Protein AF-0000000068209842 (afdb_homodimer)

Secondary structure (DSSP, 8-state):
------GGG--STTPEEEE-S-GGGPPPPHHHHHHHHH-----TTTT--HHHHHHHHHHHHHHT-SEEEEES-HHHHHHHHHHHH--STTEEEEEETT-HHHHSSTTHHHHTT--EEEEEPBPTTS-B-HHHHHHH--SS--TTS-EEEEEEEESSBTTTTSBPPPHHHHHHHHHHHHHHT--EEEE-TTHHHHHHHHT--HHHHHTT-SEEEEESSSSS--SS-EEEEE-HHHHHHHHHHHHHTT---SSTHHHHHHHHHIIIIISTTHHHHHHHHHHHHHHHHHT--SSEE--GGG--SSEEEEEE-TTT--HHHHHHHHH---TT-S--EEEE-EEEETTEEEEE--TT--HHHHHHHHHHHHHHHHHHHHHHHHT-/------GGG--STTPEEEE-S-GGGPPPPHHHHHHHHH-----TTTT--HHHHHHHHHHHHHHT-SEEEEES-HHHHHHHHHHHH--STTEEEEEETT-HHHHSSTTHHHHTT--EEEEEPBPTTS-B-HHHHHHH--SS--TTS-EEEEEEEESSBTTTTSBPPPHHHHHHHHHHHHHHT--EEEE-TTHHHHHHHHT--HHHHHTT-SEEEEESSSSS--SS-EEEEE-HHHHHHHHHHHHHTT---SSTHHHHHHHHHIIIIISTTHHHHHHHHHHHHHHHHTT--SSEE--GGG--SSEEEEEE-TTT--HHHHHHHHH---TT-S--EEEE-EEEETTEEEEE--TT--HHHHHHHHHHHHHHHHHHHHHHHHT-

Radius of gyration: 28.29 Å; Cα contacts (8 Å, |Δi|>4): 1686; chains: 2; bounding box: 58×86×68 Å

InterPro domains:
  IPR001597 Aromatic amino acid beta-eliminating lyase/threonine aldolase [PF01212] (19-304)
  IPR015421 Pyridoxal phosphate-dependent transferase, major domain [G3DSA:3.40.640.10] (17-265)
  IPR015422 Pyridoxal phosphate-dependent transferase, small domain [G3DSA:3.90.1150.10] (266-372)
  IPR015424 Pyridoxal phosphate-dependent transferase [SSF53383] (18-372)
  IPR023603 Low specificity L-threonine aldolase-like [NF041359] (16-365)
  IPR023603 Low specificity L-threonine aldolase-like [PIRSF017617] (16-372)

Organism: Rhynchophorus ferrugineus (NCBI:txid354439)

Foldseek 3Di:
DDDPDDVVQPPDDPFAEAEQAFLLPFAFDPQLLVLLVPFQFWFVLVPPGVLQVVLFVVVCVLQVAATKHWFFWLLLLVLLLLLLQQVDALEEEEEACQDCCNPPNVVCSCPPSVYHYDYFHADLLQAGDLVVVLVPAAAPHDPVHGHYREYEGEALRVLSFRHGDDLVRLQSVLVSCVVRVHFYEYSDQPNLQNCLLVVHGNNSVNVSGQKYKYFCSGQLRQNTIMMIGHHPVSVVSSSVVCVVVPRRDTGCSSSSSSSVCSVVPGSNVQVVLLVLQLLLQVLQCVLVFPFWHFDSVRSRGNKGKIFGNLVQDFPVVLQNQQQHDDPPDPASYGYHWADSDRTITMGGGHDPQDPVNSVSSSVSNSSSSVVSRVVVVVVD/DDDDDDVVQPPDDPFAEAEQAFQLPFAFDPQLLVLLVPFQWWFVLVPPGVLQVVLFVVVCVLQVAATKHWFFWLLLLVLLLLLLQQVDALEEEEEACQDCCNPPNVVCSCPPSVYHYDYFHADLLQAGDLVVVLVPAAQPHDPVHGHYREYEGEALRVLSFRHGDDLVRLQSVLVSCVVRVHFYEYADQPNLQNCLLVVHGNNSVNVSGQKYKYFCSGQLRQNTIMMIGHHPVSVVSSSVVCVVVPRRDTGCSSSSSSSVCSVVPRSNVQVVLLVLQLLLQVLQCVLVFPAWDFDSVRSRGNKGKIFGNLVQDFPVVLQNQQQHDDPPDPASYGYHWADSDRTITMGGGHDPQDPVNSVSSSSSNSSSSVVSRVVVVVVD

Solvent-accessible surface area (backbone atoms only — not comparable to full-atom values): 37890 Å² total; per-residue (Å²): 93,89,71,82,75,71,64,82,72,61,79,52,91,84,56,45,76,40,74,18,51,42,25,46,59,39,61,54,47,73,68,26,38,51,35,26,52,65,39,59,60,22,24,38,74,79,70,55,13,60,31,39,51,50,36,21,50,51,51,8,58,52,33,68,35,76,26,36,45,79,37,52,12,49,59,28,37,52,51,34,50,50,40,59,60,36,73,48,85,51,18,21,34,38,32,38,64,63,30,58,68,64,67,72,31,80,40,30,48,42,72,44,51,55,28,47,79,46,71,39,70,50,44,73,56,45,47,58,56,66,66,57,50,59,69,67,54,38,76,84,45,55,93,90,46,50,39,55,32,34,37,47,46,50,26,26,15,63,80,48,26,28,18,56,60,56,67,69,56,43,45,50,53,31,50,54,23,60,76,68,74,27,51,32,36,32,48,18,44,40,32,60,50,34,19,57,64,68,69,46,60,51,25,68,75,42,62,52,37,56,31,40,28,31,28,36,24,42,51,34,26,18,32,50,21,14,40,32,31,16,43,57,71,56,40,56,50,34,53,54,46,34,45,48,58,14,55,50,38,28,31,49,5,36,53,26,29,18,44,45,46,23,74,75,62,28,50,75,53,45,55,57,22,21,50,50,28,44,51,41,46,50,53,50,46,70,64,68,46,92,48,45,47,51,62,74,90,55,52,58,20,33,24,34,53,42,33,44,40,60,91,79,46,57,64,69,58,50,49,49,54,40,41,49,65,57,94,83,48,92,48,61,32,24,36,37,57,27,35,87,54,91,44,32,40,31,39,23,42,29,84,83,65,44,72,67,47,47,53,45,44,35,51,36,52,48,52,53,50,50,52,51,54,56,59,60,53,67,75,104,94,89,70,83,75,71,64,82,73,60,79,53,90,81,57,45,76,44,74,18,52,42,27,47,58,40,59,55,47,73,68,26,37,52,35,26,52,66,38,59,61,20,25,38,73,79,70,55,12,60,31,37,53,49,35,22,51,52,50,9,59,53,34,68,38,75,25,36,44,78,36,52,13,48,62,28,37,52,51,34,50,49,40,57,59,36,72,50,84,52,19,21,34,38,31,39,64,64,30,58,68,64,66,71,31,81,41,30,49,41,73,45,53,56,30,45,79,46,70,40,69,51,44,75,56,46,46,58,57,66,68,57,51,59,69,67,52,38,77,84,46,55,93,91,48,52,39,58,31,34,38,47,48,50,26,26,12,63,81,46,25,28,18,55,60,58,67,69,57,44,46,51,53,32,50,56,22,60,77,68,73,26,52,32,36,32,49,17,45,40,30,59,51,33,19,57,65,71,69,47,61,52,25,67,76,42,62,51,36,56,31,41,27,32,28,34,24,42,51,34,26,20,32,50,22,13,39,32,31,16,43,57,70,56,40,57,50,32,52,55,46,34,44,50,59,14,54,50,38,28,31,49,5,36,53,26,29,19,43,45,44,22,72,73,62,28,50,77,53,43,53,57,22,22,50,49,28,42,50,41,45,50,52,50,48,70,63,69,47,94,49,46,46,52,63,75,90,55,54,58,20,32,23,35,52,41,33,45,41,61,90,79,45,58,67,68,58,52,48,48,54,39,41,49,65,57,93,82,48,90,48,60,31,24,35,38,58,27,36,86,54,92,45,32,39,32,39,23,41,28,84,83,64,43,73,66,47,46,52,44,44,35,52,36,52,48,52,52,50,50,51,50,54,56,58,57,52,68,75,104

Nearest PDB structures (foldseek):
  8pum-assembly1_A  TM=9.770E-01  e=9.834E-47  Mus musculus
  1lw5-assembly1_B  TM=9.715E-01  e=5.021E-42  Thermotoga maritima
  1jg8-assembly1_C  TM=9.689E-01  e=1.367E-41  Thermotoga maritima
  3wgb-assembly1_A  TM=9.633E-01  e=1.928E-39  Aeromonas jandaei
  4lnj-assembly1_A  TM=9.450E-01  e=1.800E-37  Escherichia coli WV_060327

Sequence (760 aa):
MYEKINVDLMNNSGIRVVDLRSDTLSKPTPEMREAMYRATVGDDVYGEDPTVSELEKKAAELLGKEEAVFVASGTMANLIAIMVHCNQRGSEIISGDYGHTFKYEQGGTAQIAGVHTAVIKNNEDGTFSIDDLRKKIRKNPDFHEPITSLIIVENTHNLCGGKVLPLEWLEKVQNVGQEHNIPVHMDGARMMNAAVYLNVPPSRLARDVDSVCFCLSKGLGCPIGAILAGTSSFIAKARRVRKAIGGGWRQAGTIAAAGLVALDKMIDRLQLDHNHAYQIAKAIYAMRSDNFKVDMATVQTNILLMYINRNKIQIKDLQRRLQTVLKTDSVKCSVRCMSLNYDCVRFTLYWEITDEDVQLACEKIQFVIKEYDEMLKESFMYEKINVDLMNNSGIRVVDLRSDTLSKPTPEMREAMYRATVGDDVYGEDPTVSELEKKAAELLGKEEAVFVASGTMANLIAIMVHCNQRGSEIISGDYGHTFKYEQGGTAQIAGVHTAVIKNNEDGTFSIDDLRKKIRKNPDFHEPITSLIIVENTHNLCGGKVLPLEWLEKVQNVGQEHNIPVHMDGARMMNAAVYLNVPPSRLARDVDSVCFCLSKGLGCPIGAILAGTSSFIAKARRVRKAIGGGWRQAGTIAAAGLVALDKMIDRLQLDHNHAYQIAKAIYAMRSDNFKVDMATVQTNILLMYINRNKIQIKDLQRRLQTVLKTDSVKCSVRCMSLNYDCVRFTLYWEITDEDVQLACEKIQFVIKEYDEMLKESF

pLDDT: mean 94.48, std 9.87, range [44.78, 98.94]

Structure (mmCIF, N/CA/C/O backbone):
data_AF-0000000068209842-model_v1
#
loop_
_entity.id
_entity.type
_entity.pdbx_description
1 polymer 'Aromatic amino acid beta-eliminating lyase/threonine aldolase domain-containing protein'
#
loop_
_atom_site.group_PDB
_atom_site.id
_atom_site.type_symbol
_atom_site.label_atom_id
_atom_site.label_alt_id
_atom_site.label_comp_id
_atom_site.label_asym_id
_atom_site.label_entity_id
_atom_site.label_seq_id
_atom_site.pdbx_PDB_ins_code
_atom_site.Cartn_x
_atom_site.Cartn_y
_atom_site.Cartn_z
_atom_site.occupancy
_atom_site.B_iso_or_equiv
_atom_site.auth_seq_id
_atom_site.auth_comp_id
_atom_site.auth_asym_id
_atom_site.auth_atom_id
_atom_site.pdbx_PDB_model_num
ATOM 1 N N . MET A 1 1 ? 12.203 -19.453 -8.055 1 46.38 1 MET A N 1
ATOM 2 C CA . MET A 1 1 ? 13.281 -18.453 -7.965 1 46.38 1 MET A CA 1
ATOM 3 C C . MET A 1 1 ? 13.43 -17.703 -9.281 1 46.38 1 MET A C 1
ATOM 5 O O . MET A 1 1 ? 13.344 -18.297 -10.359 1 46.38 1 MET A O 1
ATOM 9 N N . TYR A 1 2 ? 13.266 -16.375 -9.031 1 48.19 2 TYR A N 1
ATOM 10 C CA . TYR A 1 2 ? 13.359 -15.445 -10.148 1 48.19 2 TYR A CA 1
ATOM 11 C C . TYR A 1 2 ? 14.789 -15.359 -10.672 1 48.19 2 TYR A C 1
ATOM 13 O O . TYR A 1 2 ? 15.734 -15.273 -9.883 1 48.19 2 TYR A O 1
ATOM 21 N N . GLU A 1 3 ? 15.055 -15.961 -11.75 1 49.84 3 GLU A N 1
ATOM 22 C CA . GLU A 1 3 ? 16.359 -15.672 -12.352 1 49.84 3 GLU A CA 1
ATOM 23 C C . GLU A 1 3 ? 16.281 -14.461 -13.273 1 49.84 3 GLU A C 1
ATOM 25 O O . GLU A 1 3 ? 15.445 -14.406 -14.18 1 49.84 3 GLU A O 1
ATOM 30 N N . LYS A 1 4 ? 16.969 -13.43 -12.789 1 52.81 4 LYS A N 1
ATOM 31 C CA . LYS A 1 4 ? 17.031 -12.242 -13.633 1 52.81 4 LYS A CA 1
ATOM 32 C C . LYS A 1 4 ? 17.547 -12.586 -15.023 1 52.81 4 LYS A C 1
ATOM 34 O O . LYS A 1 4 ? 18.547 -13.297 -15.164 1 52.81 4 LYS A O 1
ATOM 39 N N . ILE A 1 5 ? 16.656 -12.344 -16 1 48.72 5 ILE A N 1
ATOM 40 C CA . ILE A 1 5 ? 17.062 -12.617 -17.375 1 48.72 5 ILE A CA 1
ATOM 41 C C . ILE A 1 5 ? 18.078 -11.57 -17.828 1 48.72 5 ILE A C 1
ATOM 43 O O . ILE A 1 5 ? 17.891 -10.375 -17.594 1 48.72 5 ILE A O 1
ATOM 47 N N . ASN A 1 6 ? 19.25 -11.953 -18.078 1 45.56 6 ASN A N 1
ATOM 48 C CA . ASN A 1 6 ? 20.297 -11.109 -18.656 1 45.56 6 ASN A CA 1
ATOM 49 C C . ASN A 1 6 ? 19.859 -10.539 -20.016 1 45.56 6 ASN A C 1
ATOM 51 O O . ASN A 1 6 ? 19.562 -11.297 -20.938 1 45.56 6 ASN A O 1
ATOM 55 N N . VAL A 1 7 ? 19.469 -9.336 -20.078 1 47.72 7 VAL A N 1
ATOM 56 C CA . VAL A 1 7 ? 19.031 -8.516 -21.203 1 47.72 7 VAL A CA 1
ATOM 57 C C . VAL A 1 7 ? 19.984 -8.719 -22.375 1 47.72 7 VAL A C 1
ATOM 59 O O . VAL A 1 7 ? 19.688 -8.305 -23.5 1 47.72 7 VAL A O 1
ATOM 62 N N . ASP A 1 8 ? 21.047 -9.055 -22.125 1 44.78 8 ASP A N 1
ATOM 63 C CA . ASP A 1 8 ? 21.953 -9.023 -23.266 1 44.78 8 ASP A CA 1
ATOM 64 C C . ASP A 1 8 ? 21.375 -9.836 -24.438 1 44.78 8 ASP A C 1
ATOM 66 O O . ASP A 1 8 ? 21.953 -9.859 -25.516 1 44.78 8 ASP A O 1
ATOM 70 N N . LEU A 1 9 ? 20.391 -10.641 -24.188 1 47.66 9 LEU A N 1
ATOM 71 C CA . LEU A 1 9 ? 20.047 -11.523 -25.297 1 47.66 9 LEU A CA 1
ATOM 72 C C . LEU A 1 9 ? 19.031 -10.859 -26.219 1 47.66 9 LEU A C 1
ATOM 74 O O . LEU A 1 9 ? 18.641 -11.438 -27.25 1 47.66 9 LEU A O 1
ATOM 78 N N . MET A 1 10 ? 18.578 -9.664 -25.828 1 46.94 10 MET A N 1
ATOM 79 C CA . MET A 1 10 ? 17.406 -9.172 -26.562 1 46.94 10 MET A CA 1
ATOM 80 C C . MET A 1 10 ? 17.844 -8.25 -27.703 1 46.94 10 MET A C 1
ATOM 82 O O . MET A 1 10 ? 17 -7.676 -28.391 1 46.94 10 MET A O 1
ATOM 86 N N . ASN A 1 11 ? 19.016 -7.879 -27.703 1 45.22 11 ASN A N 1
ATOM 87 C CA . ASN A 1 11 ? 19.203 -6.836 -28.703 1 45.22 11 ASN A CA 1
ATOM 88 C C . ASN A 1 11 ? 18.953 -7.359 -30.109 1 45.22 11 ASN A C 1
ATOM 90 O O . ASN A 1 11 ? 19.438 -6.777 -31.094 1 45.22 11 ASN A O 1
ATOM 94 N N . ASN A 1 12 ? 18.516 -8.664 -30.234 1 53.56 12 ASN A N 1
ATOM 95 C CA . ASN A 1 12 ? 18.531 -8.938 -31.672 1 53.56 12 ASN A CA 1
ATOM 96 C C . ASN A 1 12 ? 17.172 -8.672 -32.312 1 53.56 12 ASN A C 1
ATOM 98 O O . ASN A 1 12 ? 16.141 -9.117 -31.781 1 53.56 12 ASN A O 1
ATOM 102 N N . SER A 1 13 ? 17.062 -7.898 -33.312 1 63.44 13 SER A N 1
ATOM 103 C CA . SER A 1 13 ? 16.031 -7.59 -34.312 1 63.44 13 SER A CA 1
ATOM 104 C C . SER A 1 13 ? 15.398 -8.859 -34.844 1 63.44 13 SER A C 1
ATOM 106 O O . SER A 1 13 ? 16.094 -9.789 -35.25 1 63.44 13 SER A O 1
ATOM 108 N N . GLY A 1 14 ? 14.086 -9.25 -34.438 1 81.94 14 GLY A N 1
ATOM 109 C CA . GLY A 1 14 ? 13.297 -10.297 -35.062 1 81.94 14 GLY A CA 1
ATOM 110 C C . GLY A 1 14 ? 12.906 -11.406 -34.125 1 81.94 14 GLY A C 1
ATOM 111 O O . GLY A 1 14 ? 12.148 -12.305 -34.469 1 81.94 14 GLY A O 1
ATOM 112 N N . ILE A 1 15 ? 13.414 -11.352 -32.844 1 90.44 15 ILE A N 1
ATOM 113 C CA . ILE A 1 15 ? 13.094 -12.398 -31.906 1 90.44 15 ILE A CA 1
ATOM 114 C C . ILE A 1 15 ? 11.82 -12.031 -31.141 1 90.44 15 ILE A C 1
ATOM 116 O O . ILE A 1 15 ? 11.695 -10.914 -30.641 1 90.44 15 ILE A O 1
ATOM 120 N N . ARG A 1 16 ? 10.859 -12.977 -31.203 1 94.19 16 ARG A N 1
ATOM 121 C CA . ARG A 1 16 ? 9.641 -12.805 -30.422 1 94.19 16 ARG A CA 1
ATOM 122 C C . ARG A 1 16 ? 9.859 -13.25 -28.969 1 94.19 16 ARG A C 1
ATOM 124 O O . ARG A 1 16 ? 10.312 -14.367 -28.719 1 94.19 16 ARG A O 1
ATOM 131 N N . VAL A 1 17 ? 9.594 -12.32 -28 1 95.69 17 VAL A N 1
ATOM 132 C CA . VAL A 1 17 ? 9.695 -12.68 -26.594 1 95.69 17 VAL A CA 1
ATOM 133 C C . VAL A 1 17 ? 8.312 -13.062 -26.062 1 95.69 17 VAL A C 1
ATOM 135 O O . VAL A 1 17 ? 7.375 -12.266 -26.125 1 95.69 17 VAL A O 1
ATOM 138 N N . VAL A 1 18 ? 8.148 -14.281 -25.641 1 97.5 18 VAL A N 1
ATOM 139 C CA . VAL A 1 18 ? 6.949 -14.766 -24.969 1 97.5 18 VAL A CA 1
ATOM 140 C C . VAL A 1 18 ? 7.242 -14.969 -23.469 1 97.5 18 VAL A C 1
ATOM 142 O O . VAL A 1 18 ? 7.781 -16 -23.078 1 97.5 18 VAL A O 1
ATOM 145 N N . ASP A 1 19 ? 6.863 -13.977 -22.688 1 96.88 19 ASP A N 1
ATOM 146 C CA . ASP A 1 19 ? 7.168 -13.977 -21.266 1 96.88 19 ASP A CA 1
ATOM 147 C C . ASP A 1 19 ? 6.047 -14.633 -20.469 1 96.88 19 ASP A C 1
ATOM 149 O O . ASP A 1 19 ? 5.016 -14.008 -20.203 1 96.88 19 ASP A O 1
ATOM 153 N N . LEU A 1 20 ? 6.289 -15.875 -20.062 1 97.94 20 LEU A N 1
ATOM 154 C CA . LEU A 1 20 ? 5.281 -16.656 -19.359 1 97.94 20 LEU A CA 1
ATOM 155 C C . LEU A 1 20 ? 5.656 -16.844 -17.891 1 97.94 20 LEU A C 1
ATOM 157 O O . LEU A 1 20 ? 5.18 -17.766 -17.219 1 97.94 20 LEU A O 1
ATOM 161 N N . ARG A 1 21 ? 6.5 -16.047 -17.406 1 96 21 ARG A N 1
ATOM 162 C CA . ARG A 1 21 ? 6.977 -16.141 -16.031 1 96 21 ARG A CA 1
ATOM 163 C C . ARG A 1 21 ? 5.824 -15.992 -15.039 1 96 21 ARG A C 1
ATOM 165 O O . ARG A 1 21 ? 5.793 -16.672 -14.016 1 96 21 ARG A O 1
ATOM 172 N N . SER A 1 22 ? 4.867 -14.977 -15.328 1 96.56 22 SER A N 1
ATOM 173 C CA . SER A 1 22 ? 3.807 -14.641 -14.375 1 96.56 22 SER A CA 1
ATOM 174 C C . SER A 1 22 ? 2.719 -13.805 -15.031 1 96.56 22 SER A C 1
ATOM 176 O O . SER A 1 22 ? 3 -13 -15.93 1 96.56 22 SER A O 1
ATOM 178 N N . ASP A 1 23 ? 1.543 -13.984 -14.516 1 97.31 23 ASP A N 1
ATOM 179 C CA . ASP A 1 23 ? 0.454 -13.156 -15.023 1 97.31 23 ASP A CA 1
ATOM 180 C C . ASP A 1 23 ? 0.45 -11.781 -14.359 1 97.31 23 ASP A C 1
ATOM 182 O O . ASP A 1 23 ? -0.34 -10.906 -14.734 1 97.31 23 ASP A O 1
ATOM 186 N N . THR A 1 24 ? 1.326 -11.5 -13.414 1 95.81 24 THR A N 1
ATOM 187 C CA . THR A 1 24 ? 1.501 -10.164 -12.844 1 95.81 24 THR A CA 1
ATOM 188 C C . THR A 1 24 ? 2.201 -9.242 -13.836 1 95.81 24 THR A C 1
ATOM 190 O O . THR A 1 24 ? 2.207 -8.023 -13.656 1 95.81 24 THR A O 1
ATOM 193 N N . LEU A 1 25 ? 2.752 -9.789 -14.906 1 95.56 25 LEU A N 1
ATOM 194 C CA . LEU A 1 25 ? 3.459 -9.008 -15.914 1 95.56 25 LEU A CA 1
ATOM 195 C C . LEU A 1 25 ? 2.475 -8.266 -16.812 1 95.56 25 LEU A C 1
ATOM 197 O O . LEU A 1 25 ? 2.861 -7.34 -17.531 1 95.56 25 LEU A O 1
ATOM 201 N N . SER A 1 26 ? 1.209 -8.742 -16.766 1 95.94 26 SER A N 1
ATOM 202 C CA . SER A 1 26 ? 0.206 -8.141 -17.641 1 95.94 26 SER A CA 1
ATOM 203 C C . SER A 1 26 ? 0.083 -6.641 -17.391 1 95.94 26 SER A C 1
ATOM 205 O O . SER A 1 26 ? 0.141 -6.195 -16.234 1 95.94 26 SER A O 1
ATOM 207 N N . LYS A 1 27 ? -0.079 -5.883 -18.422 1 97.12 27 LYS A N 1
ATOM 208 C CA . LYS A 1 27 ? -0.283 -4.438 -18.359 1 97.12 27 LYS A CA 1
ATOM 209 C C . LYS A 1 27 ? -1.761 -4.086 -18.5 1 97.12 27 LYS A C 1
ATOM 211 O O . LYS A 1 27 ? -2.547 -4.879 -19.016 1 97.12 27 LYS A O 1
ATOM 216 N N . PRO A 1 28 ? -2.133 -2.883 -17.969 1 97.75 28 PRO A N 1
ATOM 217 C CA . PRO A 1 28 ? -3.537 -2.494 -18.109 1 97.75 28 PRO A CA 1
ATOM 218 C C . PRO A 1 28 ? -3.967 -2.395 -19.578 1 97.75 28 PRO A C 1
ATOM 220 O O . PRO A 1 28 ? -3.195 -1.935 -20.422 1 97.75 28 PRO A O 1
ATOM 223 N N . THR A 1 29 ? -5.211 -2.834 -19.906 1 97.94 29 THR A N 1
ATOM 224 C CA . THR A 1 29 ? -5.762 -2.707 -21.25 1 97.94 29 THR A CA 1
ATOM 225 C C . THR A 1 29 ? -5.953 -1.239 -21.625 1 97.94 29 THR A C 1
ATOM 227 O O . THR A 1 29 ? -5.969 -0.37 -20.75 1 97.94 29 THR A O 1
ATOM 230 N N . PRO A 1 30 ? -6.105 -1.001 -22.938 1 97.56 30 PRO A N 1
ATOM 231 C CA . PRO A 1 30 ? -6.41 0.377 -23.328 1 97.56 30 PRO A CA 1
ATOM 232 C C . PRO A 1 30 ? -7.668 0.917 -22.656 1 97.56 30 PRO A C 1
ATOM 234 O O . PRO A 1 30 ? -7.715 2.088 -22.266 1 97.56 30 PRO A O 1
ATOM 237 N N . GLU A 1 31 ? -8.672 0.061 -22.516 1 98.31 31 GLU A N 1
ATOM 238 C CA . GLU A 1 31 ? -9.906 0.474 -21.844 1 98.31 31 GLU A CA 1
ATOM 239 C C . GLU A 1 31 ? -9.648 0.824 -20.391 1 98.31 31 GLU A C 1
ATOM 241 O O . GLU A 1 31 ? -10.242 1.763 -19.844 1 98.31 31 GLU A O 1
ATOM 246 N N . MET A 1 32 ? -8.852 0.081 -19.719 1 98.5 32 MET A N 1
ATOM 247 C CA . MET A 1 32 ? -8.477 0.383 -18.344 1 98.5 32 MET A CA 1
ATOM 248 C C . MET A 1 32 ? -7.754 1.723 -18.266 1 98.5 32 MET A C 1
ATOM 250 O O . MET A 1 32 ? -8.016 2.52 -17.359 1 98.5 32 MET A O 1
ATOM 254 N N . ARG A 1 33 ? -6.758 1.937 -19.188 1 98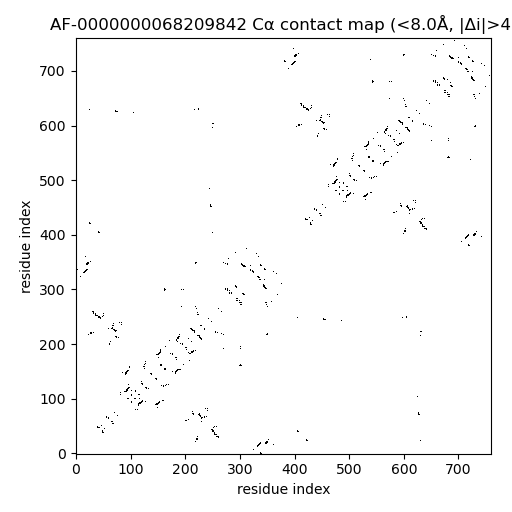.12 33 ARG A N 1
ATOM 255 C CA . ARG A 1 33 ? -6.031 3.201 -19.203 1 98.12 33 ARG A CA 1
ATOM 256 C C . ARG A 1 33 ? -6.98 4.379 -19.359 1 98.12 33 ARG A C 1
ATOM 258 O O . ARG A 1 33 ? -6.824 5.406 -18.688 1 98.12 33 ARG A O 1
ATOM 265 N N . GLU A 1 34 ? -7.977 4.238 -20.234 1 98.38 34 GLU A N 1
ATOM 266 C CA . GLU A 1 34 ? -8.969 5.285 -20.438 1 98.38 34 GLU A CA 1
ATOM 267 C C . GLU A 1 34 ? -9.82 5.5 -19.188 1 98.38 34 GLU A C 1
ATOM 269 O O . GLU A 1 34 ? -10.094 6.637 -18.812 1 98.38 34 GLU A O 1
ATOM 274 N N . ALA A 1 35 ? -10.266 4.418 -18.594 1 98.62 35 ALA A N 1
ATOM 275 C CA . ALA A 1 35 ? -11.07 4.508 -17.375 1 98.62 35 ALA A CA 1
ATOM 276 C C . ALA A 1 35 ? -10.305 5.223 -16.266 1 98.62 35 ALA A C 1
ATOM 278 O O . ALA A 1 35 ? -10.867 6.055 -15.555 1 98.62 35 ALA A O 1
ATOM 279 N N . MET A 1 36 ? -9.055 4.883 -16.125 1 98.31 36 MET A N 1
ATOM 280 C CA . MET A 1 36 ? -8.211 5.516 -15.117 1 98.31 36 MET A CA 1
ATOM 281 C C . MET A 1 36 ? -8.078 7.016 -15.375 1 98.31 36 MET A C 1
ATOM 283 O O . MET A 1 36 ? -8.125 7.816 -14.438 1 98.31 36 MET A O 1
ATOM 287 N N . TYR A 1 37 ? -7.895 7.367 -16.625 1 98 37 TYR A N 1
ATOM 288 C CA . TYR A 1 37 ? -7.727 8.758 -17.016 1 98 37 TYR A CA 1
ATOM 289 C C . TYR A 1 37 ? -8.961 9.578 -16.656 1 98 37 TYR A C 1
ATOM 291 O O . TYR A 1 37 ? -8.844 10.719 -16.203 1 98 37 TYR A O 1
ATOM 299 N N . ARG A 1 38 ? -10.141 8.992 -16.75 1 97.62 38 ARG A N 1
ATOM 300 C CA . ARG A 1 38 ? -11.391 9.727 -16.641 1 97.62 38 ARG A CA 1
ATOM 301 C C . ARG A 1 38 ? -11.992 9.57 -15.242 1 97.62 38 ARG A C 1
ATOM 303 O O . ARG A 1 38 ? -12.992 10.211 -14.922 1 97.62 38 ARG A O 1
ATOM 310 N N . ALA A 1 39 ? -11.414 8.812 -14.453 1 97.94 39 ALA A N 1
ATOM 311 C CA . ALA A 1 39 ? -12 8.414 -13.18 1 97.94 39 ALA A CA 1
ATOM 312 C C . ALA A 1 39 ? -12.336 9.633 -12.32 1 97.94 39 ALA A C 1
ATOM 314 O O . ALA A 1 39 ? -11.523 10.555 -12.203 1 97.94 39 ALA A O 1
ATOM 315 N N . THR A 1 40 ? -13.57 9.688 -11.742 1 97.88 40 THR A N 1
ATOM 316 C CA . THR A 1 40 ? -13.867 10.609 -10.656 1 97.88 40 THR A CA 1
ATOM 317 C C . THR A 1 40 ? -13.211 10.141 -9.359 1 97.88 40 THR A C 1
ATOM 319 O O . THR A 1 40 ? -13.367 8.984 -8.961 1 97.88 40 THR A O 1
ATOM 322 N N . VAL A 1 41 ? -12.484 11.062 -8.75 1 97.31 41 VAL A N 1
ATOM 323 C CA . VAL A 1 41 ? -11.695 10.617 -7.609 1 97.31 41 VAL A CA 1
ATOM 324 C C . VAL A 1 41 ? -11.984 11.516 -6.406 1 97.31 41 VAL A C 1
ATOM 326 O O . VAL A 1 41 ? -12.602 12.57 -6.539 1 97.31 41 VAL A O 1
ATOM 329 N N . GLY A 1 42 ? -11.664 11.078 -5.234 1 95.75 42 GLY A N 1
ATOM 330 C CA . GLY A 1 42 ? -11.664 11.719 -3.93 1 95.75 42 GLY A CA 1
ATOM 331 C C . GLY A 1 42 ? -10.711 11.07 -2.947 1 95.75 42 GLY A C 1
ATOM 332 O O . GLY A 1 42 ? -9.922 10.195 -3.322 1 95.75 42 GLY A O 1
ATOM 333 N N . ASP A 1 43 ? -10.734 11.531 -1.775 1 95.31 43 ASP A N 1
ATOM 334 C CA . ASP A 1 43 ? -9.852 10.969 -0.758 1 95.31 43 ASP A CA 1
ATOM 335 C C . ASP A 1 43 ? -10.43 9.688 -0.17 1 95.31 43 ASP A C 1
ATOM 337 O O . ASP A 1 43 ? -11.414 9.727 0.576 1 95.31 43 ASP A O 1
ATOM 341 N N . ASP A 1 44 ? -9.758 8.578 -0.407 1 95.88 44 ASP A N 1
ATOM 342 C CA . ASP A 1 44 ? -10.234 7.266 0.01 1 95.88 44 ASP A CA 1
ATOM 343 C C . ASP A 1 44 ? -10.133 7.102 1.525 1 95.88 44 ASP A C 1
ATOM 345 O O . ASP A 1 44 ? -10.961 6.422 2.137 1 95.88 44 ASP A O 1
ATOM 349 N N . VAL A 1 45 ? -9.109 7.613 2.156 1 93.88 45 VAL A N 1
ATOM 350 C CA . VAL A 1 45 ? -8.953 7.496 3.602 1 93.88 45 VAL A CA 1
ATOM 351 C C . VAL A 1 45 ? -10.148 8.125 4.305 1 93.88 45 VAL A C 1
ATOM 353 O O . VAL A 1 45 ? -10.609 7.625 5.332 1 93.88 45 VAL A O 1
ATOM 356 N N . TYR A 1 46 ? -10.703 9.219 3.711 1 92.25 46 TYR A N 1
ATOM 357 C CA . TYR A 1 46 ? -11.883 9.883 4.262 1 92.25 46 TYR A CA 1
ATOM 358 C C . TYR A 1 46 ? -13.164 9.18 3.814 1 92.25 46 TYR A C 1
ATOM 360 O O . TYR A 1 46 ? -14.266 9.57 4.199 1 92.25 46 TYR A O 1
ATOM 368 N N . GLY A 1 47 ? -13.016 8.148 2.984 1 93.38 47 GLY A N 1
ATOM 369 C CA . GLY A 1 47 ? -14.172 7.445 2.451 1 93.38 47 GLY A CA 1
ATOM 370 C C . GLY A 1 47 ? -14.93 8.25 1.413 1 93.38 47 GLY A C 1
ATOM 371 O O . GLY A 1 47 ? -16.125 8.039 1.214 1 93.38 47 GLY A O 1
ATOM 372 N N . GLU A 1 48 ? -14.25 9.203 0.725 1 94.88 48 GLU A N 1
ATOM 373 C CA . GLU A 1 48 ? -14.922 10.141 -0.166 1 94.88 48 GLU A CA 1
ATOM 374 C C . GLU A 1 48 ? -14.531 9.898 -1.621 1 94.88 48 GLU A C 1
ATOM 376 O O . GLU A 1 48 ? -14.734 10.766 -2.475 1 94.88 48 GLU A O 1
ATOM 381 N N . ASP A 1 49 ? -13.906 8.82 -1.982 1 97.44 49 ASP A N 1
ATOM 382 C CA . ASP A 1 49 ? -13.609 8.469 -3.369 1 97.44 49 ASP A CA 1
ATOM 383 C C . ASP A 1 49 ? -14.742 7.637 -3.973 1 97.44 49 ASP A C 1
ATOM 385 O O . ASP A 1 49 ? -14.906 6.461 -3.643 1 97.44 49 ASP A O 1
ATOM 389 N N . PRO A 1 50 ? -15.508 8.195 -4.805 1 97.94 50 PRO A N 1
ATOM 390 C CA . PRO A 1 50 ? -16.703 7.496 -5.285 1 97.94 50 PRO A CA 1
ATOM 391 C C . PRO A 1 50 ? -16.359 6.277 -6.145 1 97.94 50 PRO A C 1
ATOM 393 O O . PRO A 1 50 ? -17.094 5.289 -6.137 1 97.94 50 PRO A O 1
ATOM 396 N N . THR A 1 51 ? -15.273 6.363 -6.902 1 98.69 51 THR A N 1
ATOM 397 C CA . THR A 1 51 ? -14.898 5.246 -7.762 1 98.69 51 THR A CA 1
ATOM 398 C C . THR A 1 51 ? -14.438 4.055 -6.926 1 98.69 51 THR A C 1
ATOM 400 O O . THR A 1 51 ? -14.734 2.906 -7.258 1 98.69 51 THR A O 1
ATOM 403 N N . VAL A 1 52 ? -13.727 4.32 -5.801 1 98.75 52 VAL A N 1
ATOM 404 C CA . VAL A 1 52 ? -13.344 3.254 -4.883 1 98.75 52 VAL A CA 1
ATOM 405 C C . VAL A 1 52 ? -14.594 2.617 -4.277 1 98.75 52 VAL A C 1
ATOM 407 O O . VAL A 1 52 ? -14.703 1.391 -4.203 1 98.75 52 VAL A O 1
ATOM 410 N N . SER A 1 53 ? -15.477 3.484 -3.879 1 98.5 53 SER A N 1
ATOM 411 C CA . SER A 1 53 ? -16.719 2.992 -3.293 1 98.5 53 SER A CA 1
ATOM 412 C C . SER A 1 53 ? -17.469 2.084 -4.262 1 98.5 53 SER A C 1
ATOM 414 O O . SER A 1 53 ? -18.016 1.051 -3.863 1 98.5 53 SER A O 1
ATOM 416 N N . GLU A 1 54 ? -17.531 2.477 -5.488 1 98.81 54 GLU A N 1
ATOM 417 C CA . GLU A 1 54 ? -18.203 1.682 -6.504 1 98.81 54 GLU A CA 1
ATOM 418 C C . GLU A 1 54 ? -17.531 0.331 -6.699 1 98.81 54 GLU A C 1
ATOM 420 O O . GLU A 1 54 ? -18.188 -0.701 -6.797 1 98.81 54 GLU A O 1
ATOM 425 N N . LEU A 1 55 ? -16.219 0.313 -6.785 1 98.88 55 LEU A N 1
ATOM 426 C CA . LEU A 1 55 ? -15.484 -0.932 -6.949 1 98.88 55 LEU A CA 1
ATOM 427 C C . LEU A 1 55 ? -15.742 -1.875 -5.777 1 98.88 55 LEU A C 1
ATOM 429 O O . LEU A 1 55 ? -15.961 -3.072 -5.977 1 98.88 55 LEU A O 1
ATOM 433 N N . GLU A 1 56 ? -15.641 -1.307 -4.551 1 98.88 56 GLU A N 1
ATOM 434 C CA . GLU A 1 56 ? -15.836 -2.117 -3.352 1 98.88 56 GLU A CA 1
ATOM 435 C C . GLU A 1 56 ? -17.25 -2.709 -3.305 1 98.88 56 GLU A C 1
ATOM 437 O O . GLU A 1 56 ? -17.422 -3.883 -2.971 1 98.88 56 GLU A O 1
ATOM 442 N N . LYS A 1 57 ? -18.172 -1.916 -3.641 1 98.81 57 LYS A N 1
ATOM 443 C CA . LYS A 1 57 ? -19.562 -2.387 -3.666 1 98.81 57 LYS A CA 1
ATOM 444 C C . LYS A 1 57 ? -19.734 -3.498 -4.695 1 98.81 57 LYS A C 1
ATOM 446 O O . LYS A 1 57 ? -20.312 -4.543 -4.395 1 98.81 57 LYS A O 1
ATOM 451 N N . LYS A 1 58 ? -19.297 -3.297 -5.879 1 98.88 58 LYS A N 1
ATOM 452 C CA . LYS A 1 58 ? -19.422 -4.273 -6.957 1 98.88 58 LYS A CA 1
ATOM 453 C C . LYS A 1 58 ? -18.719 -5.578 -6.602 1 98.88 58 LYS A C 1
ATOM 455 O O . LYS A 1 58 ? -19.219 -6.664 -6.879 1 98.88 58 LYS A O 1
ATOM 460 N N . ALA A 1 59 ? -17.562 -5.48 -6.02 1 98.88 59 ALA A N 1
ATOM 461 C CA . ALA A 1 59 ? -16.797 -6.668 -5.637 1 98.88 59 ALA A CA 1
ATOM 462 C C . ALA A 1 59 ? -17.531 -7.461 -4.559 1 98.88 59 ALA A C 1
ATOM 464 O O . ALA A 1 59 ? -17.562 -8.695 -4.605 1 98.88 59 ALA A O 1
ATOM 465 N N . ALA A 1 60 ? -18 -6.723 -3.531 1 98.88 60 ALA A N 1
ATOM 466 C CA . ALA A 1 60 ? -18.766 -7.395 -2.48 1 98.88 60 ALA A CA 1
ATOM 467 C C . ALA A 1 60 ? -19.969 -8.141 -3.062 1 98.88 60 ALA A C 1
ATOM 469 O O . ALA A 1 60 ? -20.219 -9.289 -2.697 1 98.88 60 ALA A O 1
ATOM 470 N N . GLU A 1 61 ? -20.656 -7.504 -3.982 1 98.81 61 GLU A N 1
ATOM 471 C CA . GLU A 1 61 ? -21.812 -8.125 -4.637 1 98.81 61 GLU A CA 1
ATOM 472 C C . GLU A 1 61 ? -21.391 -9.344 -5.449 1 98.81 61 GLU A C 1
ATOM 474 O O . GLU A 1 61 ? -22.047 -10.391 -5.391 1 98.81 61 GLU A O 1
ATOM 479 N N . LEU A 1 62 ? -20.344 -9.203 -6.16 1 98.75 62 LEU A N 1
ATOM 480 C CA . LEU A 1 62 ? -19.812 -10.281 -6.984 1 98.75 62 LEU A CA 1
ATOM 481 C C . LEU A 1 62 ? -19.516 -11.516 -6.145 1 98.75 62 LEU A C 1
ATOM 483 O O . LEU A 1 62 ? -19.734 -12.641 -6.598 1 98.75 62 LEU A O 1
ATOM 487 N N . LEU A 1 63 ? -19.078 -11.328 -4.887 1 98.81 63 LEU A N 1
ATOM 488 C CA . LEU A 1 63 ? -18.625 -12.414 -4.023 1 98.81 63 LEU A CA 1
ATOM 489 C C . LEU A 1 63 ? -19.734 -12.875 -3.098 1 98.81 63 LEU A C 1
ATOM 491 O O . LEU A 1 63 ? -19.609 -13.906 -2.426 1 98.81 63 LEU A O 1
ATOM 495 N N . GLY A 1 64 ? -20.859 -12.148 -3.098 1 98.69 64 GLY A N 1
ATOM 496 C CA . GLY A 1 64 ? -21.922 -12.453 -2.156 1 98.69 64 GLY A CA 1
ATOM 497 C C . GLY A 1 64 ? -21.547 -12.156 -0.716 1 98.69 64 GLY A C 1
ATOM 498 O O . GLY A 1 64 ? -21.938 -12.891 0.194 1 98.69 64 GLY A O 1
ATOM 499 N N . LYS A 1 65 ? -20.688 -11.242 -0.454 1 98.88 65 LYS A N 1
ATOM 500 C CA . LYS A 1 65 ? -20.297 -10.812 0.883 1 98.88 65 LYS A CA 1
ATOM 501 C C . LYS A 1 65 ? -20.906 -9.453 1.227 1 98.88 65 LYS A C 1
ATOM 503 O O . LYS A 1 65 ? -21.406 -8.75 0.344 1 98.88 65 LYS A O 1
ATOM 508 N N . GLU A 1 66 ? -20.906 -9.078 2.475 1 98.81 66 GLU A N 1
ATOM 509 C CA . GLU A 1 66 ? -21.562 -7.848 2.908 1 98.81 66 GLU A CA 1
ATOM 510 C C . GLU A 1 66 ? -20.797 -6.613 2.43 1 98.81 66 GLU A C 1
ATOM 512 O O . GLU A 1 66 ? -21.406 -5.66 1.938 1 98.81 66 GLU A O 1
ATOM 517 N N . GLU A 1 67 ? -19.5 -6.574 2.568 1 98.81 67 GLU A N 1
ATOM 518 C CA . GLU A 1 67 ? -18.656 -5.434 2.232 1 98.81 67 GLU A CA 1
ATOM 519 C C . GLU A 1 67 ? -17.281 -5.891 1.755 1 98.81 67 GLU A C 1
ATOM 521 O O . GLU A 1 67 ? -16.891 -7.047 1.951 1 98.81 67 GLU A O 1
ATOM 526 N N . ALA A 1 68 ? -16.625 -5.07 1.088 1 98.94 68 ALA A N 1
ATOM 527 C CA . ALA A 1 68 ? -15.25 -5.301 0.628 1 98.94 68 ALA A CA 1
ATOM 528 C C . ALA A 1 68 ? -14.391 -4.051 0.815 1 98.94 68 ALA A C 1
ATOM 530 O O . ALA A 1 68 ? -14.922 -2.949 0.988 1 98.94 68 ALA A O 1
ATOM 531 N N . VAL A 1 69 ? -13.125 -4.23 0.862 1 98.88 69 VAL A N 1
ATOM 532 C CA . VAL A 1 69 ? -12.18 -3.125 0.922 1 98.88 69 VAL A CA 1
ATOM 533 C C . VAL A 1 69 ? -11.102 -3.312 -0.141 1 98.88 69 VAL A C 1
ATOM 535 O O . VAL A 1 69 ? -10.641 -4.434 -0.379 1 98.88 69 VAL A O 1
ATOM 538 N N . PHE A 1 70 ? -10.812 -2.186 -0.874 1 98.88 70 PHE A N 1
ATOM 539 C CA . PHE A 1 70 ? -9.797 -2.133 -1.913 1 98.88 70 PHE A CA 1
ATOM 540 C C . PHE A 1 70 ? -8.414 -1.916 -1.306 1 98.88 70 PHE A C 1
ATOM 542 O O . PHE A 1 70 ? -8.195 -0.954 -0.566 1 98.88 70 PHE A O 1
ATOM 549 N N . VAL A 1 71 ? -7.422 -2.9 -1.576 1 98.75 71 VAL A N 1
ATOM 550 C CA . VAL A 1 71 ? -6.102 -2.832 -0.96 1 98.75 71 VAL A CA 1
ATOM 551 C C . VAL A 1 71 ? -5.023 -2.916 -2.037 1 98.75 71 VAL A C 1
ATOM 553 O O . VAL A 1 71 ? -5.316 -3.23 -3.193 1 98.75 71 VAL A O 1
ATOM 556 N N . ALA A 1 72 ? -3.812 -2.67 -1.685 1 97.88 72 ALA A N 1
ATOM 557 C CA . ALA A 1 72 ? -2.721 -2.469 -2.633 1 97.88 72 ALA A CA 1
ATOM 558 C C . ALA A 1 72 ? -2.264 -3.795 -3.234 1 97.88 72 ALA A C 1
ATOM 560 O O . ALA A 1 72 ? -1.757 -3.832 -4.359 1 97.88 72 ALA A O 1
ATOM 561 N N . SER A 1 73 ? -2.396 -4.91 -2.49 1 98.31 73 SER A N 1
ATOM 562 C CA . SER A 1 73 ? -1.9 -6.191 -2.979 1 98.31 73 SER A CA 1
ATOM 563 C C . SER A 1 73 ? -2.605 -7.355 -2.289 1 98.31 73 SER A C 1
ATOM 565 O O . SER A 1 73 ? -3.268 -7.168 -1.266 1 98.31 73 SER A O 1
ATOM 567 N N . GLY A 1 74 ? -2.461 -8.516 -2.895 1 98.25 74 GLY A N 1
ATOM 568 C CA . GLY A 1 74 ? -2.973 -9.719 -2.266 1 98.25 74 GLY A CA 1
ATOM 569 C C . GLY A 1 74 ? -2.277 -10.047 -0.958 1 98.25 74 GLY A C 1
ATOM 570 O O . GLY A 1 74 ? -2.912 -10.523 -0.014 1 98.25 74 GLY A O 1
ATOM 571 N N . THR A 1 75 ? -0.966 -9.836 -0.897 1 98.19 75 THR A N 1
ATOM 572 C CA . THR A 1 75 ? -0.21 -10.047 0.332 1 98.19 75 THR A CA 1
ATOM 573 C C . THR A 1 75 ? -0.76 -9.188 1.464 1 98.19 75 THR A C 1
ATOM 575 O O . THR A 1 75 ? -0.901 -9.656 2.596 1 98.19 75 THR A O 1
ATOM 578 N N . MET A 1 76 ? -1.08 -7.945 1.17 1 98.62 76 MET A N 1
ATOM 579 C CA . MET A 1 76 ? -1.671 -7.07 2.178 1 98.62 76 MET A CA 1
ATOM 580 C C . MET A 1 76 ? -3.031 -7.594 2.625 1 98.62 76 MET A C 1
ATOM 582 O O . MET A 1 76 ? -3.342 -7.59 3.816 1 98.62 76 MET A O 1
ATOM 586 N N . ALA A 1 77 ? -3.836 -8.016 1.672 1 98.81 77 ALA A N 1
ATOM 587 C CA . ALA A 1 77 ? -5.168 -8.531 1.983 1 98.81 77 ALA A CA 1
ATOM 588 C C . ALA A 1 77 ? -5.086 -9.719 2.941 1 98.81 77 ALA A C 1
ATOM 590 O O . ALA A 1 77 ? -5.82 -9.773 3.93 1 98.81 77 ALA A O 1
ATOM 591 N N . ASN A 1 78 ? -4.203 -10.664 2.652 1 98.69 78 ASN A N 1
ATOM 592 C CA . ASN A 1 78 ? -4.02 -11.828 3.512 1 98.69 78 ASN A CA 1
ATOM 593 C C . ASN A 1 78 ? -3.539 -11.43 4.902 1 98.69 78 ASN A C 1
ATOM 595 O O . ASN A 1 78 ? -4.031 -11.945 5.906 1 98.69 78 ASN A O 1
ATOM 599 N N . LEU A 1 79 ? -2.574 -10.539 4.945 1 98.56 79 LEU A N 1
ATOM 600 C CA . LEU A 1 79 ? -2.027 -10.094 6.223 1 98.56 79 LEU A CA 1
ATOM 601 C C . LEU A 1 79 ? -3.107 -9.438 7.074 1 98.56 79 LEU A C 1
ATOM 603 O O . LEU A 1 79 ? -3.201 -9.703 8.273 1 98.56 79 LEU A O 1
ATOM 607 N N . ILE A 1 80 ? -3.926 -8.578 6.426 1 98.75 80 ILE A N 1
ATOM 608 C CA . ILE A 1 80 ? -5.027 -7.918 7.117 1 98.75 80 ILE A CA 1
ATOM 609 C C . ILE A 1 80 ? -6.004 -8.969 7.648 1 98.75 80 ILE A C 1
ATOM 611 O O . ILE A 1 80 ? -6.43 -8.898 8.805 1 98.75 80 ILE A O 1
ATOM 615 N N . ALA A 1 81 ? -6.348 -9.93 6.805 1 98.88 81 ALA A N 1
ATOM 616 C CA . ALA A 1 81 ? -7.285 -10.969 7.223 1 98.88 81 ALA A CA 1
ATOM 617 C C . ALA A 1 81 ? -6.766 -11.719 8.445 1 98.88 81 ALA A C 1
ATOM 619 O O . ALA A 1 81 ? -7.508 -11.953 9.398 1 98.88 81 ALA A O 1
ATOM 620 N N . ILE A 1 82 ? -5.508 -12.078 8.445 1 98.62 82 ILE A N 1
ATOM 621 C CA . ILE A 1 82 ? -4.887 -12.805 9.547 1 98.62 82 ILE A CA 1
ATOM 622 C C . ILE A 1 82 ? -4.914 -11.945 10.812 1 98.62 82 ILE A C 1
ATOM 624 O O . ILE A 1 82 ? -5.305 -12.414 11.883 1 98.62 82 ILE A O 1
ATOM 628 N N . MET A 1 83 ? -4.559 -10.695 10.68 1 98.31 83 MET A N 1
ATOM 629 C CA . MET A 1 83 ? -4.484 -9.805 11.836 1 98.31 83 MET A CA 1
ATOM 630 C C . MET A 1 83 ? -5.871 -9.555 12.422 1 98.31 83 MET A C 1
ATOM 632 O O . MET A 1 83 ? -6.016 -9.398 13.633 1 98.31 83 MET A O 1
ATOM 636 N N . VAL A 1 84 ? -6.875 -9.484 11.562 1 98.56 84 VAL A N 1
ATOM 637 C CA . VAL A 1 84 ? -8.227 -9.195 12.031 1 98.56 84 VAL A CA 1
ATOM 638 C C . VAL A 1 84 ? -8.812 -10.438 12.703 1 98.56 84 VAL A C 1
ATOM 640 O O . VAL A 1 84 ? -9.398 -10.352 13.781 1 98.56 84 VAL A O 1
ATOM 643 N N . HIS A 1 85 ? -8.656 -11.633 12.078 1 98.38 85 HIS A N 1
ATOM 644 C CA . HIS A 1 85 ? -9.234 -12.859 12.625 1 98.38 85 HIS A CA 1
ATOM 645 C C . HIS A 1 85 ? -8.477 -13.32 13.867 1 98.38 85 HIS A C 1
ATOM 647 O O . HIS A 1 85 ? -9.062 -13.914 14.773 1 98.38 85 HIS A O 1
ATOM 653 N N . CYS A 1 86 ? -7.152 -13.117 13.867 1 96.94 86 CYS A N 1
ATOM 654 C CA . CYS A 1 86 ? -6.301 -13.516 14.977 1 96.94 86 CYS A CA 1
ATOM 655 C C . CYS A 1 86 ? -5.973 -12.32 15.875 1 96.94 86 CYS A C 1
ATOM 657 O O . CYS A 1 86 ? -4.809 -11.945 16 1 96.94 86 CYS A O 1
ATOM 659 N N . ASN A 1 87 ? -6.902 -11.828 16.609 1 91.81 87 ASN A N 1
ATOM 660 C CA . ASN A 1 87 ? -6.781 -10.539 17.281 1 91.81 87 ASN A CA 1
ATOM 661 C C . ASN A 1 87 ? -6.309 -10.703 18.719 1 91.81 87 ASN A C 1
ATOM 663 O O . ASN A 1 87 ? -6.336 -9.75 19.5 1 91.81 87 ASN A O 1
ATOM 667 N N . GLN A 1 88 ? -5.906 -11.906 19.078 1 91.62 88 GLN A N 1
ATOM 668 C CA . GLN A 1 88 ? -5.371 -12.086 20.422 1 91.62 88 GLN A CA 1
ATOM 669 C C . GLN A 1 88 ? -4 -12.766 20.391 1 91.62 88 GLN A C 1
ATOM 671 O O . GLN A 1 88 ? -3.705 -13.531 19.469 1 91.62 88 GLN A O 1
ATOM 676 N N . ARG A 1 89 ? -3.184 -12.445 21.391 1 90.69 89 ARG A N 1
ATOM 677 C CA . ARG A 1 89 ? -1.893 -13.117 21.531 1 90.69 89 ARG A CA 1
ATOM 678 C C . ARG A 1 89 ? -2.072 -14.617 21.734 1 90.69 89 ARG A C 1
ATOM 680 O O . ARG A 1 89 ? -3.066 -15.055 22.312 1 90.69 89 ARG A O 1
ATOM 687 N N . GLY A 1 90 ? -1.131 -15.391 21.203 1 92.81 90 GLY A N 1
ATOM 688 C CA . GLY A 1 90 ? -1.195 -16.844 21.359 1 92.81 90 GLY A CA 1
ATOM 689 C C . GLY A 1 90 ? -2.045 -17.516 20.297 1 92.81 90 GLY A C 1
ATOM 690 O O . GLY A 1 90 ? -2.25 -18.734 20.344 1 92.81 90 GLY A O 1
ATOM 691 N N . SER A 1 91 ? -2.461 -16.656 19.281 1 95.12 91 SER A N 1
ATOM 692 C CA . SER A 1 91 ? -3.273 -17.219 18.203 1 95.12 91 SER A CA 1
ATOM 693 C C . SER A 1 91 ? -2.43 -18.078 17.266 1 95.12 91 SER A C 1
ATOM 695 O O . SER A 1 91 ? -1.221 -17.859 17.141 1 95.12 91 SER A O 1
ATOM 697 N N . GLU A 1 92 ? -3.156 -19.016 16.578 1 96.5 92 GLU A N 1
ATOM 698 C CA . GLU A 1 92 ? -2.561 -19.891 15.578 1 96.5 92 GLU A CA 1
ATOM 699 C C . GLU A 1 92 ? -3.471 -20.047 14.359 1 96.5 92 GLU A C 1
ATOM 701 O O . GLU A 1 92 ? -4.688 -20.188 14.508 1 96.5 92 GLU A O 1
ATOM 706 N N . ILE A 1 93 ? -2.84 -20 13.219 1 97.88 93 ILE A N 1
ATOM 707 C CA . ILE A 1 93 ? -3.59 -20.328 12.016 1 97.88 93 ILE A CA 1
ATOM 708 C C . ILE A 1 93 ? -3.244 -21.734 11.555 1 97.88 93 ILE A C 1
ATOM 710 O O . ILE A 1 93 ? -2.174 -22.266 11.883 1 97.88 93 ILE A O 1
ATOM 714 N N . ILE A 1 94 ? -4.184 -22.359 10.844 1 98 94 ILE A N 1
ATOM 715 C CA . ILE A 1 94 ? -3.938 -23.625 10.156 1 98 94 ILE A CA 1
ATOM 716 C C . ILE A 1 94 ? -3.9 -23.406 8.648 1 98 94 ILE A C 1
ATOM 718 O O . ILE A 1 94 ? -4.812 -22.797 8.086 1 98 94 ILE A O 1
ATOM 722 N N . SER A 1 95 ? -2.871 -23.859 8.008 1 97.06 95 SER A N 1
ATOM 723 C CA . SER A 1 95 ? -2.699 -23.688 6.574 1 97.06 95 SER A CA 1
ATOM 724 C C . SER A 1 95 ? -2.004 -24.891 5.949 1 97.06 95 SER A C 1
ATOM 726 O O . SER A 1 95 ? -1.323 -25.641 6.641 1 97.06 95 SER A O 1
ATOM 728 N N . GLY A 1 96 ? -2.271 -25.109 4.648 1 96.81 96 GLY A N 1
ATOM 729 C CA . GLY A 1 96 ? -1.439 -26.078 3.941 1 96.81 96 GLY A CA 1
ATOM 730 C C . GLY A 1 96 ? 0.014 -25.641 3.848 1 96.81 96 GLY A C 1
ATOM 731 O O . GLY A 1 96 ? 0.319 -24.453 3.873 1 96.81 96 GLY A O 1
ATOM 732 N N . ASP A 1 97 ? 0.927 -26.609 3.658 1 95.44 97 ASP A N 1
ATOM 733 C CA . ASP A 1 97 ? 2.357 -26.312 3.658 1 95.44 97 ASP A CA 1
ATOM 734 C C . ASP A 1 97 ? 2.807 -25.766 2.301 1 95.44 97 ASP A C 1
ATOM 736 O O . ASP A 1 97 ? 3.949 -25.344 2.148 1 95.44 97 ASP A O 1
ATOM 740 N N . TYR A 1 98 ? 1.905 -25.688 1.315 1 94.12 98 TYR A N 1
ATOM 741 C CA . TYR A 1 98 ? 2.209 -25.062 0.03 1 94.12 98 TYR A CA 1
ATOM 742 C C . TYR A 1 98 ? 1.48 -23.734 -0.121 1 94.12 98 TYR A C 1
ATOM 744 O O . TYR A 1 98 ? 1.561 -23.094 -1.17 1 94.12 98 TYR A O 1
ATOM 752 N N . GLY A 1 99 ? 0.788 -23.359 0.888 1 94.38 99 GLY A N 1
ATOM 753 C CA . GLY A 1 99 ? 0.037 -22.109 0.808 1 94.38 99 GLY A CA 1
ATOM 754 C C . GLY A 1 99 ? 0.921 -20.891 0.649 1 94.38 99 GLY A C 1
ATOM 755 O O . GLY A 1 99 ? 2.021 -20.844 1.201 1 94.38 99 GLY A O 1
ATOM 756 N N . HIS A 1 100 ? 0.426 -19.953 -0.068 1 93.38 100 HIS A N 1
ATOM 757 C CA . HIS A 1 100 ? 1.161 -18.719 -0.336 1 93.38 100 HIS A CA 1
ATOM 758 C C . HIS A 1 100 ? 1.496 -17.984 0.958 1 93.38 100 HIS A C 1
ATOM 760 O O . HIS A 1 100 ? 2.594 -17.438 1.102 1 93.38 100 HIS A O 1
ATOM 766 N N . THR A 1 101 ? 0.619 -17.891 1.913 1 93.12 101 THR A N 1
ATOM 767 C CA . THR A 1 101 ? 0.809 -17.188 3.172 1 93.12 101 THR A CA 1
ATOM 768 C C . THR A 1 101 ? 1.929 -17.828 3.99 1 93.12 101 THR A C 1
ATOM 770 O O . THR A 1 101 ? 2.584 -17.156 4.785 1 93.12 101 THR A O 1
ATOM 773 N N . PHE A 1 102 ? 2.105 -19.094 3.76 1 92 102 PHE A N 1
ATOM 774 C CA . PHE A 1 102 ? 3.139 -19.828 4.492 1 92 102 PHE A CA 1
ATOM 775 C C . PHE A 1 102 ? 4.477 -19.734 3.764 1 92 102 PHE A C 1
ATOM 777 O O . PHE A 1 102 ? 5.512 -19.484 4.383 1 92 102 PHE A O 1
ATOM 784 N N . LYS A 1 103 ? 4.422 -19.828 2.479 1 90.12 103 LYS A N 1
ATOM 785 C CA . LYS A 1 103 ? 5.664 -20.031 1.739 1 90.12 103 LYS A CA 1
ATOM 786 C C . LYS A 1 103 ? 6.223 -18.719 1.223 1 90.12 103 LYS A C 1
ATOM 788 O O . LYS A 1 103 ? 7.441 -18.531 1.173 1 90.12 103 LYS A O 1
ATOM 793 N N . TYR A 1 104 ? 5.367 -17.75 0.838 1 88.56 104 TYR A N 1
ATOM 794 C CA . TYR A 1 104 ? 5.863 -16.688 -0.033 1 88.56 104 TYR A CA 1
ATOM 795 C C . TYR A 1 104 ? 5.508 -15.32 0.52 1 88.56 104 TYR A C 1
ATOM 797 O O . TYR A 1 104 ? 5.398 -14.352 -0.234 1 88.56 104 TYR A O 1
ATOM 805 N N . GLU A 1 105 ? 5.281 -15.219 1.774 1 91.94 105 GLU A N 1
ATOM 806 C CA . GLU A 1 105 ? 4.969 -13.914 2.354 1 91.94 105 GLU A CA 1
ATOM 807 C C . GLU A 1 105 ? 5.891 -13.594 3.527 1 91.94 105 GLU A C 1
ATOM 809 O O . GLU A 1 105 ? 5.473 -12.953 4.496 1 91.94 105 GLU A O 1
ATOM 814 N N . GLN A 1 106 ? 7.074 -14.141 3.523 1 92.31 106 GLN A N 1
ATOM 815 C CA . GLN A 1 106 ? 8.172 -13.852 4.438 1 92.31 106 GLN A CA 1
ATOM 816 C C . GLN A 1 106 ? 7.766 -14.094 5.887 1 92.31 106 GLN A C 1
ATOM 818 O O . GLN A 1 106 ? 8.125 -13.328 6.777 1 92.31 106 GLN A O 1
ATOM 823 N N . GLY A 1 107 ? 6.879 -15.102 6.055 1 92.81 107 GLY A N 1
ATOM 824 C CA . GLY A 1 107 ? 6.441 -15.359 7.418 1 92.81 107 GLY A CA 1
ATOM 825 C C . GLY A 1 107 ? 5.699 -14.188 8.039 1 92.81 107 GLY A C 1
ATOM 826 O O . GLY A 1 107 ? 5.742 -13.992 9.258 1 92.81 107 GLY A O 1
ATOM 827 N N . GLY A 1 108 ? 5.09 -13.391 7.277 1 93.5 108 GLY A N 1
ATOM 828 C CA . GLY A 1 108 ? 4.344 -12.242 7.77 1 93.5 108 GLY A CA 1
ATOM 829 C C . GLY A 1 108 ? 3.381 -12.594 8.891 1 93.5 108 GLY A C 1
ATOM 830 O O . GLY A 1 108 ? 3.15 -11.789 9.797 1 93.5 108 GLY A O 1
ATOM 831 N N . THR A 1 109 ? 2.877 -13.766 8.852 1 94.31 109 THR A N 1
ATOM 832 C CA . THR A 1 109 ? 2.012 -14.273 9.906 1 94.31 109 THR A CA 1
ATOM 833 C C . THR A 1 109 ? 2.693 -14.148 11.266 1 94.31 109 THR A C 1
ATOM 835 O O . THR A 1 109 ? 2.098 -13.648 12.227 1 94.31 109 THR A O 1
ATOM 838 N N . ALA A 1 110 ? 3.934 -14.531 11.305 1 92.62 110 ALA A N 1
ATOM 839 C CA . ALA A 1 110 ? 4.672 -14.523 12.57 1 92.62 110 ALA A CA 1
ATOM 840 C C . ALA A 1 110 ? 5.301 -13.164 12.828 1 92.62 110 ALA A C 1
ATOM 842 O O . ALA A 1 110 ? 5.066 -12.555 13.883 1 92.62 110 ALA A O 1
ATOM 843 N N . GLN A 1 111 ? 6.004 -12.617 11.938 1 92.62 111 GLN A N 1
ATOM 844 C CA . GLN A 1 111 ? 6.863 -11.477 12.227 1 92.62 111 GLN A CA 1
ATOM 845 C C . GLN A 1 111 ? 6.055 -10.18 12.289 1 92.62 111 GLN A C 1
ATOM 847 O O . GLN A 1 111 ? 6.406 -9.258 13.031 1 92.62 111 GLN A O 1
ATOM 852 N N . ILE A 1 112 ? 4.945 -10.109 11.609 1 95 112 ILE A N 1
ATOM 853 C CA . ILE A 1 112 ? 4.176 -8.867 11.586 1 95 112 ILE A CA 1
ATOM 854 C C . ILE A 1 112 ? 2.91 -9.023 12.422 1 95 112 ILE A C 1
ATOM 856 O O . ILE A 1 112 ? 2.613 -8.188 13.273 1 95 112 ILE A O 1
ATOM 860 N N . ALA A 1 113 ? 2.225 -10.156 12.219 1 95.44 113 ALA A N 1
ATOM 861 C CA . ALA A 1 113 ? 0.929 -10.336 12.875 1 95.44 113 ALA A CA 1
ATOM 862 C C . ALA A 1 113 ? 1.094 -10.953 14.258 1 95.44 113 ALA A C 1
ATOM 864 O O . ALA A 1 113 ? 0.172 -10.906 15.078 1 95.44 113 ALA A O 1
ATOM 865 N N . GLY A 1 114 ? 2.309 -11.594 14.57 1 94.31 114 GLY A N 1
ATOM 866 C CA . GLY A 1 114 ? 2.512 -12.242 15.852 1 94.31 114 GLY A CA 1
ATOM 867 C C . GLY A 1 114 ? 1.674 -13.5 16.031 1 94.31 114 GLY A C 1
ATOM 868 O O . GLY A 1 114 ? 1.201 -13.789 17.125 1 94.31 114 GLY A O 1
ATOM 869 N N . VAL A 1 115 ? 1.451 -14.234 14.945 1 95.88 115 VAL A N 1
ATOM 870 C CA . VAL A 1 115 ? 0.555 -15.383 14.969 1 95.88 115 VAL A CA 1
ATOM 871 C C . VAL A 1 115 ? 1.333 -16.656 14.625 1 95.88 115 VAL A C 1
ATOM 873 O O . VAL A 1 115 ? 2.176 -16.641 13.727 1 95.88 115 VAL A O 1
ATOM 876 N N . HIS A 1 116 ? 1.092 -17.719 15.344 1 93.75 116 HIS A N 1
ATOM 877 C CA . HIS A 1 116 ? 1.694 -19.016 15.078 1 93.75 116 HIS A CA 1
ATOM 878 C C . HIS A 1 116 ? 1.04 -19.688 13.875 1 93.75 116 HIS A C 1
ATOM 880 O O . HIS A 1 116 ? -0.071 -19.328 13.484 1 93.75 116 HIS A O 1
ATOM 886 N N . THR A 1 117 ? 1.774 -20.656 13.195 1 95.88 117 THR A N 1
ATOM 887 C CA . THR A 1 117 ? 1.214 -21.375 12.055 1 95.88 117 THR A CA 1
ATOM 888 C C . THR A 1 117 ? 1.351 -22.891 12.258 1 95.88 117 THR A C 1
ATOM 890 O O . THR A 1 117 ? 2.455 -23.391 12.461 1 95.88 117 THR A O 1
ATOM 893 N N . ALA A 1 118 ? 0.261 -23.5 12.266 1 95.62 118 ALA A N 1
ATOM 894 C CA . ALA A 1 118 ? 0.227 -24.969 12.172 1 95.62 118 ALA A CA 1
ATOM 895 C C . ALA A 1 118 ? -0.003 -25.406 10.727 1 95.62 118 ALA A C 1
ATOM 897 O O . ALA A 1 118 ? -1.014 -25.062 10.117 1 95.62 118 ALA A O 1
ATOM 898 N N . VAL A 1 119 ? 0.85 -26.297 10.148 1 96.25 119 VAL A N 1
ATOM 899 C CA . VAL A 1 119 ? 0.779 -26.641 8.734 1 96.25 119 VAL A CA 1
ATOM 900 C C . VAL A 1 119 ? 0.249 -28.078 8.57 1 96.25 119 VAL A C 1
ATOM 902 O O . VAL A 1 119 ? 0.455 -28.922 9.445 1 96.25 119 VAL A O 1
ATOM 905 N N . ILE A 1 120 ? -0.473 -28.219 7.562 1 97.38 120 ILE A N 1
ATOM 906 C CA . ILE A 1 120 ? -0.919 -29.531 7.09 1 97.38 120 ILE A CA 1
ATOM 907 C C . ILE A 1 120 ? -0.358 -29.797 5.695 1 97.38 120 ILE A C 1
ATOM 909 O O . ILE A 1 120 ? -0.266 -28.875 4.875 1 97.38 120 ILE A O 1
ATOM 913 N N . LYS A 1 121 ? 0.034 -31.016 5.469 1 96.81 121 LYS A N 1
ATOM 914 C CA . LYS A 1 121 ? 0.548 -31.359 4.148 1 96.81 121 LYS A CA 1
ATOM 915 C C . LYS A 1 121 ? -0.519 -31.156 3.074 1 96.81 121 LYS A C 1
ATOM 917 O O . LYS A 1 121 ? -1.641 -31.656 3.211 1 96.81 121 LYS A O 1
ATOM 922 N N . ASN A 1 122 ? -0.198 -30.453 2.018 1 96.88 122 ASN A N 1
ATOM 923 C CA . ASN A 1 122 ? -1.1 -30.312 0.878 1 96.88 122 ASN A CA 1
ATOM 924 C C . ASN A 1 122 ? -1.086 -31.562 -0 1 96.88 122 ASN A C 1
ATOM 926 O O . ASN A 1 122 ? -0.035 -32.156 -0.204 1 96.88 122 ASN A O 1
ATOM 930 N N . ASN A 1 123 ? -2.256 -31.906 -0.443 1 96.62 123 ASN A N 1
ATOM 931 C CA . ASN A 1 123 ? -2.348 -32.844 -1.55 1 96.62 123 ASN A CA 1
ATOM 932 C C . ASN A 1 123 ? -1.976 -32.188 -2.877 1 96.62 123 ASN A C 1
ATOM 934 O O . ASN A 1 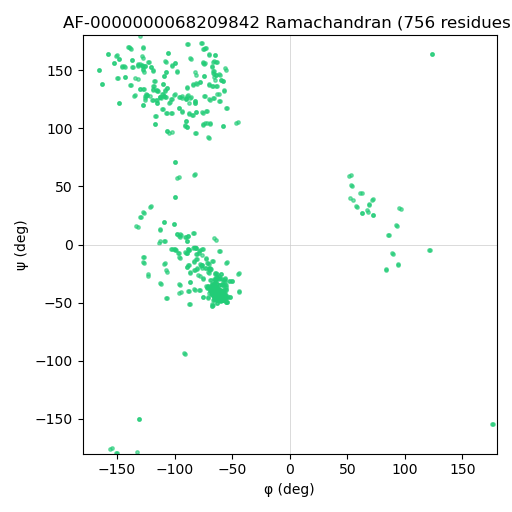123 ? -1.924 -30.969 -2.979 1 96.62 123 ASN A O 1
ATOM 938 N N . GLU A 1 124 ? -1.783 -32.969 -3.908 1 92.81 124 GLU A N 1
ATOM 939 C CA . GLU A 1 124 ? -1.383 -32.469 -5.219 1 92.81 124 GLU A CA 1
ATOM 940 C C . GLU A 1 124 ? -2.475 -31.594 -5.832 1 92.81 124 GLU A C 1
ATOM 942 O O . GLU A 1 124 ? -2.188 -30.719 -6.645 1 92.81 124 GLU A O 1
ATOM 947 N N . ASP A 1 125 ? -3.682 -31.828 -5.387 1 95.44 125 ASP A N 1
ATOM 948 C CA . ASP A 1 125 ? -4.793 -31.078 -5.965 1 95.44 125 ASP A CA 1
ATOM 949 C C . ASP A 1 125 ? -5.051 -29.797 -5.184 1 95.44 125 ASP A C 1
ATOM 951 O O . ASP A 1 125 ? -6.051 -29.109 -5.414 1 95.44 125 ASP A O 1
ATOM 955 N N . GLY A 1 126 ? -4.203 -29.484 -4.242 1 96.44 126 GLY A N 1
ATOM 956 C CA . GLY A 1 126 ? -4.309 -28.25 -3.496 1 96.44 126 GLY A CA 1
ATOM 957 C C . GLY A 1 126 ? -5.07 -28.391 -2.193 1 96.44 126 GLY A C 1
ATOM 958 O O . GLY A 1 126 ? -5.008 -27.516 -1.328 1 96.44 126 GLY A O 1
ATOM 959 N N . THR A 1 127 ? -5.863 -29.5 -2.029 1 98.19 127 THR A N 1
ATOM 960 C CA . THR A 1 127 ? -6.582 -29.75 -0.787 1 98.19 127 THR A CA 1
ATOM 961 C C . THR A 1 127 ? -5.633 -30.266 0.295 1 98.19 127 THR A C 1
ATOM 963 O O . THR A 1 127 ? -4.426 -30.375 0.067 1 98.19 127 THR A O 1
ATOM 966 N N . PHE A 1 128 ? -6.105 -30.406 1.49 1 98.38 128 PHE A N 1
ATOM 967 C CA . PHE A 1 128 ? -5.434 -31.141 2.551 1 98.38 128 PHE A CA 1
ATOM 968 C C . PHE A 1 128 ? -6.426 -31.984 3.338 1 98.38 128 PHE A C 1
ATOM 970 O O . PHE A 1 128 ? -7.637 -31.875 3.133 1 98.38 128 PHE A O 1
ATOM 977 N N . SER A 1 129 ? -5.922 -32.875 4.172 1 98.38 129 SER A N 1
ATOM 978 C CA . SER A 1 129 ? -6.75 -33.844 4.883 1 98.38 129 SER A CA 1
ATOM 979 C C . SER A 1 129 ? -7.676 -33.156 5.879 1 98.38 129 SER A C 1
ATOM 981 O O . SER A 1 129 ? -7.219 -32.438 6.75 1 98.38 129 SER A O 1
ATOM 983 N N . ILE A 1 130 ? -8.977 -33.5 5.707 1 98.31 130 ILE A N 1
ATOM 984 C CA . ILE A 1 130 ? -9.977 -32.969 6.637 1 98.31 130 ILE A CA 1
ATOM 985 C C . ILE A 1 130 ? -9.742 -33.562 8.023 1 98.31 130 ILE A C 1
ATOM 987 O O . ILE A 1 130 ? -9.922 -32.875 9.039 1 98.31 130 ILE A O 1
ATOM 991 N N . ASP A 1 131 ? -9.352 -34.781 8.086 1 97.5 131 ASP A N 1
ATOM 992 C CA . ASP A 1 131 ? -9.039 -35.438 9.359 1 97.5 131 ASP A CA 1
ATOM 993 C C . ASP A 1 131 ? -7.848 -34.75 10.039 1 97.5 131 ASP A C 1
ATOM 995 O O . ASP A 1 131 ? -7.871 -34.5 11.25 1 97.5 131 ASP A O 1
ATOM 999 N N . ASP A 1 132 ? -6.848 -34.5 9.273 1 97.69 132 ASP A N 1
ATOM 1000 C CA . ASP A 1 132 ? -5.684 -33.812 9.836 1 97.69 132 ASP A CA 1
ATOM 1001 C C . ASP A 1 132 ? -6.047 -32.406 10.297 1 97.69 132 ASP A C 1
ATOM 1003 O O . ASP A 1 132 ? -5.512 -31.922 11.297 1 97.69 132 ASP A O 1
ATOM 1007 N N . LEU A 1 133 ? -6.914 -31.797 9.531 1 98 133 LEU A N 1
ATOM 1008 C CA . LEU A 1 133 ? -7.414 -30.484 9.945 1 98 133 LEU A CA 1
ATOM 1009 C C . LEU A 1 133 ? -8.062 -30.547 11.32 1 98 133 LEU A C 1
ATOM 1011 O O . LEU A 1 133 ? -7.746 -29.75 12.203 1 98 133 LEU A O 1
ATOM 1015 N N . ARG A 1 134 ? -8.898 -31.5 11.562 1 96.31 134 ARG A N 1
ATOM 1016 C CA . ARG A 1 134 ? -9.562 -31.672 12.852 1 96.31 134 ARG A CA 1
ATOM 1017 C C . ARG A 1 134 ? -8.555 -31.922 13.969 1 96.31 134 ARG A C 1
ATOM 1019 O O . ARG A 1 134 ? -8.688 -31.375 15.062 1 96.31 134 ARG A O 1
ATOM 1026 N N . LYS A 1 135 ? -7.551 -32.656 13.68 1 94.81 135 LYS A N 1
ATOM 1027 C CA . LYS A 1 135 ? -6.547 -33.031 14.672 1 94.81 135 LYS A CA 1
ATOM 1028 C C . LYS A 1 135 ? -5.715 -31.812 15.078 1 94.81 135 LYS A C 1
ATOM 1030 O O . LYS A 1 135 ? -5.219 -31.734 16.203 1 94.81 135 LYS A O 1
ATOM 1035 N N . LYS A 1 136 ? -5.562 -30.906 14.125 1 95.19 136 LYS A N 1
ATOM 1036 C CA . LYS A 1 136 ? -4.707 -29.75 14.375 1 95.19 136 LYS A CA 1
ATOM 1037 C C . LYS A 1 136 ? -5.441 -28.688 15.18 1 95.19 136 LYS A C 1
ATOM 1039 O O . LYS A 1 136 ? -4.816 -27.812 15.773 1 95.19 136 LYS A O 1
ATOM 1044 N N . ILE A 1 137 ? -6.695 -28.719 15.18 1 95.31 137 ILE A N 1
ATOM 1045 C CA . ILE A 1 137 ? -7.48 -27.703 15.867 1 95.31 137 ILE A CA 1
ATOM 1046 C C . ILE A 1 137 ? -7.328 -27.859 17.375 1 95.31 137 ILE A C 1
ATOM 1048 O O . ILE A 1 137 ? -7.5 -28.969 17.906 1 95.31 137 ILE A O 1
ATOM 1052 N N . ARG A 1 138 ? -6.941 -26.875 18.047 1 91 138 ARG A N 1
ATOM 1053 C CA . ARG A 1 138 ? -6.816 -26.844 19.5 1 91 138 ARG A CA 1
ATOM 1054 C C . ARG A 1 138 ? -7.957 -26.047 20.125 1 91 138 ARG A C 1
ATOM 1056 O O . ARG A 1 138 ? -7.871 -24.828 20.266 1 91 138 ARG A O 1
ATOM 1063 N N . LYS A 1 139 ? -8.938 -26.781 20.516 1 77.56 139 LYS A N 1
ATOM 1064 C CA . LYS A 1 139 ? -10.117 -26.234 21.188 1 77.56 139 LYS A CA 1
ATOM 1065 C C . LYS A 1 139 ? -9.93 -26.203 22.703 1 77.56 139 LYS A C 1
ATOM 1067 O O . LYS A 1 139 ? -9.68 -27.234 23.312 1 77.56 139 LYS A O 1
ATOM 1072 N N . ASN A 1 140 ? -10.094 -25.078 23.328 1 75.62 140 ASN A N 1
ATOM 1073 C CA . ASN A 1 140 ? -9.852 -24.922 24.766 1 75.62 140 ASN A CA 1
ATOM 1074 C C . ASN A 1 140 ? -8.484 -25.453 25.156 1 75.62 140 ASN A C 1
ATOM 1076 O O . ASN A 1 140 ? -8.375 -26.359 26 1 75.62 140 ASN A O 1
ATOM 1080 N N . PRO A 1 141 ? -7.645 -24.859 24.531 1 79 141 PRO A N 1
ATOM 1081 C CA . PRO A 1 141 ? -6.293 -25.406 24.688 1 79 141 PRO A CA 1
ATOM 1082 C C . PRO A 1 141 ? -5.75 -25.25 26.109 1 79 141 PRO A C 1
ATOM 1084 O O . PRO A 1 141 ? -6.117 -24.312 26.812 1 79 141 PRO A O 1
ATOM 1087 N N . ASP A 1 142 ? -4.977 -26.344 26.438 1 81.69 142 ASP A N 1
ATOM 1088 C CA . ASP A 1 142 ? -4.172 -26.219 27.641 1 81.69 142 ASP A CA 1
ATOM 1089 C C . ASP A 1 142 ? -3.268 -25 27.578 1 81.69 142 ASP A C 1
ATOM 1091 O O . ASP A 1 142 ? -2.93 -24.516 26.5 1 81.69 142 ASP A O 1
ATOM 1095 N N . PHE A 1 143 ? -3.018 -24.5 28.719 1 84.81 143 PHE A N 1
ATOM 1096 C CA . PHE A 1 143 ? -2.275 -23.234 28.781 1 84.81 143 PHE A CA 1
ATOM 1097 C C . PHE A 1 143 ? -0.903 -23.391 28.141 1 84.81 143 PHE A C 1
ATOM 1099 O O . PHE A 1 143 ? -0.229 -22.406 27.844 1 84.81 143 PHE A O 1
ATOM 1106 N N . HIS A 1 144 ? -0.495 -24.625 27.719 1 87.19 144 HIS A N 1
ATOM 1107 C CA . HIS A 1 144 ? 0.76 -24.875 27.016 1 87.19 144 HIS A CA 1
ATOM 1108 C C . HIS A 1 144 ? 0.593 -24.703 25.516 1 87.19 144 HIS A C 1
ATOM 1110 O O . HIS A 1 144 ? 1.582 -24.625 24.781 1 87.19 144 HIS A O 1
ATOM 1116 N N . GLU A 1 145 ? -0.651 -24.469 25.109 1 89.31 145 GLU A N 1
ATOM 1117 C CA . GLU A 1 145 ? -0.939 -24.547 23.688 1 89.31 145 GLU A CA 1
ATOM 1118 C C . GLU A 1 145 ? -1.438 -23.219 23.141 1 89.31 145 GLU A C 1
ATOM 1120 O O . GLU A 1 145 ? -2.061 -22.438 23.875 1 89.31 145 GLU A O 1
ATOM 1125 N N . PRO A 1 146 ? -1.136 -22.969 21.875 1 93.38 146 PRO A N 1
ATOM 1126 C CA . PRO A 1 146 ? -1.77 -21.797 21.266 1 93.38 146 PRO A CA 1
ATOM 1127 C C . PRO A 1 146 ? -3.256 -22 20.984 1 93.38 146 PRO A C 1
ATOM 1129 O O . PRO A 1 146 ? -3.762 -23.125 21.125 1 93.38 146 PRO A O 1
ATOM 1132 N N . ILE A 1 147 ? -3.922 -20.891 20.641 1 94.44 147 ILE A N 1
ATOM 1133 C CA . ILE A 1 147 ? -5.355 -20.922 20.375 1 94.44 147 ILE A CA 1
ATOM 1134 C C . ILE A 1 147 ? -5.598 -20.875 18.875 1 94.44 147 ILE A C 1
ATOM 1136 O O . ILE A 1 147 ? -5.301 -19.875 18.219 1 94.44 147 ILE A O 1
ATOM 1140 N N . THR A 1 148 ? -6.148 -22 18.266 1 96.62 148 THR A N 1
ATOM 1141 C CA . THR A 1 148 ? -6.492 -21.984 16.844 1 96.62 148 THR A CA 1
ATOM 1142 C C . THR A 1 148 ? -7.547 -20.922 16.547 1 96.62 148 THR A C 1
ATOM 1144 O O . THR A 1 148 ? -8.633 -20.938 17.125 1 96.62 148 THR A O 1
ATOM 1147 N N . SER A 1 149 ? -7.199 -19.984 15.602 1 97.31 149 SER A N 1
ATOM 1148 C CA . SER A 1 149 ? -8.055 -18.812 15.445 1 97.31 149 SER A CA 1
ATOM 1149 C C . SER A 1 149 ? -8.477 -18.641 13.992 1 97.31 149 SER A C 1
ATOM 1151 O O . SER A 1 149 ? -9.406 -17.875 13.695 1 97.31 149 SER A O 1
ATOM 1153 N N . LEU A 1 150 ? -7.852 -19.406 13.078 1 98.5 150 LEU A N 1
ATOM 1154 C CA . LEU A 1 150 ? -8.133 -19.188 11.664 1 98.5 150 LEU A CA 1
ATOM 1155 C C . LEU A 1 150 ? -7.684 -20.375 10.82 1 98.5 150 LEU A C 1
ATOM 1157 O O . LEU A 1 150 ? -6.633 -20.953 11.086 1 98.5 150 LEU A O 1
ATOM 1161 N N . ILE A 1 151 ? -8.484 -20.766 9.852 1 98.62 151 ILE A N 1
ATOM 1162 C CA . ILE A 1 151 ? -8.109 -21.703 8.797 1 98.62 151 ILE A CA 1
ATOM 1163 C C . ILE A 1 151 ? -7.961 -20.969 7.473 1 98.62 151 ILE A C 1
ATOM 1165 O O . ILE A 1 151 ? -8.82 -20.156 7.102 1 98.62 151 ILE A O 1
ATOM 1169 N N . ILE A 1 152 ? -6.887 -21.219 6.762 1 98.56 152 ILE A N 1
ATOM 1170 C CA . ILE A 1 152 ? -6.656 -20.547 5.488 1 98.56 152 ILE A CA 1
ATOM 1171 C C . ILE A 1 152 ? -6.598 -21.578 4.363 1 98.56 152 ILE A C 1
ATOM 1173 O O . ILE A 1 152 ? -5.914 -22.594 4.484 1 98.56 152 ILE A O 1
ATOM 1177 N N . VAL A 1 153 ? -7.309 -21.297 3.279 1 98.62 153 VAL A N 1
ATOM 1178 C CA . VAL A 1 153 ? -7.25 -22.078 2.055 1 98.62 153 VAL A CA 1
ATOM 1179 C C . VAL A 1 153 ? -6.844 -21.188 0.883 1 98.62 153 VAL A C 1
ATOM 1181 O O . VAL A 1 153 ? -6.945 -19.969 0.963 1 98.62 153 VAL A O 1
ATOM 1184 N N . GLU A 1 154 ? -6.32 -21.766 -0.132 1 98.56 154 GLU A N 1
ATOM 1185 C CA . GLU A 1 154 ? -5.867 -21.031 -1.311 1 98.56 154 GLU A CA 1
ATOM 1186 C C . GLU A 1 154 ? -6.52 -21.562 -2.58 1 98.56 154 GLU A C 1
ATOM 1188 O O . GLU A 1 154 ? -6.52 -22.781 -2.82 1 98.56 154 GLU A O 1
ATOM 1193 N N . ASN A 1 155 ? -7.121 -20.656 -3.43 1 98.38 155 ASN A N 1
ATOM 1194 C CA . ASN A 1 155 ? -7.852 -21.047 -4.633 1 98.38 155 ASN A CA 1
ATOM 1195 C C . ASN A 1 155 ? -7.734 -19.984 -5.723 1 98.38 155 ASN A C 1
ATOM 1197 O O . ASN A 1 155 ? -8.203 -18.859 -5.551 1 98.38 155 ASN A O 1
ATOM 1201 N N . THR A 1 156 ? -7.23 -20.297 -6.906 1 97.94 156 THR A N 1
ATOM 1202 C CA . THR A 1 156 ? -6.605 -21.578 -7.238 1 97.94 156 THR A CA 1
ATOM 1203 C C . THR A 1 156 ? -5.305 -21.75 -6.465 1 97.94 156 THR A C 1
ATOM 1205 O O . THR A 1 156 ? -4.746 -20.797 -5.941 1 97.94 156 THR A O 1
ATOM 1208 N N . HIS A 1 157 ? -4.934 -22.953 -6.324 1 97.31 157 HIS A N 1
ATOM 1209 C CA . HIS A 1 157 ? 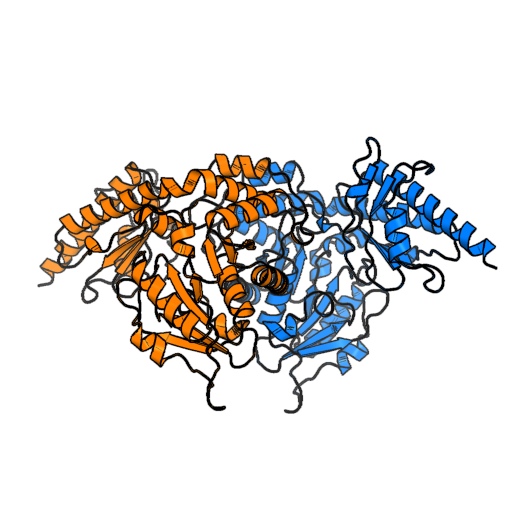-3.713 -23.25 -5.582 1 97.31 157 HIS A CA 1
ATOM 1210 C C . HIS A 1 157 ? -2.484 -23.125 -6.477 1 97.31 157 HIS A C 1
ATOM 1212 O O . HIS A 1 157 ? -2.23 -24 -7.312 1 97.31 157 HIS A O 1
ATOM 1218 N N . ASN A 1 158 ? -1.649 -22.141 -6.258 1 94 158 ASN A N 1
ATOM 1219 C CA . ASN A 1 158 ? -0.563 -21.719 -7.137 1 94 158 ASN A CA 1
ATOM 1220 C C . ASN A 1 158 ? 0.526 -22.781 -7.227 1 94 158 ASN A C 1
ATOM 1222 O O . ASN A 1 158 ? 0.852 -23.25 -8.32 1 94 158 ASN A O 1
ATOM 1226 N N . LEU A 1 159 ? 1.016 -23.234 -6.168 1 92.19 159 LEU A N 1
ATOM 1227 C CA . LEU A 1 159 ? 2.158 -24.141 -6.148 1 92.19 159 LEU A CA 1
ATOM 1228 C C . LEU A 1 159 ? 1.757 -25.531 -6.629 1 92.19 159 LEU A C 1
ATOM 1230 O O . LEU A 1 159 ? 2.615 -26.344 -6.988 1 92.19 159 LEU A O 1
ATOM 1234 N N . CYS A 1 160 ? 0.471 -25.766 -6.566 1 92.75 160 CYS A N 1
ATOM 1235 C CA . CYS A 1 160 ? -0.022 -27.047 -7.086 1 92.75 160 CYS A CA 1
ATOM 1236 C C . CYS A 1 160 ? -0.34 -26.938 -8.57 1 92.75 160 CYS A C 1
ATOM 1238 O O . CYS A 1 160 ? -0.904 -27.859 -9.156 1 92.75 160 CYS A O 1
ATOM 1240 N N . GLY A 1 161 ? -0.017 -25.859 -9.195 1 93.5 161 GLY A N 1
ATOM 1241 C CA . GLY A 1 161 ? -0.166 -25.703 -10.633 1 93.5 161 GLY A CA 1
ATOM 1242 C C . GLY A 1 161 ? -1.463 -25.031 -11.039 1 93.5 161 GLY A C 1
ATOM 1243 O O . GLY A 1 161 ? -2.055 -25.375 -12.062 1 93.5 161 GLY A O 1
ATOM 1244 N N . GLY A 1 162 ? -1.92 -24.156 -10.188 1 96.81 162 GLY A N 1
ATOM 1245 C CA . GLY A 1 162 ? -3.162 -23.469 -10.508 1 96.81 162 GLY A CA 1
ATOM 1246 C C . GLY A 1 162 ? -4.383 -24.375 -10.391 1 96.81 162 GLY A C 1
ATOM 1247 O O . GLY A 1 162 ? -5.305 -24.281 -11.203 1 96.81 162 GLY A O 1
ATOM 1248 N N . LYS A 1 163 ? -4.402 -25.219 -9.398 1 97.5 163 LYS A N 1
ATOM 1249 C CA . LYS A 1 163 ? -5.477 -26.188 -9.227 1 97.5 163 LYS A CA 1
ATOM 1250 C C . LYS A 1 163 ? -6.695 -25.547 -8.562 1 97.5 163 LYS A C 1
ATOM 1252 O O . LYS A 1 163 ? -6.555 -24.734 -7.652 1 97.5 163 LYS A O 1
ATOM 1257 N N . VAL A 1 164 ? -7.824 -25.922 -9.07 1 98.5 164 VAL A N 1
ATOM 1258 C CA . VAL A 1 164 ? -9.102 -25.469 -8.523 1 98.5 164 VAL A CA 1
ATOM 1259 C C . VAL A 1 164 ? -9.531 -26.391 -7.387 1 98.5 164 VAL A C 1
ATOM 1261 O O . VAL A 1 164 ? -9.594 -27.609 -7.559 1 98.5 164 VAL A O 1
ATOM 1264 N N . LEU A 1 165 ? -9.812 -25.812 -6.238 1 98.44 165 LEU A N 1
ATOM 1265 C CA . LEU A 1 165 ? -10.258 -26.625 -5.109 1 98.44 165 LEU A CA 1
ATOM 1266 C C . LEU A 1 165 ? -11.656 -27.172 -5.359 1 98.44 165 LEU A C 1
ATOM 1268 O O . LEU A 1 165 ? -12.523 -26.469 -5.887 1 98.44 165 LEU A O 1
ATOM 1272 N N . PRO A 1 166 ? -11.883 -28.453 -5.012 1 98.06 166 PRO A N 1
ATOM 1273 C CA . PRO A 1 166 ? -13.242 -28.984 -5.129 1 98.06 166 PRO A CA 1
ATOM 1274 C C . PRO A 1 166 ? -14.227 -28.297 -4.195 1 98.06 166 PRO A C 1
ATOM 1276 O O . PRO A 1 166 ? -13.922 -28.062 -3.02 1 98.06 166 PRO A O 1
ATOM 1279 N N . LEU A 1 167 ? -15.414 -27.984 -4.723 1 98.25 167 LEU A N 1
ATOM 1280 C CA . LEU A 1 167 ? -16.422 -27.266 -3.947 1 98.25 167 LEU A CA 1
ATOM 1281 C C . LEU A 1 167 ? -16.859 -28.078 -2.738 1 98.25 167 LEU A C 1
ATOM 1283 O O . LEU A 1 167 ? -17.078 -27.531 -1.657 1 98.25 167 LEU A O 1
ATOM 1287 N N . GLU A 1 168 ? -16.984 -29.391 -2.92 1 98.12 168 GLU A N 1
ATOM 1288 C CA . GLU A 1 168 ? -17.375 -30.266 -1.814 1 98.12 168 GLU A CA 1
ATOM 1289 C C . GLU A 1 168 ? -16.344 -30.234 -0.694 1 98.12 168 GLU A C 1
ATOM 1291 O O . GLU A 1 168 ? -16.703 -30.312 0.485 1 98.12 168 GLU A O 1
ATOM 1296 N N . TRP A 1 169 ? -15.102 -30.188 -1.101 1 98.56 169 TRP A N 1
ATOM 1297 C CA . TRP A 1 169 ? -14.031 -30.109 -0.107 1 98.56 169 TRP A CA 1
ATOM 1298 C C . TRP A 1 169 ? -14.094 -28.812 0.67 1 98.56 169 TRP A C 1
ATOM 1300 O O . TRP A 1 169 ? -13.914 -28.797 1.89 1 98.56 169 TRP A O 1
ATOM 1310 N N . LEU A 1 170 ? -14.352 -27.688 0.015 1 98.5 170 LEU A N 1
ATOM 1311 C CA . LEU A 1 170 ? -14.5 -26.391 0.67 1 98.5 170 LEU A CA 1
ATOM 1312 C C . LEU A 1 170 ? -15.648 -26.422 1.676 1 98.5 170 LEU A C 1
ATOM 1314 O O . LEU A 1 170 ? -15.547 -25.844 2.758 1 98.5 170 LEU A O 1
ATOM 1318 N N . GLU A 1 171 ? -16.703 -27.078 1.305 1 98.38 171 GLU A N 1
ATOM 1319 C CA . GLU A 1 171 ? -17.844 -27.219 2.211 1 98.38 171 GLU A CA 1
ATOM 1320 C C . GLU A 1 171 ? -17.453 -27.984 3.469 1 98.38 171 GLU A C 1
ATOM 1322 O O . GLU A 1 171 ? -17.875 -27.641 4.574 1 98.38 171 GLU A O 1
ATOM 1327 N N . LYS A 1 172 ? -16.703 -29.031 3.287 1 98.62 172 LYS A N 1
ATOM 1328 C CA . LYS A 1 172 ? -16.234 -29.797 4.434 1 98.62 172 LYS A CA 1
ATOM 1329 C C . LYS A 1 172 ? -15.352 -28.953 5.348 1 98.62 172 LYS A C 1
ATOM 1331 O O . LYS A 1 172 ? -15.438 -29.062 6.574 1 98.62 172 LYS A O 1
ATOM 1336 N N . VAL A 1 173 ? -14.453 -28.156 4.758 1 98.69 173 VAL A N 1
ATOM 1337 C CA . VAL A 1 173 ? -13.609 -27.266 5.543 1 98.69 173 VAL A CA 1
ATOM 1338 C C . VAL A 1 173 ? -14.469 -26.297 6.348 1 98.69 173 VAL A C 1
ATOM 1340 O O . VAL A 1 173 ? -14.227 -26.078 7.535 1 98.69 173 VAL A O 1
ATOM 1343 N N . GLN A 1 174 ? -15.453 -25.688 5.684 1 98.25 174 GLN A N 1
ATOM 1344 C CA . GLN A 1 174 ? -16.359 -24.766 6.359 1 98.25 174 GLN A CA 1
ATOM 1345 C C . GLN A 1 174 ? -17.062 -25.453 7.531 1 98.25 174 GLN A C 1
ATOM 1347 O O . GLN A 1 174 ? -17.219 -24.859 8.602 1 98.25 174 GLN A O 1
ATOM 1352 N N . ASN A 1 175 ? -17.547 -26.656 7.293 1 98.25 175 ASN A N 1
ATOM 1353 C CA . ASN A 1 175 ? -18.234 -27.406 8.336 1 98.25 175 ASN A CA 1
ATOM 1354 C C . ASN A 1 175 ? -17.344 -27.594 9.562 1 98.25 175 ASN A C 1
ATOM 1356 O O . ASN A 1 175 ? -17.797 -27.453 10.695 1 98.25 175 ASN A O 1
ATOM 1360 N N . VAL A 1 176 ? -16.125 -27.984 9.328 1 97.88 176 VAL A N 1
ATOM 1361 C CA . VAL A 1 176 ? -15.18 -28.156 10.43 1 97.88 176 VAL A CA 1
ATOM 1362 C C . VAL A 1 176 ? -15 -26.828 11.156 1 97.88 176 VAL A C 1
ATOM 1364 O O . VAL A 1 176 ? -14.984 -26.781 12.391 1 97.88 176 VAL A O 1
ATOM 1367 N N . GLY A 1 177 ? -14.789 -25.719 10.383 1 97.62 177 GLY A N 1
ATOM 1368 C CA . GLY A 1 177 ? -14.68 -24.406 10.992 1 97.62 177 GLY A CA 1
ATOM 1369 C C . GLY A 1 177 ? -15.867 -24.047 11.859 1 97.62 177 GLY A C 1
ATOM 1370 O O . GLY A 1 177 ? -15.703 -23.578 12.984 1 97.62 177 GLY A O 1
ATOM 1371 N N . GLN A 1 178 ? -17.062 -24.266 11.398 1 97.06 178 GLN A N 1
ATOM 1372 C CA . GLN A 1 178 ? -18.297 -23.953 12.109 1 97.06 178 GLN A CA 1
ATOM 1373 C C . GLN A 1 178 ? -18.422 -24.781 13.383 1 97.06 178 GLN A C 1
ATOM 1375 O O . GLN A 1 178 ? -18.828 -24.281 14.43 1 97.06 178 GLN A O 1
ATOM 1380 N N . GLU A 1 179 ? -18.125 -26.031 13.234 1 96.38 179 GLU A N 1
ATOM 1381 C CA . GLU A 1 179 ? -18.203 -26.938 14.375 1 96.38 179 GLU A CA 1
ATOM 1382 C C . GLU A 1 179 ? -17.344 -26.438 15.531 1 96.38 179 GLU A C 1
ATOM 1384 O O . GLU A 1 179 ? -17.688 -26.641 16.703 1 96.38 179 GLU A O 1
ATOM 1389 N N . HIS A 1 180 ? -16.281 -25.781 15.242 1 95.56 180 HIS A N 1
ATOM 1390 C CA . HIS A 1 180 ? -15.336 -25.375 16.281 1 95.56 180 HIS A CA 1
ATOM 1391 C C . HIS A 1 180 ? -15.312 -23.859 16.438 1 95.56 180 HIS A C 1
ATOM 1393 O O . HIS A 1 180 ? -14.484 -23.328 17.188 1 95.56 180 HIS A O 1
ATOM 1399 N N . ASN A 1 181 ? -16.125 -23.156 15.727 1 95.5 181 ASN A N 1
ATOM 1400 C CA . ASN A 1 181 ? -16.203 -21.703 15.75 1 95.5 181 ASN A CA 1
ATOM 1401 C C . ASN A 1 181 ? -14.891 -21.062 15.328 1 95.5 181 ASN A C 1
ATOM 1403 O O . ASN A 1 181 ? -14.375 -20.172 16.016 1 95.5 181 ASN A O 1
ATOM 1407 N N . ILE A 1 182 ? -14.328 -21.562 14.312 1 97.5 182 ILE A N 1
ATOM 1408 C CA . ILE A 1 182 ? -13.102 -21.031 13.719 1 97.5 182 ILE A CA 1
ATOM 1409 C C . ILE A 1 182 ? -13.383 -20.516 12.312 1 97.5 182 ILE A C 1
ATOM 1411 O O . ILE A 1 182 ? -13.859 -21.266 11.453 1 97.5 182 ILE A O 1
ATOM 1415 N N . PRO A 1 183 ? -13.102 -19.203 12.078 1 98.44 183 PRO A N 1
ATOM 1416 C CA . PRO A 1 183 ? -13.359 -18.672 10.734 1 98.44 183 PRO A CA 1
ATOM 1417 C C . PRO A 1 183 ? -12.43 -19.266 9.68 1 98.44 183 PRO A C 1
ATOM 1419 O O . PRO A 1 183 ? -11.32 -19.703 10 1 98.44 183 PRO A O 1
ATOM 1422 N N . VAL A 1 184 ? -12.906 -19.281 8.445 1 98.81 184 VAL A N 1
ATOM 1423 C CA . VAL A 1 184 ? -12.141 -19.719 7.281 1 98.81 184 VAL A CA 1
ATOM 1424 C C . VAL A 1 184 ? -11.875 -18.531 6.355 1 98.81 184 VAL A C 1
ATOM 1426 O O . VAL A 1 184 ? -12.805 -17.797 6 1 98.81 184 VAL A O 1
ATOM 1429 N N . HIS A 1 185 ? -10.633 -18.312 6.012 1 98.88 185 HIS A N 1
ATOM 1430 C CA . HIS A 1 185 ? -10.219 -17.297 5.035 1 98.88 185 HIS A CA 1
ATOM 1431 C C . HIS A 1 185 ? -9.711 -17.953 3.756 1 98.88 185 HIS A C 1
ATOM 1433 O O . HIS A 1 185 ? -9 -18.953 3.809 1 98.88 185 HIS A O 1
ATOM 1439 N N . MET A 1 186 ? -10.094 -17.391 2.633 1 98.94 186 MET A N 1
ATOM 1440 C CA . MET A 1 186 ? -9.586 -17.891 1.355 1 98.94 186 MET A CA 1
ATOM 1441 C C . MET A 1 186 ? -8.641 -16.859 0.718 1 98.94 186 MET A C 1
ATOM 1443 O O . MET A 1 186 ? -9.047 -15.742 0.42 1 98.94 186 MET A O 1
ATOM 1447 N N . ASP A 1 187 ? -7.418 -17.281 0.592 1 98.75 187 ASP A N 1
ATOM 1448 C CA . ASP A 1 187 ? -6.57 -16.625 -0.398 1 98.75 187 ASP A CA 1
ATOM 1449 C C . ASP A 1 187 ? -7.012 -16.969 -1.817 1 98.75 187 ASP A C 1
ATOM 1451 O O . ASP A 1 187 ? -6.535 -17.953 -2.398 1 98.75 187 ASP A O 1
ATOM 1455 N N . GLY A 1 188 ? -7.844 -16.156 -2.332 1 98.69 188 GLY A N 1
ATOM 1456 C CA . GLY A 1 188 ? -8.352 -16.359 -3.682 1 98.69 188 GLY A CA 1
ATOM 1457 C C . GLY A 1 188 ? -7.652 -15.492 -4.715 1 98.69 188 GLY A C 1
ATOM 1458 O O . GLY A 1 188 ? -8.305 -14.914 -5.59 1 98.69 188 GLY A O 1
ATOM 1459 N N . ALA A 1 189 ? -6.344 -15.336 -4.609 1 98.38 189 ALA A N 1
ATOM 1460 C CA . ALA A 1 189 ? -5.609 -14.453 -5.512 1 98.38 189 ALA A CA 1
ATOM 1461 C C . ALA A 1 189 ? -6.055 -14.648 -6.957 1 98.38 189 ALA A C 1
ATOM 1463 O O . ALA A 1 189 ? -6.105 -13.688 -7.73 1 98.38 189 ALA A O 1
ATOM 1464 N N . ARG A 1 190 ? -6.297 -15.867 -7.359 1 98.69 190 ARG A N 1
ATOM 1465 C CA . ARG A 1 190 ? -6.719 -16.188 -8.719 1 98.69 190 ARG A CA 1
ATOM 1466 C C . ARG A 1 190 ? -8.062 -16.906 -8.719 1 98.69 190 ARG A C 1
ATOM 1468 O O . ARG A 1 190 ? -8.312 -17.781 -9.555 1 98.69 190 ARG A O 1
ATOM 1475 N N . MET A 1 191 ? -8.938 -16.609 -7.793 1 98.69 191 MET A N 1
ATOM 1476 C CA . MET A 1 191 ? -10.195 -17.328 -7.66 1 98.69 191 MET A CA 1
ATOM 1477 C C . MET A 1 191 ? -11.07 -17.141 -8.898 1 98.69 191 MET A C 1
ATOM 1479 O O . MET A 1 191 ? -11.922 -17.969 -9.188 1 98.69 191 MET A O 1
ATOM 1483 N N . MET A 1 192 ? -10.898 -16.047 -9.625 1 98.88 192 MET A N 1
ATOM 1484 C CA . MET A 1 192 ? -11.688 -15.844 -10.836 1 98.88 192 MET A CA 1
ATOM 1485 C C . MET A 1 192 ? -11.367 -16.906 -11.883 1 98.88 192 MET A C 1
ATOM 1487 O O . MET A 1 192 ? -12.242 -17.312 -12.656 1 98.88 192 MET A O 1
ATOM 1491 N N . ASN A 1 193 ? -10.125 -17.406 -11.922 1 98.81 193 ASN A N 1
ATOM 1492 C CA . ASN A 1 193 ? -9.789 -18.547 -12.75 1 98.81 193 ASN A CA 1
ATOM 1493 C C . ASN A 1 193 ? -10.578 -19.797 -12.344 1 98.81 193 ASN A C 1
ATOM 1495 O O . ASN A 1 193 ? -11.016 -20.562 -13.195 1 98.81 193 ASN A O 1
ATOM 1499 N N . ALA A 1 194 ? -10.719 -20 -11.047 1 98.81 194 ALA A N 1
ATOM 1500 C CA . ALA A 1 194 ? -11.477 -21.141 -10.547 1 98.81 194 ALA A CA 1
ATOM 1501 C C . ALA A 1 194 ? -12.953 -21.031 -10.938 1 98.81 194 ALA A C 1
ATOM 1503 O O . ALA A 1 194 ? -13.57 -22.031 -11.328 1 98.81 194 ALA A O 1
ATOM 1504 N N . ALA A 1 195 ? -13.484 -19.828 -10.789 1 98.75 195 ALA A N 1
ATOM 1505 C CA . ALA A 1 195 ? -14.883 -19.594 -11.156 1 98.75 195 ALA A CA 1
ATOM 1506 C C . ALA A 1 195 ? -15.125 -19.938 -12.625 1 98.75 195 ALA A C 1
ATOM 1508 O O . ALA A 1 195 ? -16.109 -20.609 -12.961 1 98.75 195 ALA A O 1
ATOM 1509 N N . VAL A 1 196 ? -14.266 -19.453 -13.5 1 98.75 196 VAL A N 1
ATOM 1510 C CA . VAL A 1 196 ? -14.383 -19.688 -14.938 1 98.75 196 VAL A CA 1
ATOM 1511 C C . VAL A 1 196 ? -14.25 -21.172 -15.234 1 98.75 196 VAL A C 1
ATOM 1513 O O . VAL A 1 196 ? -15.031 -21.734 -16.016 1 98.75 196 VAL A O 1
ATOM 1516 N N . TYR A 1 197 ? -13.312 -21.812 -14.602 1 98.56 197 TYR A N 1
ATOM 1517 C CA . TYR A 1 197 ? -13.07 -23.234 -14.828 1 98.56 197 TYR A CA 1
ATOM 1518 C C . TYR A 1 197 ? -14.289 -24.062 -14.438 1 98.56 197 TYR A C 1
ATOM 1520 O O . TYR A 1 197 ? -14.688 -24.984 -15.164 1 98.56 197 TYR A O 1
ATOM 1528 N N . LEU A 1 198 ? -14.844 -23.766 -13.266 1 98.31 198 LEU A N 1
ATOM 1529 C CA . LEU A 1 198 ? -15.969 -24.531 -12.734 1 98.31 198 LEU A CA 1
ATOM 1530 C C . LEU A 1 198 ? -17.281 -24.078 -13.359 1 98.31 198 LEU A C 1
ATOM 1532 O O . LEU A 1 198 ? -18.312 -24.719 -13.188 1 98.31 198 LEU A O 1
ATOM 1536 N N . ASN A 1 199 ? -17.203 -23 -14.102 1 98.25 199 ASN A N 1
ATOM 1537 C CA . ASN A 1 199 ? -18.391 -22.391 -14.672 1 98.25 199 ASN A CA 1
ATOM 1538 C C . ASN A 1 199 ? -19.438 -22.094 -13.602 1 98.25 199 ASN A C 1
ATOM 1540 O O . ASN A 1 199 ? -20.594 -22.516 -13.719 1 98.25 199 ASN A O 1
ATOM 1544 N N . VAL A 1 200 ? -19.047 -21.438 -12.516 1 98.44 200 VAL A N 1
ATOM 1545 C CA . VAL A 1 200 ? -19.906 -20.969 -11.438 1 98.44 200 VAL A CA 1
ATOM 1546 C C . VAL A 1 200 ? -19.625 -19.516 -11.125 1 98.44 200 VAL A C 1
ATOM 1548 O O . VAL A 1 200 ? -18.547 -19 -11.453 1 98.44 200 VAL A O 1
ATOM 1551 N N . PRO A 1 201 ? -20.656 -18.844 -10.547 1 98.44 201 PRO A N 1
ATOM 1552 C CA . PRO A 1 201 ? -20.344 -17.469 -10.125 1 98.44 201 PRO A CA 1
ATOM 1553 C C . PRO A 1 201 ? -19.328 -17.422 -8.992 1 98.44 201 PRO A C 1
ATOM 1555 O O . PRO A 1 201 ? -19.266 -18.328 -8.164 1 98.44 201 PRO A O 1
ATOM 1558 N N . PRO A 1 202 ? -18.531 -16.375 -8.953 1 98.62 202 PRO A N 1
ATOM 1559 C CA . PRO A 1 202 ? -17.562 -16.234 -7.871 1 98.62 202 PRO A CA 1
ATOM 1560 C C . PRO A 1 202 ? -18.172 -16.375 -6.484 1 98.62 202 PRO A C 1
ATOM 1562 O O . PRO A 1 202 ? -17.531 -16.859 -5.559 1 98.62 202 PRO A O 1
ATOM 1565 N N . SER A 1 203 ? -19.422 -15.984 -6.281 1 98.75 203 SER A N 1
ATOM 1566 C CA . SER A 1 203 ? -20.109 -16.078 -4.992 1 98.75 203 SER A CA 1
ATOM 1567 C C . SER A 1 203 ? -20.219 -17.516 -4.523 1 98.75 203 SER A C 1
ATOM 1569 O O . SER A 1 203 ? -20.234 -17.781 -3.32 1 98.75 203 SER A O 1
ATOM 1571 N N . ARG A 1 204 ? -20.266 -18.453 -5.484 1 98.62 204 ARG A N 1
ATOM 1572 C CA . ARG A 1 204 ? -20.328 -19.859 -5.102 1 98.62 204 ARG A CA 1
ATOM 1573 C C . ARG A 1 204 ? -19.016 -20.312 -4.48 1 98.62 204 ARG A C 1
ATOM 1575 O O . ARG A 1 204 ? -19.016 -21.125 -3.551 1 98.62 204 ARG A O 1
ATOM 1582 N N . LEU A 1 205 ? -17.891 -19.859 -5.023 1 98.38 205 LEU A N 1
ATOM 1583 C CA . LEU A 1 205 ? -16.578 -20.188 -4.473 1 98.38 205 LEU A CA 1
ATOM 1584 C C . LEU A 1 205 ? -16.406 -19.562 -3.09 1 98.38 205 LEU A C 1
ATOM 1586 O O . LEU A 1 205 ? -15.758 -20.141 -2.223 1 98.38 205 LEU A O 1
ATOM 1590 N N . ALA A 1 206 ? -17 -18.375 -2.895 1 98.56 206 ALA A N 1
ATOM 1591 C CA . ALA A 1 206 ? -16.797 -17.609 -1.67 1 98.56 206 ALA A CA 1
ATOM 1592 C C . ALA A 1 206 ? -17.812 -17.984 -0.605 1 98.56 206 ALA A C 1
ATOM 1594 O O . ALA A 1 206 ? -17.719 -17.562 0.546 1 98.56 206 ALA A O 1
ATOM 1595 N N . ARG A 1 207 ? -18.766 -18.781 -0.938 1 98.06 207 ARG A N 1
ATOM 1596 C CA . ARG A 1 207 ? -19.906 -19.094 -0.082 1 98.06 207 ARG A CA 1
ATOM 1597 C C . ARG A 1 207 ? -19.453 -19.703 1.235 1 98.06 207 ARG A C 1
ATOM 1599 O O . ARG A 1 207 ? -19.969 -19.375 2.299 1 98.06 207 ARG A O 1
ATOM 1606 N N . ASP A 1 208 ? -18.453 -20.562 1.184 1 97.81 208 ASP A N 1
ATOM 1607 C CA . ASP A 1 208 ? -18.141 -21.422 2.322 1 97.81 208 ASP A CA 1
ATOM 1608 C C . ASP A 1 208 ? -16.953 -20.859 3.111 1 97.81 208 ASP A C 1
ATOM 1610 O O . ASP A 1 208 ? -16.281 -21.609 3.834 1 97.81 208 ASP A O 1
ATOM 1614 N N . VAL A 1 209 ? -16.609 -19.609 2.936 1 98.75 209 VAL A N 1
ATOM 1615 C CA . VAL A 1 209 ? -15.531 -19 3.695 1 98.75 209 VAL A CA 1
ATOM 1616 C C . VAL A 1 209 ? -16.031 -17.703 4.336 1 98.75 209 VAL A C 1
ATOM 1618 O O . VAL A 1 209 ? -16.969 -17.078 3.832 1 98.75 209 VAL A O 1
ATOM 1621 N N . ASP A 1 210 ? -15.43 -17.281 5.426 1 98.81 210 ASP A N 1
ATOM 1622 C CA . ASP A 1 210 ? -15.844 -16.109 6.18 1 98.81 210 ASP A CA 1
ATOM 1623 C C . ASP A 1 210 ? -15.273 -14.836 5.566 1 98.81 210 ASP A C 1
ATOM 1625 O O . ASP A 1 210 ? -15.914 -13.781 5.598 1 98.81 210 ASP A O 1
ATOM 1629 N N . SER A 1 211 ? -14.094 -14.867 5.102 1 98.94 211 SER A N 1
ATOM 1630 C CA . SER A 1 211 ? -13.461 -13.781 4.355 1 98.94 211 SER A CA 1
ATOM 1631 C C . SER A 1 211 ? -12.695 -14.312 3.148 1 98.94 211 SER A C 1
ATOM 1633 O O . SER A 1 211 ? -12.328 -15.492 3.111 1 98.94 211 SER A O 1
ATOM 1635 N N . VAL A 1 212 ? -12.57 -13.492 2.158 1 98.94 212 VAL A N 1
ATOM 1636 C CA . VAL A 1 212 ? -11.922 -13.898 0.918 1 98.94 212 VAL A CA 1
ATOM 1637 C C . VAL A 1 212 ? -11.242 -12.695 0.268 1 98.94 212 VAL A C 1
ATOM 1639 O O . VAL A 1 212 ? -11.742 -11.578 0.344 1 98.94 212 VAL A O 1
ATOM 1642 N N . CYS A 1 213 ? -10.094 -12.938 -0.324 1 98.81 213 CYS A N 1
ATOM 1643 C CA . CYS A 1 213 ? -9.469 -11.891 -1.132 1 98.81 213 CYS A CA 1
ATOM 1644 C C . CYS A 1 213 ? -9.164 -12.398 -2.537 1 98.81 213 CYS A C 1
ATOM 1646 O O . CYS A 1 213 ? -9.055 -13.602 -2.756 1 98.81 213 CYS A O 1
ATOM 1648 N N . PHE A 1 214 ? -9.109 -11.523 -3.488 1 98.81 214 PHE A N 1
ATOM 1649 C CA . PHE A 1 214 ? -8.609 -11.852 -4.82 1 98.81 214 PHE A CA 1
ATOM 1650 C C . PHE A 1 214 ? -7.836 -10.68 -5.41 1 98.81 214 PHE A C 1
ATOM 1652 O O . PHE A 1 214 ? -8.047 -9.531 -5.023 1 98.81 214 PHE A O 1
ATOM 1659 N N . CYS A 1 215 ? -6.926 -11.008 -6.281 1 98.69 215 CYS A N 1
ATOM 1660 C CA . CYS A 1 215 ? -6.07 -9.992 -6.895 1 98.69 215 CYS A CA 1
ATOM 1661 C C . CYS A 1 215 ? -6.703 -9.445 -8.164 1 98.69 215 CYS A C 1
ATOM 1663 O O . CYS A 1 215 ? -7.238 -10.203 -8.977 1 98.69 215 CYS A O 1
ATOM 1665 N N . LEU A 1 216 ? -6.68 -8.141 -8.312 1 98.62 216 LEU A N 1
ATOM 1666 C CA . LEU A 1 216 ? -7.031 -7.5 -9.57 1 98.62 216 LEU A CA 1
ATOM 1667 C C . LEU A 1 216 ? -5.848 -7.5 -10.531 1 98.62 216 LEU A C 1
ATOM 1669 O O . LEU A 1 216 ? -6.027 -7.461 -11.75 1 98.62 216 LEU A O 1
ATOM 1673 N N . SER A 1 217 ? -4.648 -7.625 -9.977 1 97.44 217 SER A N 1
ATOM 1674 C CA . SER A 1 217 ? -3.426 -7.477 -10.75 1 97.44 217 SER A CA 1
ATOM 1675 C C . SER A 1 217 ? -2.898 -8.828 -11.219 1 97.44 217 SER A C 1
ATOM 1677 O O . SER A 1 217 ? -1.794 -8.922 -11.758 1 97.44 217 SER A O 1
ATOM 1679 N N . LYS A 1 218 ? -3.584 -9.922 -11.023 1 97.19 218 LYS A N 1
ATOM 1680 C CA . LYS A 1 218 ? -3.219 -11.266 -11.477 1 97.19 218 LYS A CA 1
ATOM 1681 C C . LYS A 1 218 ? -4.242 -11.805 -12.469 1 97.19 218 LYS A C 1
ATOM 1683 O O . LYS A 1 218 ? -5.305 -12.281 -12.078 1 97.19 218 LYS A O 1
ATOM 1688 N N . GLY A 1 219 ? -3.861 -11.773 -13.68 1 95.75 219 GLY A N 1
ATOM 1689 C CA . GLY A 1 219 ? -4.707 -12.344 -14.711 1 95.75 219 GLY A CA 1
ATOM 1690 C C . GLY A 1 219 ? -5.793 -11.398 -15.188 1 95.75 219 GLY A C 1
ATOM 1691 O O . GLY A 1 219 ? -6.254 -11.5 -16.328 1 95.75 219 GLY A O 1
ATOM 1692 N N . LEU A 1 220 ? -6.164 -10.383 -14.375 1 97.88 220 LEU A N 1
ATOM 1693 C CA . LEU A 1 220 ? -7.297 -9.523 -14.695 1 97.88 220 LEU A CA 1
ATOM 1694 C C . LEU A 1 220 ? -6.824 -8.219 -15.32 1 97.88 220 LEU A C 1
ATOM 1696 O O . LEU A 1 220 ? -7.641 -7.379 -15.711 1 97.88 220 LEU A O 1
ATOM 1700 N N . GLY A 1 221 ? -5.57 -8.047 -15.375 1 97.25 221 GLY A N 1
ATOM 1701 C CA . GLY A 1 221 ? -4.992 -7 -16.203 1 97.25 221 GLY A CA 1
ATOM 1702 C C . GLY A 1 221 ? -4.832 -5.68 -15.477 1 97.25 221 GLY A C 1
ATOM 1703 O O . GLY A 1 221 ? -4.215 -4.75 -16 1 97.25 221 GLY A O 1
ATOM 1704 N N . CYS A 1 222 ? -5.371 -5.527 -14.227 1 97.94 222 CYS A N 1
ATOM 1705 C CA . CYS A 1 222 ? -5.242 -4.273 -13.484 1 97.94 222 CYS A CA 1
ATOM 1706 C C . CYS A 1 222 ? -3.789 -4.004 -13.117 1 97.94 222 CYS A C 1
ATOM 1708 O O . CYS A 1 222 ? -3.027 -4.938 -12.859 1 97.94 222 CYS A O 1
ATOM 1710 N N . PRO A 1 223 ? -3.383 -2.727 -13.078 1 97.81 223 PRO A N 1
ATOM 1711 C CA . PRO A 1 223 ? -1.996 -2.41 -12.727 1 97.81 223 PRO A CA 1
ATOM 1712 C C . PRO A 1 223 ? -1.672 -2.711 -11.266 1 97.81 223 PRO A C 1
ATOM 1714 O O . PRO A 1 223 ? -0.543 -3.094 -10.945 1 97.81 223 PRO A O 1
ATOM 1717 N N . ILE A 1 224 ? -2.617 -2.414 -10.375 1 98 224 ILE A N 1
ATOM 1718 C CA . ILE A 1 224 ? -2.424 -2.545 -8.93 1 98 224 ILE A CA 1
ATOM 1719 C C . ILE A 1 224 ? -3.715 -3.033 -8.281 1 98 224 ILE A C 1
ATOM 1721 O O . ILE A 1 224 ? -4.812 -2.695 -8.727 1 98 224 ILE A O 1
ATOM 1725 N N . GLY A 1 225 ? -3.48 -3.898 -7.227 1 98.19 225 GLY A N 1
ATOM 1726 C CA . GLY A 1 225 ? -4.586 -3.924 -6.285 1 98.19 225 GLY A CA 1
ATOM 1727 C C . GLY A 1 225 ? -5.152 -5.312 -6.066 1 98.19 225 GLY A C 1
ATOM 1728 O O . GLY A 1 225 ? -4.934 -6.215 -6.879 1 98.19 225 GLY A O 1
ATOM 1729 N N . ALA A 1 226 ? -5.906 -5.449 -5.02 1 98.81 226 ALA A N 1
ATOM 1730 C CA . ALA A 1 226 ? -6.66 -6.625 -4.594 1 98.81 226 ALA A CA 1
ATOM 1731 C C . ALA A 1 226 ? -7.906 -6.227 -3.811 1 98.81 226 ALA A C 1
ATOM 1733 O O . ALA A 1 226 ? -8.055 -5.062 -3.426 1 98.81 226 ALA A O 1
ATOM 1734 N N . ILE A 1 227 ? -8.773 -7.152 -3.717 1 98.94 227 ILE A N 1
ATOM 1735 C CA . ILE A 1 227 ? -10 -6.973 -2.951 1 98.94 227 ILE A CA 1
ATOM 1736 C C . ILE A 1 227 ? -10.008 -7.922 -1.754 1 98.94 227 ILE A C 1
ATOM 1738 O O . ILE A 1 227 ? -9.617 -9.086 -1.873 1 98.94 227 ILE A O 1
ATOM 1742 N N . LEU A 1 228 ? -10.32 -7.434 -0.591 1 98.94 228 LEU A N 1
ATOM 1743 C CA . LEU A 1 228 ? -10.641 -8.219 0.593 1 98.94 228 LEU A CA 1
ATOM 1744 C C . LEU A 1 228 ? -12.102 -8.047 0.979 1 98.94 228 LEU A C 1
ATOM 1746 O O . LEU A 1 228 ? -12.594 -6.922 1.092 1 98.94 228 LEU A O 1
ATOM 1750 N N . ALA A 1 229 ? -12.867 -9.133 1.146 1 98.94 229 ALA A N 1
ATOM 1751 C CA . ALA A 1 229 ? -14.305 -9.039 1.394 1 98.94 229 ALA A CA 1
ATOM 1752 C C . ALA A 1 229 ? -14.711 -9.922 2.568 1 98.94 229 ALA A C 1
ATOM 1754 O O . ALA A 1 229 ? -14.055 -10.922 2.861 1 98.94 229 ALA A O 1
ATOM 1755 N N . GLY A 1 230 ? -15.766 -9.633 3.262 1 98.88 230 GLY A N 1
ATOM 1756 C CA . GLY A 1 230 ? -16.344 -10.312 4.41 1 98.88 230 GLY A CA 1
ATOM 1757 C C . GLY A 1 230 ? -17.531 -9.594 4.996 1 98.88 230 GLY A C 1
ATOM 1758 O O . GLY A 1 230 ? -18.281 -8.93 4.27 1 98.88 230 GLY A O 1
ATOM 1759 N N . THR A 1 231 ? -17.766 -9.812 6.238 1 98.81 231 THR A N 1
ATOM 1760 C CA . THR A 1 231 ? -18.844 -9.109 6.922 1 98.81 231 THR A CA 1
ATOM 1761 C C . THR A 1 231 ? -18.5 -7.637 7.105 1 98.81 231 THR A C 1
ATOM 1763 O O . THR A 1 231 ? -17.328 -7.246 6.988 1 98.81 231 THR A O 1
ATOM 1766 N N . SER A 1 232 ? -19.5 -6.824 7.406 1 98.56 232 SER A N 1
ATOM 1767 C CA . SER A 1 232 ? -19.297 -5.402 7.645 1 98.56 232 SER A CA 1
ATOM 1768 C C . SER A 1 232 ? -18.375 -5.176 8.844 1 98.56 232 SER A C 1
ATOM 1770 O O . SER A 1 232 ? -17.5 -4.297 8.812 1 98.56 232 SER A O 1
ATOM 1772 N N . SER A 1 233 ? -18.641 -5.938 9.852 1 98.38 233 SER A N 1
ATOM 1773 C CA . SER A 1 233 ? -17.797 -5.816 11.047 1 98.38 233 SER A CA 1
ATOM 1774 C C . SER A 1 233 ? -16.344 -6.18 10.742 1 98.38 233 SER A C 1
ATOM 1776 O O . SER A 1 233 ? -15.422 -5.52 11.219 1 98.38 233 SER A O 1
ATOM 1778 N N . PHE A 1 234 ? -16.125 -7.262 10.008 1 98.56 234 PHE A N 1
ATOM 1779 C CA . PHE A 1 234 ? -14.797 -7.672 9.594 1 98.56 234 PHE A CA 1
ATOM 1780 C C . PHE A 1 234 ? -14.125 -6.574 8.781 1 98.56 234 PHE A C 1
ATOM 1782 O O . PHE A 1 234 ? -12.953 -6.246 9.008 1 98.56 234 PHE A O 1
ATOM 1789 N N . ILE A 1 235 ? -14.828 -5.957 7.828 1 98.81 235 ILE A N 1
ATOM 1790 C CA . ILE A 1 235 ? -14.258 -4.977 6.91 1 98.81 235 ILE A CA 1
ATOM 1791 C C . ILE A 1 235 ? -13.945 -3.688 7.66 1 98.81 235 ILE A C 1
ATOM 1793 O O . ILE A 1 235 ? -12.945 -3.016 7.371 1 98.81 235 ILE A O 1
ATOM 1797 N N . ALA A 1 236 ? -14.758 -3.32 8.609 1 98.25 236 ALA A N 1
ATOM 1798 C CA . ALA A 1 236 ? -14.445 -2.154 9.43 1 98.25 236 ALA A CA 1
ATOM 1799 C C . ALA A 1 236 ? -13.086 -2.311 10.117 1 98.25 236 ALA A C 1
ATOM 1801 O O . ALA A 1 236 ? -12.281 -1.38 10.125 1 98.25 236 ALA A O 1
ATOM 1802 N N . LYS A 1 237 ? -12.859 -3.5 10.68 1 98.31 237 LYS A N 1
ATOM 1803 C CA . LYS A 1 237 ? -11.578 -3.795 11.312 1 98.31 237 LYS A CA 1
ATOM 1804 C C . LYS A 1 237 ? -10.453 -3.855 10.273 1 98.31 237 LYS A C 1
ATOM 1806 O O . LYS A 1 237 ? -9.328 -3.432 10.547 1 98.31 237 LYS A O 1
ATOM 1811 N N . ALA A 1 238 ? -10.812 -4.438 9.148 1 98.62 238 ALA A N 1
ATOM 1812 C CA . ALA A 1 238 ? -9.836 -4.543 8.078 1 98.62 238 ALA A CA 1
ATOM 1813 C C . ALA A 1 238 ? -9.328 -3.164 7.656 1 98.62 238 ALA A C 1
ATOM 1815 O O . ALA A 1 238 ? -8.133 -2.979 7.414 1 98.62 238 ALA A O 1
ATOM 1816 N N . ARG A 1 239 ? -10.203 -2.178 7.527 1 98.19 239 ARG A N 1
ATOM 1817 C CA . ARG A 1 239 ? -9.828 -0.819 7.156 1 98.19 239 ARG A CA 1
ATOM 1818 C C . ARG A 1 239 ? -8.883 -0.212 8.188 1 98.19 239 ARG A C 1
ATOM 1820 O O . ARG A 1 239 ? -7.957 0.525 7.832 1 98.19 239 ARG A O 1
ATOM 1827 N N . ARG A 1 240 ? -9.18 -0.453 9.43 1 97.38 240 ARG A N 1
ATOM 1828 C CA . ARG A 1 240 ? -8.305 0.044 10.492 1 97.38 240 ARG A CA 1
ATOM 1829 C C . ARG A 1 240 ? -6.902 -0.534 10.359 1 97.38 240 ARG A C 1
ATOM 1831 O O . ARG A 1 240 ? -5.914 0.194 10.469 1 97.38 240 ARG A O 1
ATOM 1838 N N . VAL A 1 241 ? -6.805 -1.846 10.117 1 97.94 241 VAL A N 1
ATOM 1839 C CA . VAL A 1 241 ? -5.512 -2.506 9.969 1 97.94 241 VAL A CA 1
ATOM 1840 C C . VAL A 1 241 ? -4.812 -2.004 8.711 1 97.94 241 VAL A C 1
ATOM 1842 O O . VAL A 1 241 ? -3.604 -1.771 8.711 1 97.94 241 VAL A O 1
ATOM 1845 N N . ARG A 1 242 ? -5.605 -1.876 7.59 1 98.38 242 ARG A N 1
ATOM 1846 C CA . ARG A 1 242 ? -5.055 -1.346 6.348 1 98.38 242 ARG A CA 1
ATOM 1847 C C . ARG A 1 242 ? -4.352 -0.013 6.582 1 98.38 242 ARG A C 1
ATOM 1849 O O . ARG A 1 242 ? -3.25 0.21 6.082 1 98.38 242 ARG A O 1
ATOM 1856 N N . LYS A 1 243 ? -4.984 0.866 7.344 1 97.31 243 LYS A N 1
ATOM 1857 C CA . LYS A 1 243 ? -4.391 2.16 7.66 1 97.31 243 LYS A CA 1
ATOM 1858 C C . LYS A 1 243 ? -3.104 1.992 8.461 1 97.31 243 LYS A C 1
ATOM 1860 O O . LYS A 1 243 ? -2.113 2.678 8.211 1 97.31 243 LYS A O 1
ATOM 1865 N N . ALA A 1 244 ? -3.088 1.104 9.398 1 96.5 244 ALA A N 1
ATOM 1866 C CA . ALA A 1 244 ? -1.972 0.913 10.32 1 96.5 244 ALA A CA 1
ATOM 1867 C C . ALA A 1 244 ? -0.729 0.423 9.586 1 96.5 244 ALA A C 1
ATOM 1869 O O . ALA A 1 244 ? 0.394 0.79 9.938 1 96.5 244 ALA A O 1
ATOM 1870 N N . ILE A 1 245 ? -0.954 -0.384 8.555 1 97.12 245 ILE A N 1
ATOM 1871 C CA . ILE A 1 245 ? 0.213 -0.958 7.895 1 97.12 245 ILE A CA 1
ATOM 1872 C C . ILE A 1 245 ? 0.558 -0.139 6.652 1 97.12 245 ILE A C 1
ATOM 1874 O O . ILE A 1 245 ? 1.356 -0.571 5.82 1 97.12 245 ILE A O 1
ATOM 1878 N N . GLY A 1 246 ? -0.087 0.96 6.52 1 97.44 246 GLY A N 1
ATOM 1879 C CA . GLY A 1 246 ? 0.316 1.918 5.504 1 97.44 246 GLY A CA 1
ATOM 1880 C C . GLY A 1 246 ? -0.42 1.737 4.188 1 97.44 246 GLY A C 1
ATOM 1881 O O . GLY A 1 246 ? 0.02 2.236 3.15 1 97.44 246 GLY A O 1
ATOM 1882 N N . GLY A 1 247 ? -1.513 1.018 4.191 1 97.31 247 GLY A N 1
ATOM 1883 C CA . GLY A 1 247 ? -2.271 0.773 2.977 1 97.31 247 GLY A CA 1
ATOM 1884 C C . GLY A 1 247 ? -3.32 1.835 2.705 1 97.31 247 GLY A C 1
ATOM 1885 O O . GLY A 1 247 ? -4.086 1.727 1.745 1 97.31 247 GLY A O 1
ATOM 1886 N N . GLY A 1 248 ? -3.381 2.926 3.6 1 96 248 GLY A N 1
ATOM 1887 C CA . GLY A 1 248 ? -4.312 4.012 3.344 1 96 248 GLY A CA 1
ATOM 1888 C C . GLY A 1 248 ? -3.855 4.941 2.236 1 96 248 GLY A C 1
ATOM 1889 O O . GLY A 1 248 ? -2.936 5.738 2.428 1 96 248 GLY A O 1
ATOM 1890 N N . TRP A 1 249 ? -4.469 4.793 1.087 1 95.31 249 TRP A N 1
ATOM 1891 C CA . TRP A 1 249 ? -4.113 5.625 -0.058 1 95.31 249 TRP A CA 1
ATOM 1892 C C . TRP A 1 249 ? -5.215 6.633 -0.362 1 95.31 249 TRP A C 1
ATOM 1894 O O . TRP A 1 249 ? -6.352 6.477 0.087 1 95.31 249 TRP A O 1
ATOM 1904 N N . ARG A 1 250 ? -4.914 7.734 -1.048 1 96.62 250 ARG A N 1
ATOM 1905 C CA . ARG A 1 250 ? -5.781 8.898 -1.17 1 96.62 250 ARG A CA 1
ATOM 1906 C C . ARG A 1 250 ? -6.672 8.797 -2.404 1 96.62 250 ARG A C 1
ATOM 1908 O O . ARG A 1 250 ? -7.668 8.062 -2.398 1 96.62 250 ARG A O 1
ATOM 1915 N N . GLN A 1 251 ? -6.336 9.336 -3.604 1 97.25 251 GLN A N 1
ATOM 1916 C CA . GLN A 1 251 ? -7.164 9.289 -4.805 1 97.25 251 GLN A CA 1
ATOM 1917 C C . GLN A 1 251 ? -6.984 7.969 -5.543 1 97.25 251 GLN A C 1
ATOM 1919 O O . GLN A 1 251 ? -6.691 7.953 -6.742 1 97.25 251 GLN A O 1
ATOM 1924 N N . ALA A 1 252 ? -7.297 6.863 -4.867 1 97.94 252 ALA A N 1
ATOM 1925 C CA . ALA A 1 252 ? -7.098 5.527 -5.418 1 97.94 252 ALA A CA 1
ATOM 1926 C C . ALA A 1 252 ? -8.156 5.199 -6.469 1 97.94 252 ALA A C 1
ATOM 1928 O O . ALA A 1 252 ? -8.07 4.18 -7.152 1 97.94 252 ALA A O 1
ATOM 1929 N N . GLY A 1 253 ? -9.133 6.102 -6.676 1 98.38 253 GLY A N 1
ATOM 1930 C CA . GLY A 1 253 ? -10.148 5.93 -7.703 1 98.38 253 GLY A CA 1
ATOM 1931 C C . GLY A 1 253 ? -9.562 5.742 -9.094 1 98.38 253 GLY A C 1
ATOM 1932 O O . GLY A 1 253 ? -10.156 5.07 -9.938 1 98.38 253 GLY A O 1
ATOM 1933 N N . THR A 1 254 ? -8.406 6.312 -9.328 1 97.38 254 THR A N 1
ATOM 1934 C CA . THR A 1 254 ? -7.734 6.125 -10.609 1 97.38 254 THR A CA 1
ATOM 1935 C C . THR A 1 254 ? -7.469 4.645 -10.867 1 97.38 254 THR A C 1
ATOM 1937 O O . THR A 1 254 ? -7.715 4.148 -11.969 1 97.38 254 THR A O 1
ATOM 1940 N N . ILE A 1 255 ? -7 3.908 -9.836 1 98.31 255 ILE A N 1
ATOM 1941 C CA . ILE A 1 255 ? -6.707 2.484 -9.961 1 98.31 255 ILE A CA 1
ATOM 1942 C C . ILE A 1 255 ? -8 1.683 -9.891 1 98.31 255 ILE A C 1
ATOM 1944 O O . ILE A 1 255 ? -8.172 0.7 -10.617 1 98.31 255 ILE A O 1
ATOM 1948 N N . ALA A 1 256 ? -8.906 2.154 -8.992 1 98.81 256 ALA A N 1
ATOM 1949 C CA . ALA A 1 256 ? -10.188 1.473 -8.828 1 98.81 256 ALA A CA 1
ATOM 1950 C C . ALA A 1 256 ? -10.953 1.427 -10.148 1 98.81 256 ALA A C 1
ATOM 1952 O O . ALA A 1 256 ? -11.664 0.458 -10.422 1 98.81 256 ALA A O 1
ATOM 1953 N N . ALA A 1 257 ? -10.836 2.473 -10.977 1 98.81 257 ALA A N 1
ATOM 1954 C CA . ALA A 1 257 ? -11.5 2.514 -12.273 1 98.81 257 ALA A CA 1
ATOM 1955 C C . ALA A 1 257 ? -11.055 1.351 -13.156 1 98.81 257 ALA A C 1
ATOM 1957 O O . ALA A 1 257 ? -11.867 0.752 -13.867 1 98.81 257 ALA A O 1
ATOM 1958 N N . ALA A 1 258 ? -9.781 1.076 -13.156 1 98.75 258 ALA A N 1
ATOM 1959 C CA . ALA A 1 258 ? -9.281 -0.102 -13.859 1 98.75 258 ALA A CA 1
ATOM 1960 C C . ALA A 1 258 ? -9.898 -1.379 -13.297 1 98.75 258 ALA A C 1
ATOM 1962 O O . ALA A 1 258 ? -10.203 -2.311 -14.047 1 98.75 258 ALA A O 1
ATOM 1963 N N . GLY A 1 259 ? -10.039 -1.433 -11.969 1 98.81 259 GLY A N 1
ATOM 1964 C CA . GLY A 1 259 ? -10.68 -2.574 -11.328 1 98.81 259 GLY A CA 1
ATOM 1965 C C . GLY A 1 259 ? -12.094 -2.809 -11.805 1 98.81 259 GLY A C 1
ATOM 1966 O O . GLY A 1 259 ? -12.516 -3.953 -12 1 98.81 259 GLY A O 1
ATOM 1967 N N . LEU A 1 260 ? -12.805 -1.711 -11.969 1 98.88 260 LEU A N 1
ATOM 1968 C CA . LEU A 1 260 ? -14.18 -1.816 -12.461 1 98.88 260 LEU A CA 1
ATOM 1969 C C . LEU A 1 260 ? -14.211 -2.428 -13.859 1 98.88 260 LEU A C 1
ATOM 1971 O O . LEU A 1 260 ? -15.047 -3.283 -14.148 1 98.88 260 LEU A O 1
ATOM 1975 N N . VAL A 1 261 ? -13.273 -2.021 -14.719 1 98.81 261 VAL A N 1
ATOM 1976 C CA . VAL A 1 261 ? -13.164 -2.598 -16.062 1 98.81 261 VAL A CA 1
ATOM 1977 C C . VAL A 1 261 ? -12.828 -4.082 -15.953 1 98.81 261 VAL A C 1
ATOM 1979 O O . VAL A 1 261 ? -13.367 -4.902 -16.703 1 98.81 261 VAL A O 1
ATOM 1982 N N . ALA A 1 262 ? -11.953 -4.434 -15.062 1 98.75 262 ALA A N 1
ATOM 1983 C CA . ALA A 1 262 ? -11.555 -5.824 -14.867 1 98.75 262 ALA A CA 1
ATOM 1984 C C . ALA A 1 262 ? -12.75 -6.699 -14.516 1 98.75 262 ALA A C 1
ATOM 1986 O O . ALA A 1 262 ? -12.93 -7.785 -15.07 1 98.75 262 ALA A O 1
ATOM 1987 N N . LEU A 1 263 ? -13.555 -6.234 -13.562 1 98.62 263 LEU A N 1
ATOM 1988 C CA . LEU A 1 263 ? -14.703 -7.008 -13.094 1 98.62 263 LEU A CA 1
ATOM 1989 C C . LEU A 1 263 ? -15.734 -7.168 -14.203 1 98.62 263 LEU A C 1
ATOM 1991 O O . LEU A 1 263 ? -16.422 -8.195 -14.281 1 98.62 263 LEU A O 1
ATOM 1995 N N . ASP A 1 264 ? -15.812 -6.199 -15.102 1 98 264 ASP A N 1
ATOM 1996 C CA . ASP A 1 264 ? -16.844 -6.199 -16.141 1 98 264 ASP A CA 1
ATOM 1997 C C . ASP A 1 264 ? -16.391 -6.992 -17.359 1 98 264 ASP A C 1
ATOM 1999 O O . ASP A 1 264 ? -17.219 -7.629 -18.031 1 98 264 ASP A O 1
ATOM 2003 N N . LYS A 1 265 ? -15.086 -6.98 -17.625 1 97.75 265 LYS A N 1
ATOM 2004 C CA . LYS A 1 265 ? -14.703 -7.375 -18.984 1 97.75 265 LYS A CA 1
ATOM 2005 C C . LYS A 1 265 ? -13.648 -8.477 -18.953 1 97.75 265 LYS A C 1
ATOM 2007 O O . LYS A 1 265 ? -13.438 -9.172 -19.953 1 97.75 265 LYS A O 1
ATOM 2012 N N . MET A 1 266 ? -13.047 -8.688 -17.859 1 98.44 266 MET A N 1
ATOM 2013 C CA . MET A 1 266 ? -11.805 -9.453 -17.953 1 98.44 266 MET A CA 1
ATOM 2014 C C . MET A 1 266 ? -11.992 -10.852 -17.359 1 98.44 266 MET A C 1
ATOM 2016 O O . MET A 1 266 ? -11.18 -11.75 -17.625 1 98.44 266 MET A O 1
ATOM 2020 N N . ILE A 1 267 ? -13.016 -11.094 -16.578 1 98.31 267 ILE A N 1
ATOM 2021 C CA . ILE A 1 267 ? -13.172 -12.367 -15.875 1 98.31 267 ILE A CA 1
ATOM 2022 C C . ILE A 1 267 ? -13.438 -13.484 -16.875 1 98.31 267 ILE A C 1
ATOM 2024 O O . ILE A 1 267 ? -12.695 -14.469 -16.938 1 98.31 267 ILE A O 1
ATOM 2028 N N . ASP A 1 268 ? -14.414 -13.344 -17.75 1 97.25 268 ASP A N 1
ATOM 2029 C CA . ASP A 1 268 ? -14.789 -14.398 -18.688 1 97.25 268 ASP A CA 1
ATOM 2030 C C . ASP A 1 268 ? -13.656 -14.688 -19.672 1 97.25 268 ASP A C 1
ATOM 2032 O O . ASP A 1 268 ? -13.484 -15.82 -20.109 1 97.25 268 ASP A O 1
ATOM 2036 N N . ARG A 1 269 ? -12.906 -13.656 -19.922 1 97 269 ARG A N 1
ATOM 2037 C CA . ARG A 1 269 ? -11.828 -13.797 -20.906 1 97 269 ARG A CA 1
ATOM 2038 C C . ARG A 1 269 ? -10.75 -14.742 -20.391 1 97 269 ARG A C 1
ATOM 2040 O O . ARG A 1 269 ? -9.914 -15.227 -21.172 1 97 269 ARG A O 1
ATOM 2047 N N . LEU A 1 270 ? -10.742 -15.062 -19.109 1 98.62 270 LEU A N 1
ATOM 2048 C CA . LEU A 1 270 ? -9.742 -15.945 -18.516 1 98.62 270 LEU A CA 1
ATOM 2049 C C . LEU A 1 270 ? -9.781 -17.328 -19.172 1 98.62 270 LEU A C 1
ATOM 2051 O O . LEU A 1 270 ? -8.781 -18.047 -19.172 1 98.62 270 LEU A O 1
ATOM 2055 N N . GLN A 1 271 ? -10.93 -17.703 -19.734 1 98.62 271 GLN A N 1
ATOM 2056 C CA . GLN A 1 271 ? -11.047 -18.969 -20.438 1 98.62 271 GLN A CA 1
ATOM 2057 C C . GLN A 1 271 ? -10.008 -19.094 -21.547 1 98.62 271 GLN A C 1
ATOM 2059 O O . GLN A 1 271 ? -9.477 -20.172 -21.797 1 98.62 271 GLN A O 1
ATOM 2064 N N . LEU A 1 272 ? -9.766 -17.984 -22.25 1 98.56 272 LEU A N 1
ATOM 2065 C CA . LEU A 1 272 ? -8.766 -17.984 -23.312 1 98.56 272 LEU A CA 1
ATOM 2066 C C . LEU A 1 272 ? -7.383 -18.328 -22.766 1 98.56 272 LEU A C 1
ATOM 2068 O O . LEU A 1 272 ? -6.621 -19.047 -23.406 1 98.56 272 LEU A O 1
ATOM 2072 N N . ASP A 1 273 ? -7.035 -17.781 -21.609 1 98.75 273 ASP A N 1
ATOM 2073 C CA . ASP A 1 273 ? -5.758 -18.109 -20.984 1 98.75 273 ASP A CA 1
ATOM 2074 C C . ASP A 1 273 ? -5.676 -19.594 -20.625 1 98.75 273 ASP A C 1
ATOM 2076 O O . ASP A 1 273 ? -4.605 -20.188 -20.719 1 98.75 273 ASP A O 1
ATOM 2080 N N . HIS A 1 274 ? -6.816 -20.125 -20.125 1 98.69 274 HIS A N 1
ATOM 2081 C CA . HIS A 1 274 ? -6.875 -21.562 -19.844 1 98.69 274 HIS A CA 1
ATOM 2082 C C . HIS A 1 274 ? -6.59 -22.375 -21.094 1 98.69 274 HIS A C 1
ATOM 2084 O O . HIS A 1 274 ? -5.812 -23.328 -21.062 1 98.69 274 HIS A O 1
ATOM 2090 N N . ASN A 1 275 ? -7.242 -21.984 -22.203 1 98.69 275 ASN A N 1
ATOM 2091 C CA . ASN A 1 275 ? -7.059 -22.672 -23.484 1 98.69 275 ASN A CA 1
ATOM 2092 C C . ASN A 1 275 ? -5.605 -22.609 -23.938 1 98.69 275 ASN A C 1
ATOM 2094 O O . ASN A 1 275 ? -5.07 -23.594 -24.438 1 98.69 275 ASN A O 1
ATOM 2098 N N . HIS A 1 276 ? -5.023 -21.422 -23.812 1 98.81 276 HIS A N 1
ATOM 2099 C CA . HIS A 1 276 ? -3.631 -21.25 -24.188 1 98.81 276 HIS A CA 1
ATOM 2100 C C . HIS A 1 276 ? -2.713 -22.172 -23.391 1 98.81 276 HIS A C 1
ATOM 2102 O O . HIS A 1 276 ? -1.814 -22.797 -23.969 1 98.81 276 HIS A O 1
ATOM 2108 N N . ALA A 1 277 ? -2.912 -22.219 -22.078 1 98.69 277 ALA A N 1
ATOM 2109 C CA . ALA A 1 277 ? -2.109 -23.094 -21.234 1 98.69 277 ALA A CA 1
ATOM 2110 C C . ALA A 1 277 ? -2.273 -24.562 -21.641 1 98.69 277 ALA A C 1
ATOM 2112 O O . ALA A 1 277 ? -1.293 -25.297 -21.719 1 98.69 277 ALA A O 1
ATOM 2113 N N . TYR A 1 278 ? -3.488 -24.938 -21.906 1 98.62 278 TYR A N 1
ATOM 2114 C CA . TYR A 1 278 ? -3.799 -26.312 -22.312 1 98.62 278 TYR A CA 1
ATOM 2115 C C . TYR A 1 278 ? -3.127 -26.641 -23.641 1 98.62 278 TYR A C 1
ATOM 2117 O O . TYR A 1 278 ? -2.631 -27.766 -23.812 1 98.62 278 TYR A O 1
ATOM 2125 N N . GLN A 1 279 ? -3.121 -25.719 -24.562 1 98.75 279 GLN A N 1
ATOM 2126 C CA . GLN A 1 279 ? -2.482 -25.922 -25.859 1 98.75 279 GLN A CA 1
ATOM 2127 C C . GLN A 1 279 ? -0.988 -26.188 -25.703 1 98.75 279 GLN A C 1
ATOM 2129 O O . GLN A 1 279 ? -0.436 -27.062 -26.359 1 98.75 279 GLN A O 1
ATOM 2134 N N . ILE A 1 280 ? -0.355 -25.406 -24.906 1 98.81 280 ILE A N 1
ATOM 2135 C CA . ILE A 1 280 ? 1.07 -25.609 -24.656 1 98.81 280 ILE A CA 1
ATOM 2136 C C . ILE A 1 280 ? 1.294 -26.969 -24 1 98.81 280 ILE A C 1
ATOM 2138 O O . ILE A 1 280 ? 2.221 -27.703 -24.359 1 98.81 280 ILE A O 1
ATOM 2142 N N . ALA A 1 281 ? 0.455 -27.328 -23.016 1 98.75 281 ALA A N 1
ATOM 2143 C CA . ALA A 1 281 ? 0.548 -28.625 -22.344 1 98.75 281 ALA A CA 1
ATOM 2144 C C . ALA A 1 281 ? 0.436 -29.766 -23.344 1 98.75 281 ALA A C 1
ATOM 2146 O O . ALA A 1 281 ? 1.203 -30.734 -23.266 1 98.75 281 ALA A O 1
ATOM 2147 N N . LYS A 1 282 ? -0.518 -29.656 -24.203 1 98.62 282 LYS A N 1
ATOM 2148 C CA . LYS A 1 282 ? -0.742 -30.688 -25.219 1 98.62 282 LYS A CA 1
ATOM 2149 C C . LYS A 1 282 ? 0.482 -30.844 -26.125 1 98.62 282 LYS A C 1
ATOM 2151 O O . LYS A 1 282 ? 0.854 -31.969 -26.469 1 98.62 282 LYS A O 1
ATOM 2156 N N . ALA A 1 283 ? 1.032 -29.719 -26.516 1 98.56 283 ALA A N 1
ATOM 2157 C CA . ALA A 1 283 ? 2.223 -29.75 -27.359 1 98.56 283 ALA A CA 1
ATOM 2158 C C . ALA A 1 283 ? 3.367 -30.484 -26.672 1 98.56 283 ALA A C 1
ATOM 2160 O O . ALA A 1 283 ? 4.082 -31.266 -27.297 1 98.56 283 ALA A O 1
ATOM 2161 N N . ILE A 1 284 ? 3.598 -30.219 -25.406 1 98.56 284 ILE A N 1
ATOM 2162 C CA . ILE A 1 284 ? 4.66 -30.875 -24.656 1 98.56 284 ILE A CA 1
ATOM 2163 C C . ILE A 1 284 ? 4.348 -32.375 -24.5 1 98.56 284 ILE A C 1
ATOM 2165 O O . ILE A 1 284 ? 5.223 -33.219 -24.688 1 98.56 284 ILE A O 1
ATOM 2169 N N . TYR A 1 285 ? 3.094 -32.656 -24.094 1 98.12 285 TYR A N 1
ATOM 2170 C CA . TYR A 1 285 ? 2.643 -34 -23.891 1 98.12 285 TYR A CA 1
ATOM 2171 C C . TYR A 1 285 ? 2.854 -34.844 -25.141 1 98.12 285 TYR A C 1
ATOM 2173 O O . TYR A 1 285 ? 3.227 -36.031 -25.047 1 98.12 285 TYR A O 1
ATOM 2181 N N . ALA A 1 286 ? 2.709 -34.281 -26.266 1 97.69 286 ALA A N 1
ATOM 2182 C CA . ALA A 1 286 ? 2.789 -34.969 -27.562 1 97.69 286 ALA A CA 1
ATOM 2183 C C . ALA A 1 286 ? 4.219 -35.406 -27.859 1 97.69 286 ALA A C 1
ATOM 2185 O O . ALA A 1 286 ? 4.445 -36.344 -28.656 1 97.69 286 ALA A O 1
ATOM 2186 N N . MET A 1 287 ? 5.191 -34.812 -27.25 1 97.5 287 MET A N 1
ATOM 2187 C CA . MET A 1 287 ? 6.594 -35.156 -27.484 1 97.5 287 MET A CA 1
ATOM 2188 C C . MET A 1 287 ? 6.941 -36.5 -26.906 1 97.5 287 MET A C 1
ATOM 2190 O O . MET A 1 287 ? 7.914 -37.125 -27.328 1 97.5 287 MET A O 1
ATOM 2194 N N . ARG A 1 288 ? 6.184 -36.938 -25.922 1 97.06 288 ARG A N 1
ATOM 2195 C CA . ARG A 1 288 ? 6.391 -38.25 -25.281 1 97.06 288 ARG A CA 1
ATOM 2196 C C . ARG A 1 288 ? 7.824 -38.375 -24.781 1 97.06 288 ARG A C 1
ATOM 2198 O O . ARG A 1 288 ? 8.461 -39.406 -24.969 1 97.06 288 ARG A O 1
ATOM 2205 N N . SER A 1 289 ? 8.297 -37.25 -24.281 1 97.25 289 SER A N 1
ATOM 2206 C CA . SER A 1 289 ? 9.648 -37.25 -23.75 1 97.25 289 SER A CA 1
ATOM 2207 C C . SER A 1 289 ? 9.719 -37.969 -22.406 1 97.25 289 SER A C 1
ATOM 2209 O O . SER A 1 289 ? 8.805 -37.844 -21.594 1 97.25 289 SER A O 1
ATOM 2211 N N . ASP A 1 290 ? 10.836 -38.688 -22.125 1 95.5 290 ASP A N 1
ATOM 2212 C CA . ASP A 1 290 ? 11.07 -39.312 -20.828 1 95.5 290 ASP A CA 1
ATOM 2213 C C . ASP A 1 290 ? 11.602 -38.312 -19.812 1 95.5 290 ASP A C 1
ATOM 2215 O O . ASP A 1 290 ? 11.602 -38.562 -18.609 1 95.5 290 ASP A O 1
ATOM 2219 N N . ASN A 1 291 ? 12.008 -37.156 -20.281 1 97 291 ASN A N 1
ATOM 2220 C CA . ASN A 1 291 ? 12.695 -36.219 -19.422 1 97 291 ASN A CA 1
ATOM 2221 C C . ASN A 1 291 ? 11.789 -35.031 -19.078 1 97 291 ASN A C 1
ATOM 2223 O O . ASN A 1 291 ? 12.055 -34.312 -18.109 1 97 291 ASN A O 1
ATOM 2227 N N . PHE A 1 292 ? 10.805 -34.812 -19.906 1 97.69 292 PHE A N 1
ATOM 2228 C CA . PHE A 1 292 ? 9.859 -33.719 -19.703 1 97.69 292 PHE A CA 1
ATOM 2229 C C . PHE A 1 292 ? 8.422 -34.25 -19.703 1 97.69 292 PHE A C 1
ATOM 2231 O O . PHE A 1 292 ? 7.992 -34.906 -20.641 1 97.69 292 PHE A O 1
ATOM 2238 N N . LYS A 1 293 ? 7.703 -33.906 -18.609 1 97 293 LYS A N 1
ATOM 2239 C CA . LYS A 1 293 ? 6.367 -34.5 -18.453 1 97 293 LYS A CA 1
ATOM 2240 C C . LYS A 1 293 ? 5.352 -33.438 -18.062 1 97 293 LYS A C 1
ATOM 2242 O O . LYS A 1 293 ? 5.688 -32.469 -17.359 1 97 293 LYS A O 1
ATOM 2247 N N . VAL A 1 294 ? 4.207 -33.562 -18.562 1 96.94 294 VAL A N 1
ATOM 2248 C CA . VAL A 1 294 ? 3.033 -32.781 -18.156 1 96.94 294 VAL A CA 1
ATOM 2249 C C . VAL A 1 294 ? 1.89 -33.75 -17.812 1 96.94 294 VAL A C 1
ATOM 2251 O O . VAL A 1 294 ? 1.706 -34.75 -18.484 1 96.94 294 VAL A O 1
ATOM 2254 N N . ASP A 1 295 ? 1.245 -33.5 -16.703 1 94.81 295 ASP A N 1
ATOM 2255 C CA . ASP A 1 295 ? 0.006 -34.188 -16.391 1 94.81 295 ASP A CA 1
ATOM 2256 C C . ASP A 1 295 ? -1.207 -33.438 -16.938 1 94.81 295 ASP A C 1
ATOM 2258 O O . ASP A 1 295 ? -1.688 -32.5 -16.312 1 94.81 295 ASP A O 1
ATOM 2262 N N . MET A 1 296 ? -1.712 -33.938 -18.078 1 96 296 MET A N 1
ATOM 2263 C CA . MET A 1 296 ? -2.771 -33.25 -18.781 1 96 296 MET A CA 1
ATOM 2264 C C . MET A 1 296 ? -4.004 -33.062 -17.906 1 96 296 MET A C 1
ATOM 2266 O O . MET A 1 296 ? -4.715 -32.062 -18 1 96 296 MET A O 1
ATOM 2270 N N . ALA A 1 297 ? -4.242 -33.969 -16.984 1 92.5 297 ALA A N 1
ATOM 2271 C CA . ALA A 1 297 ? -5.426 -33.938 -16.125 1 92.5 297 ALA A CA 1
ATOM 2272 C C . ALA A 1 297 ? -5.352 -32.812 -15.109 1 92.5 297 ALA A C 1
ATOM 2274 O O . ALA A 1 297 ? -6.375 -32.375 -14.562 1 92.5 297 ALA A O 1
ATOM 2275 N N . THR A 1 298 ? -4.172 -32.281 -14.945 1 91.88 298 THR A N 1
ATOM 2276 C CA . THR A 1 298 ? -3.986 -31.281 -13.898 1 91.88 298 THR A CA 1
ATOM 2277 C C . THR A 1 298 ? -3.938 -29.875 -14.5 1 91.88 298 THR A C 1
ATOM 2279 O O . THR A 1 298 ? -3.846 -28.891 -13.773 1 91.88 298 THR A O 1
ATOM 2282 N N . VAL A 1 299 ? -3.994 -29.797 -15.812 1 97 299 VAL A N 1
ATOM 2283 C CA . VAL A 1 299 ? -3.998 -28.5 -16.453 1 97 299 VAL A CA 1
ATOM 2284 C C . VAL A 1 299 ? -5.41 -27.922 -16.453 1 97 299 VAL A C 1
ATOM 2286 O O . VAL A 1 299 ? -6.203 -28.188 -17.359 1 97 299 VAL A O 1
ATOM 2289 N N . GLN A 1 300 ? -5.719 -27.078 -15.477 1 97.88 300 GLN A N 1
ATOM 2290 C CA . GLN A 1 300 ? -7.086 -26.625 -15.242 1 97.88 300 GLN A CA 1
ATOM 2291 C C . GLN A 1 300 ? -7.238 -25.141 -15.57 1 97.88 300 GLN A C 1
ATOM 2293 O O . GLN A 1 300 ? -8.305 -24.688 -16.016 1 97.88 300 GLN A O 1
ATOM 2298 N N . THR A 1 301 ? -6.168 -24.359 -15.32 1 98.5 301 THR A N 1
ATOM 2299 C CA . THR A 1 301 ? -6.297 -22.906 -15.422 1 98.5 301 THR A CA 1
ATOM 2300 C C . THR A 1 301 ? -5.164 -22.312 -16.266 1 98.5 301 THR A C 1
ATOM 2302 O O . THR A 1 301 ? -4.762 -22.906 -17.266 1 98.5 301 THR A O 1
ATOM 2305 N N . ASN A 1 302 ? -4.785 -21.062 -15.953 1 98.62 302 ASN A N 1
ATOM 2306 C CA . ASN A 1 302 ? -3.816 -20.375 -16.797 1 98.62 302 ASN A CA 1
ATOM 2307 C C . ASN A 1 302 ? -2.383 -20.75 -16.438 1 98.62 302 ASN A C 1
ATOM 2309 O O . ASN A 1 302 ? -1.434 -20.141 -16.938 1 98.62 302 ASN A O 1
ATOM 2313 N N . ILE A 1 303 ? -2.215 -21.781 -15.562 1 97.94 303 ILE A N 1
ATOM 2314 C CA . ILE A 1 303 ? -0.895 -22.188 -15.094 1 97.94 303 ILE A CA 1
ATOM 2315 C C . ILE A 1 303 ? -0.587 -23.594 -15.578 1 97.94 303 ILE A C 1
ATOM 2317 O O . ILE A 1 303 ? -1.444 -24.484 -15.523 1 97.94 303 ILE A O 1
ATOM 2321 N N . LEU A 1 304 ? 0.604 -23.766 -16.109 1 97.5 304 LEU A N 1
ATOM 2322 C CA . LEU A 1 304 ? 1.091 -25.062 -16.562 1 97.5 304 LEU A CA 1
ATOM 2323 C C . LEU A 1 304 ? 2.418 -25.406 -15.898 1 97.5 304 LEU A C 1
ATOM 2325 O O . LEU A 1 304 ? 3.338 -24.578 -15.875 1 97.5 304 LEU A O 1
ATOM 2329 N N . LEU A 1 305 ? 2.457 -26.578 -15.328 1 96.31 305 LEU A N 1
ATOM 2330 C CA . LEU A 1 305 ? 3.711 -27.094 -14.797 1 96.31 305 LEU A CA 1
ATOM 2331 C C . LEU A 1 305 ? 4.301 -28.141 -15.734 1 96.31 305 LEU A C 1
ATOM 2333 O O . LEU A 1 305 ? 3.607 -29.078 -16.141 1 96.31 305 LEU A O 1
ATOM 2337 N N . MET A 1 306 ? 5.52 -27.938 -16.125 1 97 306 MET A N 1
ATOM 2338 C CA . MET A 1 306 ? 6.281 -28.953 -16.844 1 97 306 MET A CA 1
ATOM 2339 C C . MET A 1 306 ? 7.355 -29.562 -15.945 1 97 306 MET A C 1
ATOM 2341 O O . MET A 1 306 ? 8.289 -28.875 -15.539 1 97 306 MET A O 1
ATOM 2345 N N . TYR A 1 307 ? 7.188 -30.812 -15.641 1 95.94 307 TYR A N 1
ATOM 2346 C CA . TYR A 1 307 ? 8.125 -31.516 -14.781 1 95.94 307 TYR A CA 1
ATOM 2347 C C . TYR A 1 307 ? 9.336 -32 -15.562 1 95.94 307 TYR A C 1
ATOM 2349 O O . TYR A 1 307 ? 9.227 -32.312 -16.75 1 95.94 307 TYR A O 1
ATOM 2357 N N . ILE A 1 308 ? 10.438 -32.031 -14.883 1 95.88 308 ILE A N 1
ATOM 2358 C CA . ILE A 1 308 ? 11.68 -32.375 -15.562 1 95.88 308 ILE A CA 1
ATOM 2359 C C . ILE A 1 308 ? 12.375 -33.5 -14.797 1 95.88 308 ILE A C 1
ATOM 2361 O O . ILE A 1 308 ? 12.148 -33.688 -13.594 1 95.88 308 ILE A O 1
ATOM 2365 N N . ASN A 1 309 ? 13.156 -34.281 -15.422 1 95 309 ASN A N 1
ATOM 2366 C CA . ASN A 1 309 ? 14.047 -35.25 -14.781 1 95 309 ASN A CA 1
ATOM 2367 C C . ASN A 1 309 ? 15.234 -34.562 -14.117 1 95 309 ASN A C 1
ATOM 2369 O O . ASN A 1 309 ? 16.25 -34.312 -14.758 1 95 309 ASN A O 1
ATOM 2373 N N . ARG A 1 310 ? 15.195 -34.469 -12.883 1 92 310 ARG A N 1
ATOM 2374 C CA . ARG A 1 310 ? 16.156 -33.656 -12.148 1 92 310 ARG A CA 1
ATOM 2375 C C . ARG A 1 310 ? 17.516 -34.375 -12.062 1 92 310 ARG A C 1
ATOM 2377 O O . ARG A 1 310 ? 18.531 -33.75 -11.766 1 92 310 ARG A O 1
ATOM 2384 N N . ASN A 1 311 ? 17.547 -35.594 -12.242 1 92.69 311 ASN A N 1
ATOM 2385 C CA . ASN A 1 311 ? 18.812 -36.312 -12.234 1 92.69 311 ASN A CA 1
ATOM 2386 C C . ASN A 1 311 ? 19.656 -36 -13.453 1 92.69 311 ASN A C 1
ATOM 2388 O O . ASN A 1 311 ? 20.875 -36.188 -13.43 1 92.69 311 ASN A O 1
ATOM 2392 N N . LYS A 1 312 ? 18.984 -35.438 -14.438 1 94 312 LYS A N 1
ATOM 2393 C CA . LYS A 1 312 ? 19.688 -35.25 -15.703 1 94 312 LYS A CA 1
ATOM 2394 C C . LYS A 1 312 ? 19.672 -33.781 -16.125 1 94 312 LYS A C 1
ATOM 2396 O O . LYS A 1 312 ? 20.516 -33.375 -16.938 1 94 312 LYS A O 1
ATOM 2401 N N . ILE A 1 313 ? 18.703 -33.094 -15.703 1 94.38 313 ILE A N 1
ATOM 2402 C CA . ILE A 1 313 ? 18.484 -31.75 -16.203 1 94.38 313 ILE A CA 1
ATOM 2403 C C . ILE A 1 313 ? 18.516 -30.766 -15.047 1 94.38 313 ILE A C 1
ATOM 2405 O O . ILE A 1 313 ? 17.828 -30.953 -14.047 1 94.38 313 ILE A O 1
ATOM 2409 N N . GLN A 1 314 ? 19.312 -29.734 -15.172 1 93.25 314 GLN A N 1
ATOM 2410 C CA . GLN A 1 314 ? 19.297 -28.625 -14.227 1 93.25 314 GLN A CA 1
ATOM 2411 C C . GLN A 1 314 ? 18.297 -27.547 -14.648 1 93.25 314 GLN A C 1
ATOM 2413 O O . GLN A 1 314 ? 18.328 -27.078 -15.781 1 93.25 314 GLN A O 1
ATOM 2418 N N . ILE A 1 315 ? 17.438 -27.172 -13.766 1 93.81 315 ILE A N 1
ATOM 2419 C CA . ILE A 1 315 ? 16.344 -26.25 -14.031 1 93.81 315 ILE A CA 1
ATOM 2420 C C . ILE A 1 315 ? 16.891 -24.938 -14.578 1 93.81 315 ILE A C 1
ATOM 2422 O O . ILE A 1 315 ? 16.344 -24.375 -15.523 1 93.81 315 ILE A O 1
ATOM 2426 N N . LYS A 1 316 ? 17.922 -24.406 -13.961 1 91.88 316 LYS A N 1
ATOM 2427 C CA . LYS A 1 316 ? 18.516 -23.125 -14.391 1 91.88 316 LYS A CA 1
ATOM 2428 C C . LYS A 1 316 ? 18.969 -23.203 -15.844 1 91.88 316 LYS A C 1
ATOM 2430 O O . LYS A 1 316 ? 18.812 -22.234 -16.594 1 91.88 316 LYS A O 1
ATOM 2435 N N . ASP A 1 317 ? 19.562 -24.281 -16.188 1 93.44 317 ASP A N 1
ATOM 2436 C CA . ASP A 1 317 ? 20.047 -24.469 -17.562 1 93.44 317 ASP A CA 1
ATOM 2437 C C . ASP A 1 317 ? 18.875 -24.531 -18.547 1 93.44 317 ASP A C 1
ATOM 2439 O O . ASP A 1 317 ? 18.953 -23.984 -19.641 1 93.44 317 ASP A O 1
ATOM 2443 N N . LEU A 1 318 ? 17.859 -25.25 -18.156 1 94.94 318 LEU A N 1
ATOM 2444 C CA . LEU A 1 318 ? 16.688 -25.328 -19 1 94.94 318 LEU A CA 1
ATOM 2445 C C . LEU A 1 318 ? 16.078 -23.953 -19.219 1 94.94 318 LEU A C 1
ATOM 2447 O O . LEU A 1 318 ? 15.727 -23.578 -20.344 1 94.94 318 LEU A O 1
ATOM 2451 N N . GLN A 1 319 ? 15.859 -23.141 -18.125 1 95 319 GLN A N 1
ATOM 2452 C CA . GLN A 1 319 ? 15.305 -21.797 -18.219 1 95 319 GLN A CA 1
ATOM 2453 C C . GLN A 1 319 ? 16.156 -20.922 -19.141 1 95 319 GLN A C 1
ATOM 2455 O O . GLN A 1 319 ? 15.609 -20.188 -19.969 1 95 319 GLN A O 1
ATOM 2460 N N . ARG A 1 320 ? 17.438 -21.016 -19 1 94.44 320 ARG A N 1
ATOM 2461 C CA . ARG A 1 320 ? 18.344 -20.25 -19.844 1 94.44 320 ARG A CA 1
ATOM 2462 C C . ARG A 1 320 ? 18.203 -20.641 -21.312 1 94.44 320 ARG A C 1
ATOM 2464 O O . ARG A 1 320 ? 18.172 -19.781 -22.188 1 94.44 320 ARG A O 1
ATOM 2471 N N . ARG A 1 321 ? 18.141 -21.938 -21.547 1 95.12 321 ARG A N 1
ATOM 2472 C CA . ARG A 1 321 ? 18.047 -22.391 -22.922 1 95.12 321 ARG A CA 1
ATOM 2473 C C . ARG A 1 321 ? 16.734 -21.969 -23.562 1 95.12 321 ARG A C 1
ATOM 2475 O O . ARG A 1 321 ? 16.703 -21.625 -24.75 1 95.12 321 ARG A O 1
ATOM 2482 N N . LEU A 1 322 ? 15.68 -22.031 -22.797 1 96.38 322 LEU A N 1
ATOM 2483 C CA . LEU A 1 322 ? 14.375 -21.609 -23.297 1 96.38 322 LEU A CA 1
ATOM 2484 C C . LEU A 1 322 ? 14.383 -20.125 -23.641 1 96.38 322 LEU A C 1
ATOM 2486 O O . LEU A 1 322 ? 13.727 -19.703 -24.609 1 96.38 322 LEU A O 1
ATOM 2490 N N . GLN A 1 323 ? 15.094 -19.359 -22.922 1 94.88 323 GLN A N 1
ATOM 2491 C CA . GLN A 1 323 ? 15.094 -17.906 -23.125 1 94.88 323 GLN A CA 1
ATOM 2492 C C . GLN A 1 323 ? 16.109 -17.5 -24.188 1 94.88 323 GLN A C 1
ATOM 2494 O O . GLN A 1 323 ? 15.945 -16.453 -24.828 1 94.88 323 GLN A O 1
ATOM 2499 N N . THR A 1 324 ? 17.125 -18.297 -24.438 1 94.31 324 THR A N 1
ATOM 2500 C CA . THR A 1 324 ? 18.188 -17.984 -25.375 1 94.31 324 THR A CA 1
ATOM 2501 C C . THR A 1 324 ? 17.781 -18.359 -26.797 1 94.31 324 THR A C 1
ATOM 2503 O O . THR A 1 324 ? 17.203 -19.422 -27.016 1 94.31 324 THR A O 1
ATOM 2506 N N . VAL A 1 325 ? 18.094 -17.469 -27.719 1 94.38 325 VAL A N 1
ATOM 2507 C CA . VAL A 1 325 ? 17.906 -17.766 -29.141 1 94.38 325 VAL A CA 1
ATOM 2508 C C . VAL A 1 325 ? 19.266 -17.781 -29.844 1 94.38 325 VAL A C 1
ATOM 2510 O O . VAL A 1 325 ? 19.906 -16.75 -30 1 94.38 325 VAL A O 1
ATOM 2513 N N . LEU A 1 326 ? 19.625 -18.906 -30.219 1 91.5 326 LEU A N 1
ATOM 2514 C CA . LEU A 1 326 ? 20.875 -19.047 -30.953 1 91.5 326 LEU A CA 1
ATOM 2515 C C . LEU A 1 326 ? 20.641 -18.828 -32.438 1 91.5 326 LEU A C 1
ATOM 2517 O O . LEU A 1 326 ? 19.516 -18.953 -32.938 1 91.5 326 LEU A O 1
ATOM 2521 N N . LYS A 1 327 ? 21.75 -18.531 -33.156 1 87.44 327 LYS A N 1
ATOM 2522 C CA . LYS A 1 327 ? 21.688 -18.297 -34.594 1 87.44 327 LYS A CA 1
ATOM 2523 C C . LYS A 1 327 ? 21.188 -19.547 -35.344 1 87.44 327 LYS A C 1
ATOM 2525 O O . LYS A 1 327 ? 20.516 -19.453 -36.344 1 87.44 327 LYS A O 1
ATOM 2530 N N . THR A 1 328 ? 21.406 -20.672 -34.812 1 89.62 328 THR A N 1
ATOM 2531 C CA . THR A 1 328 ? 21.109 -21.953 -35.438 1 89.62 328 THR A CA 1
ATOM 2532 C C . THR A 1 328 ? 19.703 -22.422 -35.062 1 89.62 328 THR A C 1
ATOM 2534 O O . THR A 1 328 ? 19.219 -23.406 -35.625 1 89.62 328 THR A O 1
ATOM 2537 N N . ASP A 1 329 ? 19.062 -21.719 -34.188 1 92.31 329 ASP A N 1
ATOM 2538 C CA . ASP A 1 329 ? 17.75 -22.156 -33.75 1 92.31 329 ASP A CA 1
ATOM 2539 C C . ASP A 1 329 ? 16.734 -22.047 -34.875 1 92.31 329 ASP A C 1
ATOM 2541 O O . ASP A 1 329 ? 16.719 -21.047 -35.625 1 92.31 329 ASP A O 1
ATOM 2545 N N . SER A 1 330 ? 15.938 -23.016 -35.031 1 92.12 330 SER A N 1
ATOM 2546 C CA . SER A 1 330 ? 14.898 -23 -36.062 1 92.12 330 SER A CA 1
ATOM 2547 C C . SER A 1 330 ? 13.719 -22.125 -35.625 1 92.12 330 SER A C 1
ATOM 2549 O O . SER A 1 330 ? 12.875 -21.766 -36.469 1 92.12 330 SER A O 1
ATOM 2551 N N . VAL A 1 331 ? 13.648 -21.859 -34.406 1 92.88 331 VAL A N 1
ATOM 2552 C CA . VAL A 1 331 ? 12.578 -21.031 -33.844 1 92.88 331 VAL A CA 1
ATOM 2553 C C . VAL A 1 331 ? 13.164 -19.75 -33.281 1 92.88 331 VAL A C 1
ATOM 2555 O O . VAL A 1 331 ? 14.039 -19.797 -32.406 1 92.88 331 VAL A O 1
ATOM 2558 N N . LYS A 1 332 ? 12.695 -18.594 -33.719 1 92.81 332 LYS A N 1
ATOM 2559 C CA . LYS A 1 332 ? 13.188 -17.297 -33.281 1 92.81 332 LYS A CA 1
ATOM 2560 C C . LYS A 1 332 ? 12.297 -16.719 -32.188 1 92.81 332 LYS A C 1
ATOM 2562 O O . LYS A 1 332 ? 11.742 -15.633 -32.344 1 92.81 332 LYS A O 1
ATOM 2567 N N . CYS A 1 333 ? 12.172 -17.516 -31.094 1 96.12 333 CYS A N 1
ATOM 2568 C CA . CYS A 1 333 ? 11.312 -17.141 -29.969 1 96.12 333 CYS A CA 1
ATOM 2569 C C . CYS A 1 333 ? 12.016 -17.375 -28.641 1 96.12 333 CYS A C 1
ATOM 2571 O O . CYS A 1 333 ? 12.641 -18.422 -28.453 1 96.12 333 CYS A O 1
ATOM 2573 N N . SER A 1 334 ? 12.031 -16.359 -27.828 1 96.62 334 SER A N 1
ATOM 2574 C CA . SER A 1 334 ? 12.5 -16.469 -26.453 1 96.62 334 SER A CA 1
ATOM 2575 C C . SER A 1 334 ? 11.336 -16.734 -25.5 1 96.62 334 SER A C 1
ATOM 2577 O O . SER A 1 334 ? 10.438 -15.898 -25.359 1 96.62 334 SER A O 1
ATOM 2579 N N . VAL A 1 335 ? 11.32 -17.922 -24.875 1 97.44 335 VAL A N 1
ATOM 2580 C CA . VAL A 1 335 ? 10.273 -18.266 -23.922 1 97.44 335 VAL A CA 1
ATOM 2581 C C . VAL A 1 335 ? 10.812 -18.156 -22.5 1 97.44 335 VAL A C 1
ATOM 2583 O O . VAL A 1 335 ? 11.789 -18.828 -22.141 1 97.44 335 VAL A O 1
ATOM 2586 N N . ARG A 1 336 ? 10.133 -17.328 -21.75 1 96 336 ARG A N 1
ATOM 2587 C CA . ARG A 1 336 ? 10.547 -17.156 -20.359 1 96 336 ARG A CA 1
ATOM 2588 C C . ARG A 1 336 ? 9.578 -17.828 -19.406 1 96 336 ARG A C 1
ATOM 2590 O O . ARG A 1 336 ? 8.359 -17.781 -19.609 1 96 336 ARG A O 1
ATOM 2597 N N . CYS A 1 337 ? 10.117 -18.562 -18.422 1 95.81 337 CYS A N 1
ATOM 2598 C CA . CYS A 1 337 ? 9.32 -19.266 -17.422 1 95.81 337 CYS A CA 1
ATOM 2599 C C . CYS A 1 337 ? 9.953 -19.156 -16.047 1 95.81 337 CYS A C 1
ATOM 2601 O O . CYS A 1 337 ? 11.016 -18.547 -15.883 1 95.81 337 CYS A O 1
ATOM 2603 N N . MET A 1 338 ? 9.188 -19.594 -15.039 1 93.5 338 MET A N 1
ATOM 2604 C CA . MET A 1 338 ? 9.672 -19.578 -13.664 1 93.5 338 MET A CA 1
ATOM 2605 C C . MET A 1 338 ? 9.688 -20.984 -13.07 1 93.5 338 MET A C 1
ATOM 2607 O O . MET A 1 338 ? 8.961 -21.859 -13.531 1 93.5 338 MET A O 1
ATOM 2611 N N . SER A 1 339 ? 10.609 -21.094 -12.125 1 89.69 339 SER A N 1
ATOM 2612 C CA . SER A 1 339 ? 10.594 -22.344 -11.383 1 89.69 339 SER A CA 1
ATOM 2613 C C . SER A 1 339 ? 9.906 -22.188 -10.031 1 89.69 339 SER A C 1
ATOM 2615 O O . SER A 1 339 ? 10.148 -21.203 -9.32 1 89.69 339 SER A O 1
ATOM 2617 N N . LEU A 1 340 ? 9 -22.969 -9.672 1 75.5 340 LEU A N 1
ATOM 2618 C CA . LEU A 1 340 ? 8.281 -22.953 -8.398 1 75.5 340 LEU A CA 1
ATOM 2619 C C . LEU A 1 340 ? 8.914 -23.906 -7.406 1 75.5 340 LEU A C 1
ATOM 2621 O O . LEU A 1 340 ? 8.867 -23.688 -6.195 1 75.5 340 LEU A O 1
ATOM 2625 N N . ASN A 1 341 ? 9.289 -25.078 -8.023 1 78.56 341 ASN A N 1
ATOM 2626 C CA . ASN A 1 341 ? 9.867 -26.172 -7.25 1 78.56 341 ASN A CA 1
ATOM 2627 C C . ASN A 1 341 ? 11.125 -26.719 -7.918 1 78.56 341 ASN A C 1
ATOM 2629 O O . ASN A 1 341 ? 11.562 -26.203 -8.945 1 78.56 341 ASN A O 1
ATOM 2633 N N . TYR A 1 342 ? 11.641 -27.703 -7.266 1 82.19 342 TYR A N 1
ATOM 2634 C CA . TYR A 1 342 ? 12.938 -28.203 -7.707 1 82.19 342 TYR A CA 1
ATOM 2635 C C . TYR A 1 342 ? 12.781 -29.094 -8.93 1 82.19 342 TYR A C 1
ATOM 2637 O O . TYR A 1 342 ? 13.758 -29.344 -9.656 1 82.19 342 TYR A O 1
ATOM 2645 N N . ASP A 1 343 ? 11.578 -29.406 -9.312 1 89.94 343 ASP A N 1
ATOM 2646 C CA . ASP A 1 343 ? 11.508 -30.406 -10.367 1 89.94 343 ASP A CA 1
ATOM 2647 C C . ASP A 1 343 ? 10.562 -29.969 -11.484 1 89.94 343 ASP A C 1
ATOM 2649 O O . ASP A 1 343 ? 10.094 -30.797 -12.273 1 89.94 343 ASP A O 1
ATOM 2653 N N . CYS A 1 344 ? 10.219 -28.672 -11.484 1 93.88 344 CYS A N 1
ATOM 2654 C CA . CYS A 1 344 ? 9.344 -28.266 -12.578 1 93.88 344 CYS A CA 1
ATOM 2655 C C . CYS A 1 344 ? 9.539 -26.781 -12.898 1 93.88 344 CYS A C 1
ATOM 2657 O O . CYS A 1 344 ? 10.086 -26.031 -12.086 1 93.88 344 CYS A O 1
ATOM 2659 N N . VAL A 1 345 ? 9.211 -26.422 -14.094 1 95.56 345 VAL A N 1
ATOM 2660 C CA . VAL A 1 345 ? 9.062 -25.016 -14.469 1 95.56 345 VAL A CA 1
ATOM 2661 C C . VAL A 1 345 ? 7.582 -24.688 -14.656 1 95.56 345 VAL A C 1
ATOM 2663 O O . VAL A 1 345 ? 6.777 -25.562 -14.977 1 95.56 345 VAL A O 1
ATOM 2666 N N . ARG A 1 346 ? 7.223 -23.453 -14.352 1 96.62 346 ARG A N 1
ATOM 2667 C CA . ARG A 1 346 ? 5.852 -22.969 -14.445 1 96.62 346 ARG A CA 1
ATOM 2668 C C . ARG A 1 346 ? 5.703 -21.969 -15.578 1 96.62 346 ARG A C 1
ATOM 2670 O O . ARG A 1 346 ? 6.551 -21.078 -15.75 1 96.62 346 ARG A O 1
ATOM 2677 N N . PHE A 1 347 ? 4.723 -22.172 -16.422 1 97.75 347 PHE A N 1
ATOM 2678 C CA . PHE A 1 347 ? 4.285 -21.203 -17.422 1 97.75 347 PHE A CA 1
ATOM 2679 C C . PHE A 1 347 ? 2.938 -20.609 -17.031 1 97.75 347 PHE A C 1
ATOM 2681 O O . PHE A 1 347 ? 1.991 -21.328 -16.734 1 97.75 347 PHE A O 1
ATOM 2688 N N . THR A 1 348 ? 2.838 -19.297 -16.984 1 98.19 348 THR A N 1
ATOM 2689 C CA . THR A 1 348 ? 1.593 -18.625 -16.641 1 98.19 348 THR A CA 1
ATOM 2690 C C . THR A 1 348 ? 1.124 -17.734 -17.781 1 98.19 348 THR A C 1
ATOM 2692 O O . THR A 1 348 ? 1.88 -16.891 -18.266 1 98.19 348 THR A O 1
ATOM 2695 N N . LEU A 1 349 ? -0.105 -17.938 -18.25 1 98.62 349 LEU A N 1
ATOM 2696 C CA . LEU A 1 349 ? -0.659 -17.219 -19.391 1 98.62 349 LEU A CA 1
ATOM 2697 C C . LEU A 1 349 ? -1.535 -16.062 -18.922 1 98.62 349 LEU A C 1
ATOM 2699 O O . LEU A 1 349 ? -2.15 -16.125 -17.859 1 98.62 349 LEU A O 1
ATOM 2703 N N . TYR A 1 350 ? -1.606 -15.016 -19.656 1 98.38 350 TYR A N 1
ATOM 2704 C CA . TYR A 1 350 ? -2.396 -13.82 -19.359 1 98.38 350 TYR A CA 1
ATOM 2705 C C . TYR A 1 350 ? -2.834 -13.133 -20.656 1 98.38 350 TYR A C 1
ATOM 2707 O O . TYR A 1 350 ? -2.516 -13.594 -21.75 1 98.38 350 TYR A O 1
ATOM 2715 N N . TRP A 1 351 ? -3.541 -12.023 -20.578 1 97.81 351 TRP A N 1
ATOM 2716 C CA . TRP A 1 351 ? -4.391 -11.539 -21.672 1 97.81 351 TRP A CA 1
ATOM 2717 C C . TRP A 1 351 ? -3.547 -11.047 -22.844 1 97.81 351 TRP A C 1
ATOM 2719 O O . TRP A 1 351 ? -4.004 -11.047 -23.984 1 97.81 351 TRP A O 1
ATOM 2729 N N . GLU A 1 352 ? -2.264 -10.695 -22.625 1 97.81 352 GLU A N 1
ATOM 2730 C CA . GLU A 1 352 ? -1.429 -10.156 -23.688 1 97.81 352 GLU A CA 1
ATOM 2731 C C . GLU A 1 352 ? -0.818 -11.273 -24.531 1 97.81 352 GLU A C 1
ATOM 2733 O O . GLU A 1 352 ? -0.271 -11.016 -25.609 1 97.81 352 GLU A O 1
ATOM 2738 N N . ILE A 1 353 ? -0.839 -12.508 -24.094 1 98.25 353 ILE A N 1
ATOM 2739 C CA . ILE A 1 353 ? -0.299 -13.633 -24.844 1 98.25 353 ILE A CA 1
ATOM 2740 C C . ILE A 1 353 ? -1.257 -14.008 -25.969 1 98.25 353 ILE A C 1
ATOM 2742 O O . ILE A 1 353 ? -2.34 -14.547 -25.734 1 98.25 353 ILE A O 1
ATOM 2746 N N . THR A 1 354 ? -0.833 -13.828 -27.188 1 97.81 354 THR A N 1
ATOM 2747 C CA . THR A 1 354 ? -1.682 -14.047 -28.344 1 97.81 354 THR A CA 1
ATOM 2748 C C . THR A 1 354 ? -1.595 -15.5 -28.828 1 97.81 354 THR A C 1
ATOM 2750 O O . THR A 1 354 ? -0.749 -16.266 -28.344 1 97.81 354 THR A O 1
ATOM 2753 N N . ASP A 1 355 ? -2.473 -15.82 -29.797 1 98.19 355 ASP A N 1
ATOM 2754 C CA . ASP A 1 355 ? -2.426 -17.141 -30.422 1 98.19 355 ASP A CA 1
ATOM 2755 C C . ASP A 1 355 ? -1.073 -17.375 -31.078 1 98.19 355 ASP A C 1
ATOM 2757 O O . ASP A 1 355 ? -0.537 -18.484 -31.031 1 98.19 355 ASP A O 1
ATOM 2761 N N . GLU A 1 356 ? -0.582 -16.359 -31.703 1 97.88 356 GLU A N 1
ATOM 2762 C CA . GLU A 1 356 ? 0.727 -16.469 -32.344 1 97.88 356 GLU A CA 1
ATOM 2763 C C . GLU A 1 356 ? 1.824 -16.719 -31.312 1 97.88 356 GLU A C 1
ATOM 2765 O O . GLU A 1 356 ? 2.738 -17.516 -31.562 1 97.88 356 GLU A O 1
ATOM 2770 N N . ASP A 1 357 ? 1.712 -16 -30.172 1 98.19 357 ASP A N 1
ATOM 2771 C CA . ASP A 1 357 ? 2.67 -16.234 -29.094 1 98.19 357 ASP A CA 1
ATOM 2772 C C . ASP A 1 357 ? 2.635 -17.688 -28.625 1 98.19 357 ASP A C 1
ATOM 2774 O O . ASP A 1 357 ? 3.682 -18.281 -28.375 1 98.19 357 ASP A O 1
ATOM 2778 N N . VAL A 1 358 ? 1.451 -18.203 -28.484 1 98.69 358 VAL A N 1
ATOM 2779 C CA . VAL A 1 358 ? 1.271 -19.578 -28 1 98.69 358 VAL A CA 1
ATOM 2780 C C . VAL A 1 358 ? 1.886 -20.547 -29 1 98.69 358 VAL A C 1
ATOM 2782 O O . VAL A 1 358 ? 2.576 -21.5 -28.594 1 98.69 358 VAL A O 1
ATOM 2785 N N . GLN A 1 359 ? 1.682 -20.344 -30.234 1 98.31 359 GLN A N 1
ATOM 2786 C CA . GLN A 1 359 ? 2.242 -21.203 -31.266 1 98.31 359 GLN A CA 1
ATOM 2787 C C . GLN A 1 359 ? 3.768 -21.188 -31.234 1 98.31 359 GLN A C 1
ATOM 2789 O O . GLN A 1 359 ? 4.41 -22.234 -31.281 1 98.31 359 GLN A O 1
ATOM 2794 N N . LEU A 1 360 ? 4.301 -19.984 -31.156 1 97.94 360 LEU A N 1
ATOM 2795 C CA . LEU A 1 360 ? 5.75 -19.844 -31.125 1 97.94 360 LEU A CA 1
ATOM 2796 C C . LEU A 1 360 ? 6.328 -20.469 -29.859 1 97.94 360 LEU A C 1
ATOM 2798 O O . LEU A 1 360 ? 7.402 -21.078 -29.891 1 97.94 360 LEU A O 1
ATOM 2802 N N . ALA A 1 361 ? 5.621 -20.297 -28.766 1 98.56 361 ALA A N 1
ATOM 2803 C CA . ALA A 1 361 ? 6.066 -20.922 -27.516 1 98.56 361 ALA A CA 1
ATOM 2804 C C . ALA A 1 361 ? 6.07 -22.438 -27.625 1 98.56 361 ALA A C 1
ATOM 2806 O O . ALA A 1 361 ? 7.004 -23.094 -27.156 1 98.56 361 ALA A O 1
ATOM 2807 N N . CYS A 1 362 ? 5.008 -22.984 -28.188 1 98.62 362 CYS A N 1
ATOM 2808 C CA . CYS A 1 362 ? 4.957 -24.422 -28.422 1 98.62 362 CYS A CA 1
ATOM 2809 C C . CYS A 1 362 ? 6.164 -24.906 -29.219 1 98.62 362 CYS A C 1
ATOM 2811 O O . CYS A 1 362 ? 6.836 -25.859 -28.844 1 98.62 362 CYS A O 1
ATOM 2813 N N . GLU A 1 363 ? 6.441 -24.234 -30.297 1 98.31 363 GLU A N 1
ATOM 2814 C CA . GLU A 1 363 ? 7.539 -24.609 -31.172 1 98.31 363 GLU A CA 1
ATOM 2815 C C . GLU A 1 363 ? 8.883 -24.531 -30.453 1 98.31 363 GLU A C 1
ATOM 2817 O O . GLU A 1 363 ? 9.711 -25.438 -30.578 1 98.31 363 GLU A O 1
ATOM 2822 N N . LYS A 1 364 ? 9.078 -23.453 -29.75 1 98.06 364 LYS A N 1
ATOM 2823 C CA . LYS A 1 364 ? 10.336 -23.266 -29.031 1 98.06 364 LYS A CA 1
ATOM 2824 C C . LYS A 1 364 ? 10.508 -24.344 -27.953 1 98.06 364 LYS A C 1
ATOM 2826 O O . LYS A 1 364 ? 11.586 -24.906 -27.797 1 98.06 364 LYS A O 1
ATOM 2831 N N . ILE A 1 365 ? 9.5 -24.609 -27.156 1 98.56 365 ILE A N 1
ATOM 2832 C CA . ILE A 1 365 ? 9.562 -25.578 -26.078 1 98.56 365 ILE A CA 1
ATOM 2833 C C . ILE A 1 365 ? 9.836 -26.969 -26.641 1 98.56 365 ILE A C 1
ATOM 2835 O O . ILE A 1 365 ? 10.68 -27.703 -26.125 1 98.56 365 ILE A O 1
ATOM 2839 N N . GLN A 1 366 ? 9.125 -27.312 -27.703 1 98.38 366 GLN A N 1
ATOM 2840 C CA . GLN A 1 366 ? 9.344 -28.609 -28.344 1 98.38 366 GLN A CA 1
ATOM 2841 C C . GLN A 1 366 ? 10.758 -28.719 -28.891 1 98.38 366 GLN A C 1
ATOM 2843 O O . GLN A 1 366 ? 11.383 -29.781 -28.781 1 98.38 366 GLN A O 1
ATOM 2848 N N . PHE A 1 367 ? 11.234 -27.688 -29.516 1 97.69 367 PHE A N 1
ATOM 2849 C CA . PHE A 1 367 ? 12.594 -27.641 -30.047 1 97.69 367 PHE A CA 1
ATOM 2850 C C . PHE A 1 367 ? 13.609 -27.938 -28.938 1 97.69 367 PHE A C 1
ATOM 2852 O O . PHE A 1 367 ? 14.508 -28.766 -29.125 1 97.69 367 PHE A O 1
ATOM 2859 N N . VAL A 1 368 ? 13.461 -27.266 -27.828 1 97.56 368 VAL A N 1
ATOM 2860 C CA . VAL A 1 368 ? 14.398 -27.406 -26.703 1 97.56 368 VAL A CA 1
ATOM 2861 C C . VAL A 1 368 ? 14.281 -28.812 -26.109 1 97.56 368 VAL A C 1
ATOM 2863 O O . VAL A 1 368 ? 15.289 -29.422 -25.75 1 97.56 368 VAL A O 1
ATOM 2866 N N . ILE A 1 369 ? 13.039 -29.344 -25.953 1 97.81 369 ILE A N 1
ATOM 2867 C CA . ILE A 1 369 ? 12.836 -30.703 -25.438 1 97.81 369 ILE A CA 1
ATOM 2868 C C . ILE A 1 369 ? 13.555 -31.703 -26.344 1 97.81 369 ILE A C 1
ATOM 2870 O O . ILE A 1 369 ? 14.25 -32.594 -25.844 1 97.81 369 ILE A O 1
ATOM 2874 N N . LYS A 1 370 ? 13.422 -31.547 -27.609 1 97.06 370 LYS A N 1
ATOM 2875 C CA . LYS A 1 370 ? 14.094 -32.438 -28.562 1 97.06 370 LYS A CA 1
ATOM 2876 C C . LYS A 1 370 ? 15.609 -32.375 -28.391 1 97.06 370 LYS A C 1
ATOM 2878 O O . LYS A 1 370 ? 16.281 -33.406 -28.438 1 97.06 370 LYS A O 1
ATOM 2883 N N . GLU A 1 371 ? 16.078 -31.188 -28.266 1 96.19 371 GLU A N 1
ATOM 2884 C CA . GLU A 1 371 ? 17.516 -31 -28.062 1 96.19 371 GLU A CA 1
ATOM 2885 C C . GLU A 1 371 ? 18 -31.75 -26.828 1 96.19 371 GLU A C 1
ATOM 2887 O O . GLU A 1 371 ? 19.016 -32.438 -26.875 1 96.19 371 GLU A O 1
ATOM 2892 N N . TYR A 1 372 ? 17.344 -31.641 -25.75 1 96.25 372 TYR A N 1
ATOM 2893 C CA . TYR A 1 372 ? 17.719 -32.312 -24.516 1 96.25 372 TYR A CA 1
ATOM 2894 C C . TYR A 1 372 ? 17.594 -33.812 -24.672 1 96.25 372 TYR A C 1
ATOM 2896 O O . TYR A 1 372 ? 18.453 -34.562 -24.203 1 96.25 372 TYR A O 1
ATOM 2904 N N . ASP A 1 373 ? 16.5 -34.25 -25.281 1 96.31 373 ASP A N 1
ATOM 2905 C CA . ASP A 1 373 ? 16.281 -35.688 -25.453 1 96.31 373 ASP A CA 1
ATOM 2906 C C . ASP A 1 373 ? 17.406 -36.312 -26.297 1 96.31 373 ASP A C 1
ATOM 2908 O O . ASP A 1 373 ? 17.859 -37.406 -26 1 96.31 373 ASP A O 1
ATOM 2912 N N . GLU A 1 374 ? 17.859 -35.625 -27.297 1 94.88 374 GLU A N 1
ATOM 2913 C CA . GLU A 1 374 ? 18.953 -36.125 -28.141 1 94.88 374 GLU A CA 1
ATOM 2914 C C . GLU A 1 374 ? 20.281 -36.125 -27.375 1 94.88 374 GLU A C 1
ATOM 2916 O O . GLU A 1 374 ? 21.047 -37.062 -27.484 1 94.88 374 GLU A O 1
ATOM 2921 N N . MET A 1 375 ? 20.547 -35.094 -26.625 1 92.94 375 MET A N 1
ATOM 2922 C CA . MET A 1 375 ? 21.766 -34.969 -25.859 1 92.94 375 MET A CA 1
ATOM 2923 C C . MET A 1 375 ? 21.844 -36.062 -24.781 1 92.94 375 MET A C 1
ATOM 2925 O O . MET A 1 375 ? 22.922 -36.625 -24.531 1 92.94 375 MET A O 1
ATOM 2929 N N . LEU A 1 376 ? 20.797 -36.438 -24.172 1 90.75 376 LEU A N 1
ATOM 2930 C CA . LEU A 1 376 ? 20.766 -37.344 -23.031 1 90.75 376 LEU A CA 1
ATOM 2931 C C . LEU A 1 376 ? 20.656 -38.781 -23.5 1 90.75 376 LEU A C 1
ATOM 2933 O O . LEU A 1 376 ? 20.906 -39.719 -22.719 1 90.75 376 LEU A O 1
ATOM 2937 N N . LYS A 1 377 ? 20.25 -39.094 -24.641 1 86.5 377 LYS A N 1
ATOM 2938 C CA . LYS A 1 377 ? 20.328 -40.406 -25.219 1 86.5 377 LYS A CA 1
ATOM 2939 C C . LYS A 1 377 ? 21.781 -40.812 -25.484 1 86.5 377 LYS A C 1
ATOM 2941 O O . LYS A 1 377 ? 22.156 -41.969 -25.312 1 86.5 377 LYS A O 1
ATOM 2946 N N . GLU A 1 378 ? 22.5 -39.938 -25.969 1 73.31 378 GLU A N 1
ATOM 2947 C CA . GLU A 1 378 ? 23.891 -40.219 -26.328 1 73.31 378 GLU A CA 1
ATOM 2948 C C . GLU A 1 378 ? 24.75 -40.438 -25.078 1 73.31 378 GLU A C 1
ATOM 2950 O O . GLU A 1 378 ? 25.797 -41.094 -25.156 1 73.31 378 GLU A O 1
ATOM 2955 N N . SER A 1 379 ? 24.297 -39.969 -23.953 1 59.03 379 SER A N 1
ATOM 2956 C CA . SER A 1 379 ? 25.094 -40.156 -22.734 1 59.03 379 SER A CA 1
ATOM 2957 C C . SER A 1 379 ? 24.922 -41.562 -22.188 1 59.03 379 SER A C 1
ATOM 2959 O O . SER A 1 379 ? 25.562 -41.938 -21.188 1 59.03 379 SER A O 1
ATOM 2961 N N . PHE A 1 380 ? 24.062 -42.5 -22.672 1 47.81 380 PHE A N 1
ATOM 2962 C CA . PHE A 1 380 ? 24.094 -43.906 -22.344 1 47.81 380 PHE A CA 1
ATOM 2963 C C . PHE A 1 380 ? 24.734 -44.719 -23.484 1 47.81 380 PHE A C 1
ATOM 2965 O O . PHE A 1 380 ? 24.547 -44.406 -24.656 1 47.81 380 PHE A O 1
ATOM 2972 N N . MET B 1 1 ? -9.969 15.539 14.773 1 46.06 1 MET B N 1
ATOM 2973 C CA . MET B 1 1 ? -11.047 14.578 14.57 1 46.06 1 MET B CA 1
ATOM 2974 C C . MET B 1 1 ? -11.93 14.992 13.398 1 46.06 1 MET B C 1
ATOM 2976 O O . MET B 1 1 ? -12.211 16.188 13.219 1 46.06 1 MET B O 1
ATOM 2980 N N . TYR B 1 2 ? -11.953 13.992 12.477 1 47.44 2 TYR B N 1
ATOM 2981 C CA . TYR B 1 2 ? -12.719 14.172 11.25 1 47.44 2 TYR B CA 1
ATOM 2982 C C . TYR B 1 2 ? -14.211 14.18 11.531 1 47.44 2 TYR B C 1
ATOM 2984 O O . TYR B 1 2 ? -14.711 13.344 12.297 1 47.44 2 TYR B O 1
ATOM 2992 N N . GLU B 1 3 ? -14.797 15.297 11.508 1 48.62 3 GLU B N 1
ATOM 2993 C CA . GLU B 1 3 ? -16.25 15.266 11.555 1 48.62 3 GLU B CA 1
ATOM 2994 C C . GLU B 1 3 ? -16.844 15.141 10.148 1 48.62 3 GLU B C 1
ATOM 2996 O O . GLU B 1 3 ? -16.516 15.922 9.258 1 48.62 3 GLU B O 1
ATOM 3001 N N . LYS B 1 4 ? -17.453 13.953 9.984 1 52.56 4 LYS B N 1
ATOM 3002 C CA . LYS B 1 4 ? -18.125 13.766 8.703 1 52.56 4 LYS B CA 1
ATOM 3003 C C . LYS B 1 4 ? -19.141 14.883 8.445 1 52.56 4 LYS B C 1
ATOM 3005 O O . LYS B 1 4 ? -19.906 15.25 9.328 1 52.56 4 LYS B O 1
ATOM 3010 N N . ILE B 1 5 ? -18.859 15.633 7.375 1 47.72 5 ILE B N 1
ATOM 3011 C CA . ILE B 1 5 ? -19.781 16.703 7.027 1 47.72 5 ILE B CA 1
ATOM 3012 C C . ILE B 1 5 ? -21.062 16.125 6.441 1 47.72 5 ILE B C 1
ATOM 3014 O O . ILE B 1 5 ? -21.016 15.242 5.582 1 47.72 5 ILE B O 1
ATOM 3018 N N . ASN B 1 6 ? -22.109 16.281 7.082 1 45.41 6 ASN B N 1
ATOM 3019 C CA . ASN B 1 6 ? -23.438 15.906 6.598 1 45.41 6 ASN B CA 1
ATOM 3020 C C . ASN B 1 6 ? -23.781 16.609 5.289 1 45.41 6 ASN B C 1
ATOM 3022 O O . ASN B 1 6 ? -23.781 17.844 5.227 1 45.41 6 ASN B O 1
ATOM 3026 N N . VAL B 1 7 ? -23.688 15.969 4.211 1 47.5 7 VAL B N 1
ATOM 3027 C CA . VAL B 1 7 ? -23.969 16.359 2.836 1 47.5 7 VAL B CA 1
ATOM 3028 C C . VAL B 1 7 ? -25.281 17.125 2.783 1 47.5 7 VAL B C 1
ATOM 3030 O O . VAL B 1 7 ? -25.609 17.766 1.773 1 47.5 7 VAL B O 1
ATOM 3033 N N . ASP B 1 8 ? -26.031 16.922 3.633 1 45.09 8 ASP B N 1
ATOM 3034 C CA . ASP B 1 8 ? -27.328 17.531 3.408 1 45.09 8 ASP B CA 1
ATOM 3035 C C . ASP B 1 8 ? -27.203 19.031 3.164 1 45.09 8 ASP B C 1
ATOM 3037 O O . ASP B 1 8 ? -28.188 19.703 2.842 1 45.09 8 ASP B O 1
ATOM 3041 N N . LEU B 1 9 ? -26.078 19.609 3.488 1 47.44 9 LEU B N 1
ATOM 3042 C CA . LEU B 1 9 ? -26.109 21.062 3.408 1 47.44 9 LEU B CA 1
ATOM 3043 C C . LEU B 1 9 ? -25.734 21.531 2.006 1 47.44 9 LEU B C 1
ATOM 3045 O O . LEU B 1 9 ? -25.734 22.734 1.735 1 47.44 9 LEU B O 1
ATOM 3049 N N . MET B 1 10 ? -25.375 20.594 1.134 1 47.12 10 MET B N 1
ATOM 3050 C CA . MET B 1 10 ? -24.781 21.062 -0.11 1 47.12 10 MET B CA 1
ATOM 3051 C C . MET B 1 10 ? -25.812 21.156 -1.218 1 47.12 10 MET B C 1
ATOM 3053 O O . MET B 1 10 ? -25.484 21.453 -2.367 1 47.12 10 MET B O 1
ATOM 3057 N N . ASN B 1 11 ? -26.922 20.656 -0.999 1 44.91 11 ASN B N 1
ATOM 3058 C CA . ASN B 1 11 ? -27.719 20.609 -2.211 1 44.91 11 ASN B CA 1
ATOM 3059 C C . ASN B 1 11 ? -28.062 22.016 -2.701 1 44.91 11 ASN B C 1
ATOM 3061 O O . ASN B 1 11 ? -29.016 22.203 -3.463 1 44.91 11 ASN B O 1
ATOM 3065 N N . ASN B 1 12 ? -27.484 23.078 -2.02 1 53.25 12 ASN B N 1
ATOM 3066 C CA . ASN B 1 12 ? -28.094 24.281 -2.6 1 53.25 12 ASN B CA 1
ATOM 3067 C C . ASN B 1 12 ? -27.234 24.844 -3.734 1 53.25 12 ASN B C 1
ATOM 3069 O O . ASN B 1 12 ? -26.016 24.969 -3.6 1 53.25 12 ASN B O 1
ATOM 3073 N N . SER B 1 13 ? -27.766 25.078 -4.891 1 62.78 13 SER B N 1
ATOM 3074 C CA . SER B 1 13 ? -27.359 25.797 -6.09 1 62.78 13 SER B CA 1
ATOM 3075 C C . SER B 1 13 ? -26.797 27.172 -5.75 1 62.78 13 SER B C 1
ATOM 3077 O O . SER B 1 13 ? -27.406 27.938 -5 1 62.78 13 SER B O 1
ATOM 3079 N N . GLY B 1 14 ? -25.375 27.406 -5.809 1 81.75 14 GLY B N 1
ATOM 3080 C CA . GLY B 1 14 ? -24.75 28.719 -5.738 1 81.75 14 GLY B CA 1
ATOM 3081 C C . GLY B 1 14 ? -23.766 28.844 -4.602 1 81.75 14 GLY B C 1
ATOM 3082 O O . GLY B 1 14 ? -23.078 29.859 -4.48 1 81.75 14 GLY B O 1
ATOM 3083 N N . ILE B 1 15 ? -23.656 27.797 -3.754 1 90.38 15 ILE B N 1
ATOM 3084 C CA . ILE B 1 15 ? -22.719 27.875 -2.629 1 90.38 15 ILE B CA 1
ATOM 3085 C C . ILE B 1 15 ? -21.359 27.344 -3.053 1 90.38 15 ILE B C 1
ATOM 3087 O O . ILE B 1 15 ? -21.25 26.266 -3.641 1 90.38 15 ILE B O 1
ATOM 3091 N N . ARG B 1 16 ? -20.344 28.219 -2.826 1 94.12 16 ARG B N 1
ATOM 3092 C CA . ARG B 1 16 ? -18.969 27.797 -3.068 1 94.12 16 ARG B CA 1
ATOM 3093 C C . ARG B 1 16 ? -18.422 27 -1.882 1 94.12 16 ARG B C 1
ATOM 3095 O O . ARG B 1 16 ? -18.484 27.469 -0.742 1 94.12 16 ARG B O 1
ATOM 3102 N N . VAL B 1 17 ? -17.953 25.75 -2.148 1 95.75 17 VAL B N 1
ATOM 3103 C CA . VAL B 1 17 ? -17.344 24.953 -1.092 1 95.75 17 VAL B CA 1
ATOM 3104 C C . VAL B 1 17 ? -15.828 25.109 -1.143 1 95.75 17 VAL B C 1
ATOM 3106 O O . VAL B 1 17 ? -15.195 24.812 -2.162 1 95.75 17 VAL B O 1
ATOM 3109 N N . VAL B 1 18 ? -15.234 25.641 -0.116 1 97.62 18 VAL B N 1
ATOM 3110 C CA . VAL B 1 18 ? -13.789 25.734 0.067 1 97.62 18 VAL B CA 1
ATOM 3111 C C . VAL B 1 18 ? -13.344 24.734 1.136 1 97.62 18 VAL B C 1
ATOM 3113 O O . VAL B 1 18 ? -13.43 25.016 2.332 1 97.62 18 VAL B O 1
ATOM 3116 N N . ASP B 1 19 ? -12.875 23.609 0.675 1 96.88 19 ASP B N 1
ATOM 3117 C CA . ASP B 1 19 ? -12.508 22.516 1.572 1 96.88 19 ASP B CA 1
ATOM 3118 C C . ASP B 1 19 ? -11.039 22.594 1.977 1 96.88 19 ASP B C 1
ATOM 3120 O O . ASP B 1 19 ? -10.156 22.219 1.208 1 96.88 19 ASP B O 1
ATOM 3124 N N . LEU B 1 20 ? -10.812 23.078 3.197 1 97.94 20 LEU B N 1
ATOM 3125 C CA . LEU B 1 20 ? -9.453 23.297 3.691 1 97.94 20 LEU B CA 1
ATOM 3126 C C . LEU B 1 20 ? -9.094 22.281 4.766 1 97.94 20 LEU B C 1
ATOM 3128 O O . LEU B 1 20 ? -8.188 22.516 5.57 1 97.94 20 LEU B O 1
ATOM 3132 N N . ARG B 1 21 ? -9.781 21.234 4.824 1 96 21 ARG B N 1
ATOM 3133 C CA . ARG B 1 21 ? -9.562 20.219 5.836 1 96 21 ARG B CA 1
ATOM 3134 C C . ARG B 1 21 ? -8.156 19.641 5.742 1 96 21 ARG B C 1
ATOM 3136 O O . ARG B 1 21 ? -7.527 19.359 6.766 1 96 21 ARG B O 1
ATOM 3143 N N . SER B 1 22 ? -7.664 19.375 4.422 1 96.56 22 SER B N 1
ATOM 3144 C CA . SER B 1 22 ? -6.387 18.703 4.219 1 96.56 22 SER B CA 1
ATOM 3145 C C . SER B 1 22 ? -5.906 18.844 2.779 1 96.56 22 SER B C 1
ATOM 3147 O O . SER B 1 22 ? -6.715 18.906 1.853 1 96.56 22 SER B O 1
ATOM 3149 N N . ASP B 1 23 ? -4.617 18.844 2.67 1 97.31 23 ASP B N 1
ATOM 3150 C CA . ASP B 1 23 ? -4.066 18.891 1.317 1 97.31 23 ASP B CA 1
ATOM 3151 C C . ASP B 1 23 ? -4.055 17.5 0.676 1 97.31 23 ASP B C 1
ATOM 3153 O O . ASP B 1 23 ? -3.711 17.359 -0.5 1 97.31 23 ASP B O 1
ATOM 3157 N N . THR B 1 24 ? -4.453 16.438 1.358 1 95.88 24 THR B N 1
ATOM 3158 C CA . THR B 1 24 ? -4.633 15.117 0.776 1 95.88 24 THR B CA 1
ATOM 3159 C C . THR B 1 24 ? -5.875 15.078 -0.105 1 95.88 24 THR B C 1
ATOM 3161 O O . THR B 1 24 ? -6.062 14.148 -0.889 1 95.88 24 THR B O 1
ATOM 3164 N N . LEU B 1 25 ? -6.719 16.094 -0.028 1 95.56 25 LEU B N 1
ATOM 3165 C CA . LEU B 1 25 ? -7.945 16.156 -0.811 1 95.56 25 LEU B CA 1
ATOM 3166 C C . LEU B 1 25 ? -7.648 16.531 -2.262 1 95.56 25 LEU B C 1
ATOM 3168 O O . LEU B 1 25 ? -8.5 16.344 -3.137 1 95.56 25 LEU B O 1
ATOM 3172 N N . SER B 1 26 ? -6.434 17.078 -2.463 1 96 26 SER B N 1
ATOM 3173 C CA . SER B 1 26 ? -6.078 17.516 -3.809 1 96 26 SER B CA 1
ATOM 3174 C C . SER B 1 26 ? -6.168 16.359 -4.805 1 96 26 SER B C 1
ATOM 3176 O O . SER B 1 26 ? -5.793 15.234 -4.484 1 96 26 SER B O 1
ATOM 3178 N N . LYS B 1 27 ? -6.648 16.641 -5.965 1 97.12 27 LYS B N 1
ATOM 3179 C CA . LYS B 1 27 ? -6.738 15.672 -7.059 1 97.12 27 LYS B CA 1
ATOM 3180 C C . LYS B 1 27 ? -5.582 15.852 -8.039 1 97.12 27 LYS B C 1
ATOM 3182 O O . LYS B 1 27 ? -4.957 16.922 -8.094 1 97.12 27 LYS B O 1
ATOM 3187 N N . PRO B 1 28 ? -5.27 14.742 -8.781 1 97.75 28 PRO B N 1
ATOM 3188 C CA . PRO B 1 28 ? -4.188 14.891 -9.758 1 97.75 28 PRO B CA 1
ATOM 3189 C C . PRO B 1 28 ? -4.477 15.969 -10.805 1 97.75 28 PRO B C 1
ATOM 3191 O O . PRO B 1 28 ? -5.621 16.109 -11.242 1 97.75 28 PRO B O 1
ATOM 3194 N N . THR B 1 29 ? -3.445 16.766 -11.219 1 98 29 THR B N 1
ATOM 3195 C CA . THR B 1 29 ? -3.584 17.766 -12.266 1 98 29 THR B CA 1
ATOM 3196 C C . THR B 1 29 ? -3.887 17.094 -13.609 1 98 29 THR B C 1
ATOM 3198 O O . THR B 1 29 ? -3.67 15.891 -13.773 1 98 29 THR B O 1
ATOM 3201 N N . PRO B 1 30 ? -4.391 17.922 -14.555 1 97.56 30 PRO B N 1
ATOM 3202 C CA . PRO B 1 30 ? -4.586 17.344 -15.891 1 97.56 30 PRO B CA 1
ATOM 3203 C C . PRO B 1 30 ? -3.299 16.766 -16.469 1 97.56 30 PRO B C 1
ATOM 3205 O O . PRO B 1 30 ? -3.334 15.727 -17.141 1 97.56 30 PRO B O 1
ATOM 3208 N N . GLU B 1 31 ? -2.182 17.453 -16.234 1 98.31 31 GLU B N 1
ATOM 3209 C CA . GLU B 1 31 ? -0.898 16.953 -16.719 1 98.31 31 GLU B CA 1
ATOM 3210 C C . GLU B 1 31 ? -0.548 15.609 -16.078 1 98.31 31 GLU B C 1
ATOM 3212 O O . GLU B 1 31 ? 0.013 14.727 -16.734 1 98.31 31 GLU B O 1
ATOM 3217 N N . MET B 1 32 ? -0.8 15.453 -14.836 1 98.5 32 MET B N 1
ATOM 3218 C CA . MET B 1 32 ? -0.577 14.188 -14.148 1 98.5 32 MET B CA 1
ATOM 3219 C C . MET B 1 32 ? -1.447 13.086 -14.75 1 98.5 32 MET B C 1
ATOM 3221 O O . MET B 1 32 ? -0.979 11.969 -14.969 1 98.5 32 MET B O 1
ATOM 3225 N N . ARG B 1 33 ? -2.762 13.406 -14.953 1 98.12 33 ARG B N 1
ATOM 3226 C CA . ARG B 1 33 ? -3.666 12.43 -15.547 1 98.12 33 ARG B CA 1
ATOM 3227 C C . ARG B 1 33 ? -3.152 11.969 -16.906 1 98.12 33 ARG B C 1
ATOM 3229 O O . ARG B 1 33 ? -3.207 10.773 -17.234 1 98.12 33 ARG B O 1
ATOM 3236 N N . GLU B 1 34 ? -2.646 12.891 -17.703 1 98.38 34 GLU B N 1
ATOM 3237 C CA . GLU B 1 34 ? -2.09 12.562 -19.016 1 98.38 34 GLU B CA 1
ATOM 3238 C C . GLU B 1 34 ? -0.84 11.695 -18.891 1 98.38 34 GLU B C 1
ATOM 3240 O O . GLU B 1 34 ? -0.668 10.727 -19.625 1 98.38 34 GLU B O 1
ATOM 3245 N N . ALA B 1 35 ? 0.044 12.078 -17.984 1 98.62 35 ALA B N 1
ATOM 3246 C CA . ALA B 1 35 ? 1.265 11.305 -17.766 1 98.62 35 ALA B CA 1
ATOM 3247 C C . ALA B 1 35 ? 0.942 9.875 -17.344 1 98.62 35 ALA B C 1
ATOM 3249 O O . ALA B 1 35 ? 1.578 8.93 -17.812 1 98.62 35 ALA B O 1
ATOM 3250 N N . MET B 1 36 ? -0.018 9.734 -16.469 1 98.38 36 MET B N 1
ATOM 3251 C CA . MET B 1 36 ? -0.437 8.414 -16.016 1 98.38 36 MET B CA 1
ATOM 3252 C C . MET B 1 36 ? -0.973 7.582 -17.172 1 98.38 36 MET B C 1
ATOM 3254 O O . MET B 1 36 ? -0.684 6.387 -17.281 1 98.38 36 MET B O 1
ATOM 3258 N N . TYR B 1 37 ? -1.767 8.203 -18.016 1 98 37 TYR B N 1
ATOM 3259 C CA . TYR B 1 37 ? -2.381 7.535 -19.156 1 98 37 TYR B CA 1
ATOM 3260 C C . TYR B 1 37 ? -1.319 6.996 -20.109 1 98 37 TYR B C 1
ATOM 3262 O O . TYR B 1 37 ? -1.45 5.887 -20.625 1 98 37 TYR B O 1
ATOM 3270 N N . ARG B 1 38 ? -0.211 7.695 -20.25 1 97.69 38 ARG B N 1
ATOM 3271 C CA . ARG B 1 38 ? 0.784 7.391 -21.266 1 97.69 38 ARG B CA 1
ATOM 3272 C C . ARG B 1 38 ? 1.954 6.613 -20.688 1 97.69 38 ARG B C 1
ATOM 3274 O O . ARG B 1 38 ? 2.838 6.16 -21.406 1 97.69 38 ARG B O 1
ATOM 3281 N N . ALA B 1 39 ? 1.961 6.422 -19.469 1 97.94 39 ALA B N 1
ATOM 3282 C CA . ALA B 1 39 ? 3.121 5.891 -18.75 1 97.94 39 ALA B CA 1
ATOM 3283 C C . ALA B 1 39 ? 3.537 4.535 -19.328 1 97.94 39 ALA B C 1
ATOM 3285 O O . ALA B 1 39 ? 2.691 3.674 -19.562 1 97.94 39 ALA B O 1
ATOM 3286 N N . THR B 1 40 ? 4.859 4.34 -19.594 1 97.88 40 THR B N 1
ATOM 3287 C CA . THR B 1 40 ? 5.406 3.006 -19.812 1 97.88 40 THR B CA 1
ATOM 3288 C C . THR B 1 40 ? 5.508 2.242 -18.5 1 97.88 40 THR B C 1
ATOM 3290 O O . THR B 1 40 ? 6.059 2.752 -17.516 1 97.88 40 THR B O 1
ATOM 3293 N N . VAL B 1 41 ? 4.938 1.033 -18.516 1 97.31 41 VAL B N 1
ATOM 3294 C CA . VAL B 1 41 ? 4.848 0.338 -17.234 1 97.31 41 VAL B CA 1
ATOM 3295 C C . VAL B 1 41 ? 5.441 -1.062 -17.375 1 97.31 41 VAL B C 1
ATOM 3297 O O . VAL B 1 41 ? 5.672 -1.545 -18.484 1 97.31 41 VAL B O 1
ATOM 3300 N N . GLY B 1 42 ? 5.801 -1.676 -16.281 1 95.81 42 GLY B N 1
ATOM 3301 C CA . GLY B 1 42 ? 6.242 -3.041 -16.047 1 95.81 42 GLY B CA 1
ATOM 3302 C C . GLY B 1 42 ? 5.984 -3.52 -14.633 1 95.81 42 GLY B C 1
ATOM 3303 O O . GLY B 1 42 ? 5.309 -2.84 -13.859 1 95.81 42 GLY B O 1
ATOM 3304 N N . ASP B 1 43 ? 6.43 -4.66 -14.352 1 95.38 43 ASP B N 1
ATOM 3305 C CA . ASP B 1 43 ? 6.227 -5.207 -13.016 1 95.38 43 ASP B CA 1
ATOM 3306 C C . ASP B 1 43 ? 7.266 -4.66 -12.031 1 95.38 43 ASP B C 1
ATOM 3308 O O . ASP B 1 43 ? 8.445 -5.023 -12.102 1 95.38 43 ASP B O 1
ATOM 3312 N N . ASP B 1 44 ? 6.812 -3.889 -11.07 1 95.81 44 ASP B N 1
ATOM 3313 C CA . ASP B 1 44 ? 7.688 -3.217 -10.109 1 95.81 44 ASP B CA 1
ATOM 3314 C C . ASP B 1 44 ? 8.305 -4.215 -9.141 1 95.81 44 ASP B C 1
ATOM 3316 O O . ASP B 1 44 ? 9.438 -4.031 -8.688 1 95.81 44 ASP B O 1
ATOM 3320 N N . VAL B 1 45 ? 7.586 -5.23 -8.719 1 93.81 45 VAL B N 1
ATOM 3321 C CA . VAL B 1 45 ? 8.117 -6.227 -7.793 1 93.81 45 VAL B CA 1
ATOM 3322 C C . VAL B 1 45 ? 9.344 -6.902 -8.406 1 93.81 45 VAL B C 1
ATOM 3324 O O . VAL B 1 45 ? 10.305 -7.203 -7.699 1 93.81 45 VAL B O 1
ATOM 3327 N N . TYR B 1 46 ? 9.336 -7.082 -9.75 1 92.19 46 TYR B N 1
ATOM 3328 C CA . TYR B 1 46 ? 10.469 -7.668 -10.453 1 92.19 46 TYR B CA 1
ATOM 3329 C C . TYR B 1 46 ? 11.531 -6.613 -10.758 1 92.19 46 TYR B C 1
ATOM 3331 O O . TYR B 1 46 ? 12.586 -6.926 -11.32 1 92.19 46 TYR B O 1
ATOM 3339 N N . GLY B 1 47 ? 11.242 -5.359 -10.398 1 93.44 47 GLY B N 1
ATOM 3340 C CA . GLY B 1 47 ? 12.156 -4.27 -10.695 1 93.44 47 GLY B CA 1
ATOM 3341 C C . GLY B 1 47 ? 12.188 -3.896 -12.172 1 93.44 47 GLY B C 1
ATOM 3342 O O . GLY B 1 47 ? 13.18 -3.359 -12.664 1 93.44 47 GLY B O 1
ATOM 3343 N N . GLU B 1 48 ? 11.086 -4.18 -12.914 1 94.88 48 GLU B N 1
ATOM 3344 C CA . GLU B 1 48 ? 11.078 -4.02 -14.367 1 94.88 48 GLU B CA 1
ATOM 3345 C C . GLU B 1 48 ? 10.141 -2.896 -14.789 1 94.88 48 GLU B C 1
ATOM 3347 O O . GLU B 1 48 ? 9.75 -2.814 -15.961 1 94.88 48 GLU B O 1
ATOM 3352 N N . ASP B 1 49 ? 9.656 -2.055 -13.922 1 97.44 49 ASP B N 1
ATOM 3353 C CA . ASP B 1 49 ? 8.859 -0.882 -14.281 1 97.44 49 ASP B CA 1
ATOM 3354 C C . ASP B 1 49 ? 9.75 0.338 -14.508 1 97.44 49 ASP B C 1
ATOM 3356 O O . ASP B 1 49 ? 10.281 0.912 -13.555 1 97.44 49 ASP B O 1
ATOM 3360 N N . PRO B 1 50 ? 9.93 0.728 -15.688 1 97.94 50 PRO B N 1
ATOM 3361 C CA . PRO B 1 50 ? 10.898 1.788 -15.969 1 97.94 50 PRO B CA 1
ATOM 3362 C C . PRO B 1 50 ? 10.477 3.141 -15.398 1 97.94 50 PRO B C 1
ATOM 3364 O O . PRO B 1 50 ? 11.328 3.943 -15.008 1 97.94 50 PRO B O 1
ATOM 3367 N N . THR B 1 51 ? 9.188 3.406 -15.383 1 98.69 51 THR B N 1
ATOM 3368 C CA . THR B 1 51 ? 8.703 4.684 -14.867 1 98.69 51 THR B CA 1
ATOM 3369 C C . THR B 1 51 ? 8.922 4.777 -13.359 1 98.69 51 THR B C 1
ATOM 3371 O O . THR B 1 51 ? 9.273 5.836 -12.844 1 98.69 51 THR B O 1
ATOM 3374 N N . VAL B 1 52 ? 8.75 3.646 -12.641 1 98.75 52 VAL B N 1
ATOM 3375 C CA . VAL B 1 52 ? 9.039 3.609 -11.211 1 98.75 52 VAL B CA 1
ATOM 3376 C C . VAL B 1 52 ? 10.531 3.855 -10.984 1 98.75 52 VAL B C 1
ATOM 3378 O O . VAL B 1 52 ? 10.914 4.633 -10.109 1 98.75 52 VAL B O 1
ATOM 3381 N N . SER B 1 53 ? 11.297 3.178 -11.781 1 98.5 53 SER B N 1
ATOM 3382 C CA . SER B 1 53 ? 12.742 3.338 -11.672 1 98.5 53 SER B CA 1
ATOM 3383 C C . SER B 1 53 ? 13.156 4.793 -11.867 1 98.5 53 SER B C 1
ATOM 3385 O O . SER B 1 53 ? 14.016 5.301 -11.148 1 98.5 53 SER B O 1
ATOM 3387 N N . GLU B 1 54 ? 12.57 5.426 -12.82 1 98.81 54 GLU B N 1
ATOM 3388 C CA . GLU B 1 54 ? 12.883 6.824 -13.094 1 98.81 54 GLU B CA 1
ATOM 3389 C C . GLU B 1 54 ? 12.484 7.719 -11.922 1 98.81 54 GLU B C 1
ATOM 3391 O O . GLU B 1 54 ? 13.242 8.609 -11.523 1 98.81 54 GLU B O 1
ATOM 3396 N N . LEU B 1 55 ? 11.328 7.52 -11.383 1 98.88 55 LEU B N 1
ATOM 3397 C CA . LEU B 1 55 ? 10.867 8.305 -10.242 1 98.88 55 LEU B CA 1
ATOM 3398 C C . LEU B 1 55 ? 11.805 8.141 -9.055 1 98.88 55 LEU B C 1
ATOM 3400 O O . LEU B 1 55 ? 12.164 9.117 -8.398 1 98.88 55 LEU B O 1
ATOM 3404 N N . GLU B 1 56 ? 12.148 6.855 -8.766 1 98.88 56 GLU B N 1
ATOM 3405 C CA . GLU B 1 56 ? 13.023 6.57 -7.629 1 98.88 56 GLU B CA 1
ATOM 3406 C C . GLU B 1 56 ? 14.391 7.223 -7.805 1 98.88 56 GLU B C 1
ATOM 3408 O O . GLU B 1 56 ? 14.938 7.797 -6.859 1 98.88 56 GLU B O 1
ATOM 3413 N N . LYS B 1 57 ? 14.891 7.133 -8.969 1 98.81 57 LYS B N 1
ATOM 3414 C CA . LYS B 1 57 ? 16.188 7.75 -9.258 1 98.81 57 LYS B CA 1
ATOM 3415 C C . LYS B 1 57 ? 16.109 9.266 -9.086 1 98.81 57 LYS B C 1
ATOM 3417 O O . LYS B 1 57 ? 16.969 9.859 -8.43 1 98.81 57 LYS B O 1
ATOM 3422 N N . LYS B 1 58 ? 15.156 9.898 -9.664 1 98.81 58 LYS B N 1
ATOM 3423 C CA . LYS B 1 58 ? 14.992 11.344 -9.586 1 98.81 58 LYS B CA 1
ATOM 3424 C C . LYS B 1 58 ? 14.805 11.805 -8.141 1 98.81 58 LYS B C 1
ATOM 3426 O O . LYS B 1 58 ? 15.352 12.828 -7.738 1 98.81 58 LYS B O 1
ATOM 3431 N N . ALA B 1 59 ? 14.039 11.078 -7.395 1 98.88 59 ALA B N 1
ATOM 3432 C CA . ALA B 1 59 ? 13.789 11.43 -6 1 98.88 59 ALA B CA 1
ATOM 3433 C C . ALA B 1 59 ? 15.078 11.328 -5.176 1 98.88 59 ALA B C 1
ATOM 3435 O O . ALA B 1 59 ? 15.344 12.188 -4.332 1 98.88 59 ALA B O 1
ATOM 3436 N N . ALA B 1 60 ? 15.797 10.203 -5.375 1 98.88 60 ALA B N 1
ATOM 3437 C CA . ALA B 1 60 ? 17.062 10.047 -4.672 1 98.88 60 ALA B CA 1
ATOM 3438 C C . ALA B 1 60 ? 18 11.219 -4.977 1 98.88 60 ALA B C 1
ATOM 3440 O O . ALA B 1 60 ? 18.625 11.766 -4.07 1 98.88 60 ALA B O 1
ATOM 3441 N N . GLU B 1 61 ? 18.062 11.602 -6.23 1 98.81 61 GLU B N 1
ATOM 3442 C CA . GLU B 1 61 ? 18.906 12.719 -6.645 1 98.81 61 GLU B CA 1
ATOM 3443 C C . GLU B 1 61 ? 18.438 14.023 -6.008 1 98.81 61 GLU B C 1
ATOM 3445 O O . GLU B 1 61 ? 19.25 14.812 -5.516 1 98.81 61 GLU B O 1
ATOM 3450 N N . LEU B 1 62 ? 17.188 14.227 -6.027 1 98.75 62 LEU B N 1
ATOM 3451 C CA . LEU B 1 62 ? 16.562 15.422 -5.449 1 98.75 62 LEU B CA 1
ATOM 3452 C C . LEU B 1 62 ? 16.953 15.57 -3.982 1 98.75 62 LEU B C 1
ATOM 3454 O O . LEU B 1 62 ? 17.172 16.688 -3.508 1 98.75 62 LEU B O 1
ATOM 3458 N N . LEU B 1 63 ? 17.078 14.453 -3.25 1 98.81 63 LEU B N 1
ATOM 3459 C CA . LEU B 1 63 ? 17.297 14.453 -1.808 1 98.81 63 LEU B CA 1
ATOM 3460 C C . LEU B 1 63 ? 18.781 14.32 -1.479 1 98.81 63 LEU B C 1
ATOM 3462 O O . LEU B 1 63 ? 19.172 14.492 -0.325 1 98.81 63 LEU B O 1
ATOM 3466 N N . GLY B 1 64 ? 19.594 14.078 -2.498 1 98.69 64 GLY B N 1
ATOM 3467 C CA . GLY B 1 64 ? 21 13.82 -2.256 1 98.69 64 GLY B CA 1
ATOM 3468 C C . GLY B 1 64 ? 21.25 12.516 -1.53 1 98.69 64 GLY B C 1
ATOM 3469 O O . GLY B 1 64 ? 22.156 12.422 -0.696 1 98.69 64 GLY B O 1
ATOM 3470 N N . LYS B 1 65 ? 20.438 11.531 -1.675 1 98.88 65 LYS B N 1
ATOM 3471 C CA . LYS B 1 65 ? 20.594 10.203 -1.098 1 98.88 65 LYS B CA 1
ATOM 3472 C C . LYS B 1 65 ? 21 9.188 -2.16 1 98.88 65 LYS B C 1
ATOM 3474 O O . LYS B 1 65 ? 20.891 9.453 -3.357 1 98.88 65 LYS B O 1
ATOM 3479 N N . GLU B 1 66 ? 21.469 8.039 -1.763 1 98.81 66 GLU B N 1
ATOM 3480 C CA . GLU B 1 66 ? 21.984 7.047 -2.705 1 98.81 66 GLU B CA 1
ATOM 3481 C C . GLU B 1 66 ? 20.859 6.418 -3.512 1 98.81 66 GLU B C 1
ATOM 3483 O O . GLU B 1 66 ? 20.969 6.262 -4.73 1 98.81 66 GLU B O 1
ATOM 3488 N N . GLU B 1 67 ? 19.766 6.027 -2.887 1 98.81 67 GLU B N 1
ATOM 3489 C CA . GLU B 1 67 ? 18.641 5.336 -3.512 1 98.81 67 GLU B CA 1
ATOM 3490 C C . GLU B 1 67 ? 17.328 5.691 -2.826 1 98.81 67 GLU B C 1
ATOM 3492 O O . GLU B 1 67 ? 17.328 6.234 -1.721 1 98.81 67 GLU B O 1
ATOM 3497 N N . ALA B 1 68 ? 16.281 5.492 -3.48 1 98.94 68 ALA B N 1
ATOM 3498 C CA . ALA B 1 68 ? 14.938 5.688 -2.957 1 98.94 68 ALA B CA 1
ATOM 3499 C C . ALA B 1 68 ? 14.016 4.547 -3.375 1 98.94 68 ALA B C 1
ATOM 3501 O O . ALA B 1 68 ? 14.312 3.809 -4.312 1 98.94 68 ALA B O 1
ATOM 3502 N N . VAL B 1 69 ? 12.977 4.375 -2.66 1 98.88 69 VAL B N 1
ATOM 3503 C CA . VAL B 1 69 ? 11.945 3.4 -3 1 98.88 69 VAL B CA 1
ATOM 3504 C C . VAL B 1 69 ? 10.57 4.066 -2.951 1 98.88 69 VAL B C 1
ATOM 3506 O O . VAL B 1 69 ? 10.297 4.879 -2.066 1 98.88 69 VAL B O 1
ATOM 3509 N N . PHE B 1 70 ? 9.758 3.785 -4.031 1 98.88 70 PHE B N 1
ATOM 3510 C CA . PHE B 1 70 ? 8.398 4.285 -4.168 1 98.88 70 PHE B CA 1
ATOM 3511 C C . PHE B 1 70 ? 7.422 3.416 -3.385 1 98.88 70 PHE B C 1
ATOM 3513 O O . PHE B 1 70 ? 7.363 2.199 -3.584 1 98.88 70 PHE B O 1
ATOM 3520 N N . VAL B 1 71 ? 6.641 4.062 -2.385 1 98.75 71 VAL B N 1
ATOM 3521 C CA . VAL B 1 71 ? 5.746 3.299 -1.519 1 98.75 71 VAL B CA 1
ATOM 3522 C C . VAL B 1 71 ? 4.348 3.904 -1.56 1 98.75 71 VAL B C 1
ATOM 3524 O O . VAL B 1 71 ? 4.152 5.004 -2.082 1 98.75 71 VAL B O 1
ATOM 3527 N N . ALA B 1 72 ? 3.398 3.232 -1.018 1 97.88 72 ALA B N 1
ATOM 3528 C CA . ALA B 1 72 ? 1.983 3.557 -1.184 1 97.88 72 ALA B CA 1
ATOM 3529 C C . ALA B 1 72 ? 1.597 4.77 -0.343 1 97.88 72 ALA B C 1
ATOM 3531 O O . ALA B 1 72 ? 0.661 5.496 -0.685 1 97.88 72 ALA B O 1
ATOM 3532 N N . SER B 1 73 ? 2.277 5 0.799 1 98.38 73 SER B N 1
ATOM 3533 C CA . SER B 1 73 ? 1.896 6.09 1.688 1 98.38 73 SER B CA 1
ATOM 3534 C C . SER B 1 73 ? 3.061 6.508 2.58 1 98.38 73 SER B C 1
ATOM 3536 O O . SER B 1 73 ? 4.055 5.785 2.695 1 98.38 73 SER B O 1
ATOM 3538 N N . GLY B 1 74 ? 2.904 7.68 3.158 1 98.25 74 GLY B N 1
ATOM 3539 C CA . GLY B 1 74 ? 3.881 8.125 4.137 1 98.25 74 GLY B CA 1
ATOM 3540 C C . GLY B 1 74 ? 3.924 7.258 5.379 1 98.25 74 GLY B C 1
ATOM 3541 O O . GLY B 1 74 ? 4.996 7.023 5.941 1 98.25 74 GLY B O 1
ATOM 3542 N N . THR B 1 75 ? 2.762 6.797 5.836 1 98.25 75 THR B N 1
ATOM 3543 C CA . THR B 1 75 ? 2.691 5.898 6.98 1 98.25 75 THR B CA 1
ATOM 3544 C C . THR B 1 75 ? 3.494 4.625 6.719 1 98.25 75 THR B C 1
ATOM 3546 O O . THR B 1 75 ? 4.215 4.148 7.598 1 98.25 75 THR B O 1
ATOM 3549 N N . MET B 1 76 ? 3.391 4.09 5.52 1 98.62 76 MET B N 1
ATOM 3550 C CA . MET B 1 76 ? 4.172 2.908 5.164 1 98.62 76 MET B CA 1
ATOM 3551 C C . MET B 1 76 ? 5.664 3.217 5.18 1 98.62 76 MET B C 1
ATOM 3553 O O . MET B 1 76 ? 6.461 2.418 5.676 1 98.62 76 MET B O 1
ATOM 3557 N N . ALA B 1 77 ? 6.031 4.348 4.621 1 98.81 77 ALA B N 1
ATOM 3558 C CA . ALA B 1 77 ? 7.438 4.742 4.57 1 98.81 77 ALA B CA 1
ATOM 3559 C C . ALA B 1 77 ? 8.039 4.82 5.973 1 98.81 77 ALA B C 1
ATOM 3561 O O . ALA B 1 77 ? 9.125 4.301 6.215 1 98.81 77 ALA B O 1
ATOM 3562 N N . ASN B 1 78 ? 7.336 5.465 6.891 1 98.75 78 ASN B N 1
ATOM 3563 C CA . ASN B 1 78 ? 7.801 5.582 8.266 1 98.75 78 ASN B CA 1
ATOM 3564 C C . ASN B 1 78 ? 7.918 4.215 8.938 1 98.75 78 ASN B C 1
ATOM 3566 O O . ASN B 1 78 ? 8.898 3.938 9.625 1 98.75 78 ASN B O 1
ATOM 3570 N N . LEU B 1 79 ? 6.91 3.396 8.742 1 98.56 79 LEU B N 1
ATOM 3571 C CA . LEU B 1 79 ? 6.906 2.068 9.344 1 98.56 79 LEU B CA 1
ATOM 3572 C C . LEU B 1 79 ? 8.094 1.244 8.852 1 98.56 79 LEU B C 1
ATOM 3574 O O . LEU B 1 79 ? 8.766 0.576 9.641 1 98.56 79 LEU B O 1
ATOM 3578 N N . ILE B 1 80 ? 8.336 1.315 7.52 1 98.75 80 ILE B N 1
ATOM 3579 C CA . ILE B 1 80 ? 9.461 0.608 6.926 1 98.75 80 ILE B CA 1
ATOM 3580 C C . ILE B 1 80 ? 10.766 1.122 7.531 1 98.75 80 ILE B C 1
ATOM 3582 O O . ILE B 1 80 ? 11.641 0.333 7.906 1 98.75 80 ILE B O 1
ATOM 3586 N N . ALA B 1 81 ? 10.891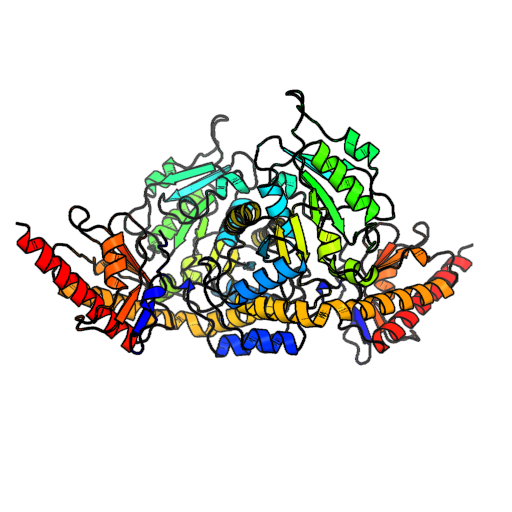 2.434 7.629 1 98.88 81 ALA B N 1
ATOM 3587 C CA . ALA B 1 81 ? 12.109 3.016 8.18 1 98.88 81 ALA B CA 1
ATOM 3588 C C . ALA B 1 81 ? 12.359 2.521 9.609 1 98.88 81 ALA B C 1
ATOM 3590 O O . ALA B 1 81 ? 13.484 2.152 9.953 1 98.88 81 ALA B O 1
ATOM 3591 N N . ILE B 1 82 ? 11.336 2.496 10.422 1 98.62 82 ILE B N 1
ATOM 3592 C CA . ILE B 1 82 ? 11.438 2.051 11.805 1 98.62 82 ILE B CA 1
ATOM 3593 C C . ILE B 1 82 ? 11.844 0.579 11.844 1 98.62 82 ILE B C 1
ATOM 3595 O O . ILE B 1 82 ? 12.758 0.198 12.586 1 98.62 82 ILE B O 1
ATOM 3599 N N . MET B 1 83 ? 11.219 -0.229 11.031 1 98.31 83 MET B N 1
ATOM 3600 C CA . MET B 1 83 ? 11.477 -1.666 11.039 1 98.31 83 MET B CA 1
ATOM 3601 C C . MET B 1 83 ? 12.891 -1.965 10.555 1 98.31 83 MET B C 1
ATOM 3603 O O . MET B 1 83 ? 13.523 -2.914 11.023 1 98.31 83 MET B O 1
ATOM 3607 N N . VAL B 1 84 ? 13.375 -1.179 9.602 1 98.56 84 VAL B N 1
ATOM 3608 C CA . VAL B 1 84 ? 14.703 -1.425 9.047 1 98.56 84 VAL B CA 1
ATOM 3609 C C . VAL B 1 84 ? 15.773 -0.96 10.039 1 98.56 84 VAL B C 1
ATOM 3611 O O . VAL B 1 84 ? 16.75 -1.676 10.289 1 98.56 84 VAL B O 1
ATOM 3614 N N . HIS B 1 85 ? 15.602 0.25 10.633 1 98.38 85 HIS B N 1
ATOM 3615 C CA . HIS B 1 85 ? 16.594 0.789 11.555 1 98.38 85 HIS B CA 1
ATOM 3616 C C . HIS B 1 85 ? 16.594 0.04 12.883 1 98.38 85 HIS B C 1
ATOM 3618 O O . HIS B 1 85 ? 17.625 -0.1 13.531 1 98.38 85 HIS B O 1
ATOM 3624 N N . CYS B 1 86 ? 15.398 -0.367 13.328 1 96.94 86 CYS B N 1
ATOM 3625 C CA . CYS B 1 86 ? 15.234 -1.085 14.586 1 96.94 86 CYS B CA 1
ATOM 3626 C C . CYS B 1 86 ? 15.094 -2.584 14.344 1 96.94 86 CYS B C 1
ATOM 3628 O O . CYS B 1 86 ? 14.062 -3.178 14.664 1 96.94 86 CYS B O 1
ATOM 3630 N N . ASN B 1 87 ? 16.125 -3.242 13.961 1 91.81 87 ASN B N 1
ATOM 3631 C CA . ASN B 1 87 ? 16.062 -4.602 13.438 1 91.81 87 ASN B CA 1
ATOM 3632 C C . ASN B 1 87 ? 16.312 -5.637 14.531 1 91.81 87 ASN B C 1
ATOM 3634 O O . ASN B 1 87 ? 16.516 -6.82 14.234 1 91.81 87 ASN B O 1
ATOM 3638 N N . GLN B 1 88 ? 16.375 -5.191 15.766 1 91.56 88 GLN B N 1
ATOM 3639 C CA . GLN B 1 88 ? 16.547 -6.156 16.844 1 91.56 88 GLN B CA 1
ATOM 3640 C C . GLN B 1 88 ? 15.469 -5.969 17.922 1 91.56 88 GLN B C 1
ATOM 3642 O O . GLN B 1 88 ? 14.969 -4.859 18.109 1 91.56 88 GLN B O 1
ATOM 3647 N N . ARG B 1 89 ? 15.133 -7.074 18.594 1 90.69 89 ARG B N 1
ATOM 3648 C CA . ARG B 1 89 ? 14.203 -7 19.719 1 90.69 89 ARG B CA 1
ATOM 3649 C C . ARG B 1 89 ? 14.766 -6.121 20.828 1 90.69 89 ARG B C 1
ATOM 3651 O O . ARG B 1 89 ? 15.984 -6.039 21 1 90.69 89 ARG B O 1
ATOM 3658 N N . GLY B 1 90 ? 13.8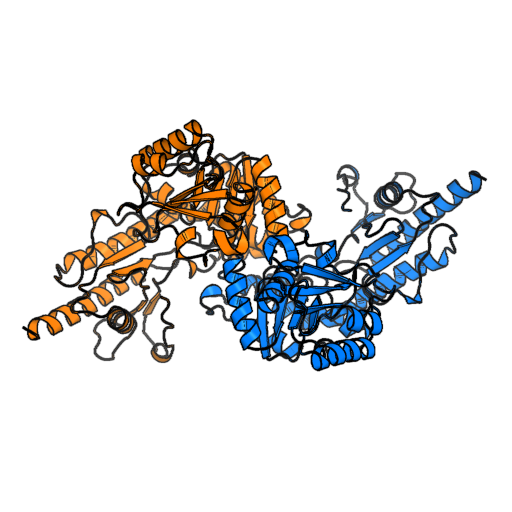83 -5.422 21.531 1 92.81 90 GLY B N 1
ATOM 3659 C CA . GLY B 1 90 ? 14.305 -4.566 22.625 1 92.81 90 GLY B CA 1
ATOM 3660 C C . GLY B 1 90 ? 14.719 -3.178 22.172 1 92.81 90 GLY B C 1
ATOM 3661 O O . GLY B 1 90 ? 15.18 -2.369 22.984 1 92.81 90 GLY B O 1
ATOM 3662 N N . SER B 1 91 ? 14.445 -2.916 20.828 1 95.12 91 SER B N 1
ATOM 3663 C CA . SER B 1 91 ? 14.789 -1.602 20.297 1 95.12 91 SER B CA 1
ATOM 3664 C C . SER B 1 91 ? 13.812 -0.535 20.781 1 95.12 91 SER B C 1
ATOM 3666 O O . SER B 1 91 ? 12.664 -0.84 21.109 1 95.12 91 SER B O 1
ATOM 3668 N N . GLU B 1 92 ? 14.344 0.727 20.781 1 96.5 92 GLU B N 1
ATOM 3669 C CA . GLU B 1 92 ? 13.562 1.905 21.156 1 96.5 92 GLU B CA 1
ATOM 3670 C C . GLU B 1 92 ? 13.844 3.072 20.203 1 96.5 92 GLU B C 1
ATOM 3672 O O . GLU B 1 92 ? 15 3.316 19.844 1 96.5 92 GLU B O 1
ATOM 3677 N N . ILE B 1 93 ? 12.781 3.734 19.844 1 97.88 93 ILE B N 1
ATOM 3678 C CA . ILE B 1 93 ? 12.969 4.977 19.109 1 97.88 93 ILE B CA 1
ATOM 3679 C C . ILE B 1 93 ? 12.758 6.168 20.047 1 97.88 93 ILE B C 1
ATOM 3681 O O . ILE B 1 93 ? 12.086 6.051 21.062 1 97.88 93 ILE B O 1
ATOM 3685 N N . ILE B 1 94 ? 13.391 7.289 19.688 1 98 94 ILE B N 1
ATOM 3686 C CA . ILE B 1 94 ? 13.133 8.562 20.344 1 98 94 ILE B CA 1
ATOM 3687 C C . ILE B 1 94 ? 12.383 9.492 19.406 1 98 94 ILE B C 1
ATOM 3689 O O . ILE B 1 94 ? 12.797 9.695 18.25 1 98 94 ILE B O 1
ATOM 3693 N N . SER B 1 95 ? 11.289 10.039 19.844 1 97.12 95 SER B N 1
ATOM 3694 C CA . SER B 1 95 ? 10.461 10.914 19.031 1 97.12 95 SER B CA 1
ATOM 3695 C C . SER B 1 95 ? 9.828 12.016 19.875 1 97.12 95 SER B C 1
ATOM 3697 O O . SER B 1 95 ? 9.703 11.875 21.094 1 97.12 95 SER B O 1
ATOM 3699 N N . GLY B 1 96 ? 9.539 13.164 19.234 1 96.81 96 GLY B N 1
ATOM 3700 C CA . GLY B 1 96 ? 8.703 14.141 19.922 1 96.81 96 GLY B CA 1
ATOM 3701 C C . GLY B 1 96 ? 7.305 13.625 20.203 1 96.81 96 GLY B C 1
ATOM 3702 O O . GLY B 1 96 ? 6.797 12.758 19.484 1 96.81 96 GLY B O 1
ATOM 3703 N N . ASP B 1 97 ? 6.621 14.195 21.188 1 95.44 97 ASP B N 1
ATOM 3704 C CA . ASP B 1 97 ? 5.312 13.703 21.609 1 95.44 97 ASP B CA 1
ATOM 3705 C C . ASP B 1 97 ? 4.211 14.234 20.703 1 95.44 97 ASP B C 1
ATOM 3707 O O . ASP B 1 97 ? 3.055 13.812 20.812 1 95.44 97 ASP B O 1
ATOM 3711 N N . TYR B 1 98 ? 4.543 15.07 19.719 1 94.25 98 TYR B N 1
ATOM 3712 C CA . TYR B 1 98 ? 3.582 15.523 18.719 1 94.25 98 TYR B CA 1
ATOM 3713 C C . TYR B 1 98 ? 3.875 14.914 17.359 1 94.25 98 TYR B C 1
ATOM 3715 O O . TYR B 1 98 ? 3.215 15.234 16.375 1 94.25 98 TYR B O 1
ATOM 3723 N N . GLY B 1 99 ? 4.84 14.078 17.312 1 94.44 99 GLY B N 1
ATOM 3724 C CA . GLY B 1 99 ? 5.203 13.469 16.047 1 94.44 99 GLY B CA 1
ATOM 3725 C C . GLY B 1 99 ? 4.105 12.594 15.469 1 94.44 99 GLY B C 1
ATOM 3726 O O . GLY B 1 99 ? 3.381 11.93 16.219 1 94.44 99 GLY B O 1
ATOM 3727 N N . HIS B 1 100 ? 4.031 12.602 14.188 1 93.56 100 HIS B N 1
ATOM 3728 C CA . HIS B 1 100 ? 3.014 11.828 13.484 1 93.56 100 HIS B CA 1
ATOM 3729 C C . HIS B 1 100 ? 3.141 10.336 13.789 1 93.56 100 HIS B C 1
ATOM 3731 O O . HIS B 1 100 ? 2.135 9.648 13.961 1 93.56 100 HIS B O 1
ATOM 3737 N N . THR B 1 101 ? 4.309 9.773 13.852 1 93.31 101 THR B N 1
ATOM 3738 C CA . THR B 1 101 ? 4.551 8.352 14.094 1 93.31 101 THR B CA 1
ATOM 3739 C C . THR B 1 101 ? 4.07 7.949 15.484 1 93.31 101 THR B C 1
ATOM 3741 O O . THR B 1 101 ? 3.711 6.793 15.711 1 93.31 101 THR B O 1
ATOM 3744 N N . PHE B 1 102 ? 4.086 8.922 16.359 1 92.25 102 PHE B N 1
ATOM 3745 C CA . PHE B 1 102 ? 3.662 8.656 17.734 1 92.25 102 PHE B CA 1
ATOM 3746 C C . PHE B 1 102 ? 2.156 8.852 17.875 1 92.25 102 PHE B C 1
ATOM 3748 O O . PHE B 1 102 ? 1.475 8.016 18.469 1 92.25 102 PHE B O 1
ATOM 3755 N N . LYS B 1 103 ? 1.653 9.852 17.234 1 90.31 103 LYS B N 1
ATOM 3756 C CA . LYS B 1 103 ? 0.287 10.266 17.547 1 90.31 103 LYS B CA 1
ATOM 3757 C C . LYS B 1 103 ? -0.708 9.641 16.578 1 90.31 103 LYS B C 1
ATOM 3759 O O . LYS B 1 103 ? -1.832 9.312 16.953 1 90.31 103 LYS B O 1
ATOM 3764 N N . TYR B 1 104 ? -0.33 9.453 15.289 1 89 104 TYR B N 1
ATOM 3765 C CA . TYR B 1 104 ? -1.375 9.273 14.289 1 89 104 TYR B CA 1
ATOM 3766 C C . TYR B 1 104 ? -1.104 8.047 13.438 1 89 104 TYR B C 1
ATOM 3768 O O . TYR B 1 104 ? -1.547 7.969 12.289 1 89 104 TYR B O 1
ATOM 3776 N N . GLU B 1 105 ? -0.372 7.121 13.93 1 92.19 105 GLU B N 1
ATOM 3777 C CA . GLU B 1 105 ? -0.113 5.906 13.156 1 92.19 105 GLU B CA 1
ATOM 3778 C C . GLU B 1 105 ? -0.457 4.656 13.961 1 92.19 105 GLU B C 1
ATOM 3780 O O . GLU B 1 105 ? 0.209 3.627 13.828 1 92.19 105 GLU B O 1
ATOM 3785 N N . GLN B 1 106 ? -1.378 4.777 14.875 1 92.44 106 GLN B N 1
ATOM 3786 C CA . GLN B 1 106 ? -1.995 3.697 15.633 1 92.44 106 GLN B CA 1
ATOM 3787 C C . GLN B 1 106 ? -0.947 2.9 16.406 1 92.44 106 GLN B C 1
ATOM 3789 O O . GLN B 1 106 ? -1.03 1.673 16.484 1 92.44 106 GLN B O 1
ATOM 3794 N N . GLY B 1 107 ? 0.11 3.623 16.828 1 93 107 GLY B N 1
ATOM 3795 C CA . GLY B 1 107 ? 1.15 2.902 17.547 1 93 107 GLY B CA 1
ATOM 3796 C C . GLY B 1 107 ? 1.826 1.837 16.703 1 93 107 GLY B C 1
ATOM 3797 O O . GLY B 1 107 ? 2.283 0.82 17.234 1 93 107 GLY B O 1
ATOM 3798 N N . GLY B 1 108 ? 1.855 1.985 15.453 1 93.62 108 GLY B N 1
ATOM 3799 C CA . GLY B 1 108 ? 2.484 1.029 14.555 1 93.62 108 GLY B CA 1
ATOM 3800 C C . GLY B 1 108 ? 3.893 0.654 14.977 1 93.62 108 GLY B C 1
ATOM 3801 O O . GLY B 1 108 ? 4.324 -0.481 14.766 1 93.62 108 GLY B O 1
ATOM 3802 N N . THR B 1 109 ? 4.559 1.566 15.578 1 94.38 109 THR B N 1
ATOM 3803 C CA . THR B 1 109 ? 5.891 1.317 16.109 1 94.38 109 THR B CA 1
ATOM 3804 C C . THR B 1 109 ? 5.879 0.115 17.047 1 94.38 109 THR B C 1
ATOM 3806 O O . THR B 1 109 ? 6.723 -0.776 16.938 1 94.38 109 THR B O 1
ATOM 3809 N N . ALA B 1 110 ? 4.887 0.078 17.891 1 92.69 110 ALA B N 1
ATOM 3810 C CA . ALA B 1 110 ? 4.805 -0.989 18.891 1 92.69 110 ALA B CA 1
ATOM 3811 C C . ALA B 1 110 ? 4.086 -2.211 18.328 1 92.69 110 ALA B C 1
ATOM 3813 O O . ALA B 1 110 ? 4.625 -3.32 18.344 1 92.69 110 ALA B O 1
ATOM 3814 N N . GLN B 1 111 ? 2.967 -2.072 17.781 1 92.56 111 GLN B N 1
ATOM 3815 C CA . GLN B 1 111 ? 2.109 -3.217 17.484 1 92.56 111 GLN B CA 1
ATOM 3816 C C . GLN B 1 111 ? 2.574 -3.953 16.234 1 92.56 111 GLN B C 1
ATOM 3818 O O . GLN B 1 111 ? 2.398 -5.168 16.125 1 92.56 111 GLN B O 1
ATOM 3823 N N . ILE B 1 112 ? 3.225 -3.275 15.32 1 95 112 ILE B N 1
ATOM 3824 C CA . ILE B 1 112 ? 3.629 -3.918 14.07 1 95 112 ILE B CA 1
ATOM 3825 C C . ILE B 1 112 ? 5.137 -4.156 14.078 1 95 112 ILE B C 1
ATOM 3827 O O . ILE B 1 112 ? 5.598 -5.266 13.805 1 95 112 ILE B O 1
ATOM 3831 N N . ALA B 1 113 ? 5.875 -3.113 14.477 1 95.5 113 ALA B N 1
ATOM 3832 C CA . ALA B 1 113 ? 7.332 -3.195 14.383 1 95.5 113 ALA B CA 1
ATOM 3833 C C . ALA B 1 113 ? 7.93 -3.818 15.641 1 95.5 113 ALA B C 1
ATOM 3835 O O . ALA B 1 113 ? 9.086 -4.246 15.641 1 95.5 113 ALA B O 1
ATOM 3836 N N . GLY B 1 114 ? 7.125 -3.865 16.812 1 94.44 114 GLY B N 1
ATOM 3837 C CA . GLY B 1 114 ? 7.652 -4.398 18.062 1 94.44 114 GLY B CA 1
ATOM 3838 C C . GLY B 1 114 ? 8.719 -3.521 18.672 1 94.44 114 GLY B C 1
ATOM 3839 O O . GLY B 1 114 ? 9.68 -4.023 19.266 1 94.44 114 GLY B O 1
ATOM 3840 N N . VAL B 1 115 ? 8.594 -2.207 18.531 1 95.94 115 VAL B N 1
ATOM 3841 C CA . VAL B 1 115 ? 9.625 -1.275 18.969 1 95.94 115 VAL B CA 1
ATOM 3842 C C . VAL B 1 115 ? 9.062 -0.349 20.047 1 95.94 115 VAL B C 1
ATOM 3844 O O . VAL B 1 115 ? 7.93 0.121 19.938 1 95.94 115 VAL B O 1
ATOM 3847 N N . HIS B 1 116 ? 9.82 -0.126 21.078 1 93.81 116 HIS B N 1
ATOM 3848 C CA . HIS B 1 116 ? 9.453 0.801 22.141 1 93.81 116 HIS B CA 1
ATOM 3849 C C . HIS B 1 116 ? 9.625 2.25 21.703 1 93.81 116 HIS B C 1
ATOM 3851 O O . HIS B 1 116 ? 10.344 2.523 20.734 1 93.81 116 HIS B O 1
ATOM 3857 N N . THR B 1 117 ? 8.883 3.221 22.359 1 95.94 117 THR B N 1
ATOM 3858 C CA . THR B 1 117 ? 9.023 4.637 22.016 1 95.94 117 THR B CA 1
ATOM 3859 C C . THR B 1 117 ? 9.305 5.461 23.281 1 95.94 117 THR B C 1
ATOM 3861 O O . THR B 1 117 ? 8.539 5.426 24.234 1 95.94 117 THR B O 1
ATOM 3864 N N . ALA B 1 118 ? 10.398 6.082 23.25 1 95.69 118 ALA B N 1
ATOM 3865 C CA . ALA B 1 118 ? 10.695 7.121 24.234 1 95.69 118 ALA B CA 1
ATOM 3866 C C . ALA B 1 118 ? 10.344 8.508 23.688 1 95.69 118 ALA B C 1
ATOM 3868 O O . ALA B 1 118 ? 10.875 8.93 22.656 1 95.69 118 ALA B O 1
ATOM 3869 N N . VAL B 1 119 ? 9.531 9.336 24.406 1 96.31 119 VAL B N 1
ATOM 3870 C CA . VAL B 1 119 ? 9.031 10.594 23.875 1 96.31 119 VAL B CA 1
ATOM 3871 C C . VAL B 1 119 ? 9.719 11.766 24.578 1 96.31 119 VAL B C 1
ATOM 3873 O O . VAL B 1 119 ? 10.102 11.656 25.734 1 96.31 119 VAL B O 1
ATOM 3876 N N . ILE B 1 120 ? 9.922 12.75 23.828 1 97.38 120 ILE B N 1
ATOM 3877 C CA . ILE B 1 120 ? 10.375 14.047 24.312 1 97.38 120 ILE B CA 1
ATOM 3878 C C . ILE B 1 120 ? 9.32 15.109 24.016 1 97.38 120 ILE B C 1
ATOM 3880 O O . ILE B 1 120 ? 8.68 15.078 22.953 1 97.38 120 ILE B O 1
ATOM 3884 N N . LYS B 1 121 ? 9.133 15.992 24.922 1 96.81 121 LYS B N 1
ATOM 3885 C CA . LYS B 1 121 ? 8.164 17.062 24.703 1 96.81 121 LYS B CA 1
ATOM 3886 C C . LYS B 1 121 ? 8.578 17.938 23.516 1 96.81 121 LYS B C 1
ATOM 3888 O O . LYS B 1 121 ? 9.719 18.406 23.453 1 96.81 121 LYS B O 1
ATOM 3893 N N . ASN B 1 122 ? 7.688 18.172 22.594 1 96.94 122 ASN B N 1
ATOM 3894 C CA . ASN B 1 122 ? 7.938 19.078 21.484 1 96.94 122 ASN B CA 1
ATOM 3895 C C . ASN B 1 122 ? 7.793 20.547 21.922 1 96.94 122 ASN B C 1
ATOM 3897 O O . ASN B 1 122 ? 6.914 20.875 22.719 1 96.94 122 ASN B O 1
ATOM 3901 N N . ASN B 1 123 ? 8.68 21.328 21.406 1 96.62 123 ASN B N 1
ATOM 3902 C CA . ASN B 1 123 ? 8.469 22.781 21.453 1 96.62 123 ASN B CA 1
ATOM 3903 C C . ASN B 1 123 ? 7.414 23.219 20.438 1 96.62 123 ASN B C 1
ATOM 3905 O O . ASN B 1 123 ? 7.07 22.469 19.531 1 96.62 123 ASN B O 1
ATOM 3909 N N . GLU B 1 124 ? 6.953 24.438 20.531 1 92.94 124 GLU B N 1
ATOM 3910 C CA . GLU B 1 124 ? 5.918 24.969 19.656 1 92.94 124 GLU B CA 1
ATOM 3911 C C . GLU B 1 124 ? 6.414 25.047 18.219 1 92.94 124 GLU B C 1
ATOM 3913 O O . GLU B 1 124 ? 5.617 25 17.266 1 92.94 124 GLU B O 1
ATOM 3918 N N . ASP B 1 125 ? 7.711 25.141 18.094 1 95.5 125 ASP B N 1
ATOM 3919 C CA . ASP B 1 125 ? 8.266 25.281 16.75 1 95.5 125 ASP B CA 1
ATOM 3920 C C . ASP B 1 125 ? 8.57 23.922 16.125 1 95.5 125 ASP B C 1
ATOM 3922 O O . ASP B 1 125 ? 9.195 23.844 15.07 1 95.5 125 ASP B O 1
ATOM 3926 N N . GLY B 1 126 ? 8.188 22.875 16.781 1 96.44 126 GLY B N 1
ATOM 3927 C CA . GLY B 1 126 ? 8.344 21.531 16.234 1 96.44 126 GLY B CA 1
ATOM 3928 C C . GLY B 1 126 ? 9.625 20.859 16.688 1 96.44 126 GLY B C 1
ATOM 3929 O O . GLY B 1 126 ? 9.766 19.641 16.562 1 96.44 126 GLY B O 1
ATOM 3930 N N . THR B 1 127 ? 10.625 21.641 17.234 1 98.19 127 THR B N 1
ATOM 3931 C CA . THR B 1 127 ? 11.859 21.062 17.75 1 98.19 127 THR B CA 1
ATOM 3932 C C . THR B 1 127 ? 11.617 20.422 19.125 1 98.19 127 THR B C 1
ATOM 3934 O O . THR B 1 127 ? 10.484 20.406 19.609 1 98.19 127 THR B O 1
ATOM 3937 N N . PHE B 1 128 ? 12.594 19.766 19.641 1 98.38 128 PHE B N 1
ATOM 3938 C CA . PHE B 1 128 ? 12.633 19.344 21.047 1 98.38 128 PHE B CA 1
ATOM 3939 C C . PHE B 1 128 ? 14.023 19.547 21.625 1 98.38 128 PHE B C 1
ATOM 3941 O O . PHE B 1 128 ? 14.961 19.875 20.906 1 98.38 128 PHE B O 1
ATOM 3948 N N . SER B 1 129 ? 14.141 19.422 22.938 1 98.44 129 SER B N 1
ATOM 3949 C CA . SER B 1 129 ? 15.375 19.734 23.656 1 98.44 129 SER B CA 1
ATOM 3950 C C . SER B 1 129 ? 16.484 18.75 23.266 1 98.44 129 SER B C 1
ATOM 3952 O O . SER B 1 129 ? 16.312 17.531 23.406 1 98.44 129 SER B O 1
ATOM 3954 N N . ILE B 1 130 ? 17.609 19.359 22.844 1 98.31 130 ILE B N 1
ATOM 3955 C CA . ILE B 1 130 ? 18.781 18.547 22.516 1 98.31 130 ILE B CA 1
ATOM 3956 C C . ILE B 1 130 ? 19.312 17.891 23.781 1 98.31 130 ILE B C 1
ATOM 3958 O O . ILE B 1 130 ? 19.781 16.75 23.75 1 98.31 130 ILE B O 1
ATOM 3962 N N . ASP B 1 131 ? 19.25 18.578 24.875 1 97.5 131 ASP B N 1
ATOM 3963 C CA . ASP B 1 131 ? 19.688 18.016 26.156 1 97.5 131 ASP B CA 1
ATOM 3964 C C . ASP B 1 131 ? 18.812 16.828 26.562 1 97.5 131 ASP B C 1
ATOM 3966 O O . ASP B 1 131 ? 19.312 15.805 27.016 1 97.5 131 ASP B O 1
ATOM 3970 N N . ASP B 1 132 ? 17.547 17.016 26.406 1 97.62 132 ASP B N 1
ATOM 3971 C CA . ASP B 1 132 ? 16.641 15.914 26.734 1 97.62 132 ASP B CA 1
ATOM 3972 C C . ASP B 1 132 ? 16.859 14.727 25.812 1 97.62 132 ASP B C 1
ATOM 3974 O O . ASP B 1 132 ? 16.734 13.57 26.219 1 97.62 132 ASP B O 1
ATOM 3978 N N . LEU B 1 133 ? 17.141 15.047 24.578 1 98 133 LEU B N 1
ATOM 3979 C CA . LEU B 1 133 ? 17.484 13.992 23.625 1 98 133 LEU B CA 1
ATOM 3980 C C . LEU B 1 133 ? 18.688 13.18 24.125 1 98 133 LEU B C 1
ATOM 3982 O O . LEU B 1 133 ? 18.625 11.945 24.141 1 98 133 LEU B O 1
ATOM 3986 N N . ARG B 1 134 ? 19.719 13.812 24.562 1 96.25 134 ARG B N 1
ATOM 3987 C CA . ARG B 1 134 ? 20.906 13.133 25.078 1 96.25 134 ARG B CA 1
ATOM 3988 C C . ARG B 1 134 ? 20.562 12.281 26.297 1 96.25 134 ARG B C 1
ATOM 3990 O O . ARG B 1 134 ? 21.062 11.164 26.438 1 96.25 134 ARG B O 1
ATOM 3997 N N . LYS B 1 135 ? 19.719 12.781 27.125 1 94.69 135 LYS B N 1
ATOM 3998 C CA . LYS B 1 135 ? 19.359 12.086 28.359 1 94.69 135 LYS B CA 1
ATOM 3999 C C . LYS B 1 135 ? 18.562 10.828 28.062 1 94.69 135 LYS B C 1
ATOM 4001 O O . LYS B 1 135 ? 18.609 9.859 28.828 1 94.69 135 LYS B O 1
ATOM 4006 N N . LYS B 1 136 ? 17.812 10.891 26.969 1 95.12 136 LYS B N 1
ATOM 4007 C CA . LYS B 1 136 ? 16.938 9.766 26.656 1 95.12 136 LYS B CA 1
ATOM 4008 C C . LYS B 1 136 ? 17.719 8.633 25.984 1 95.12 136 LYS B C 1
ATOM 4010 O O . LYS B 1 136 ? 17.25 7.488 25.969 1 95.12 136 LYS B O 1
ATOM 4015 N N . ILE B 1 137 ? 18.812 8.914 25.438 1 95.25 137 ILE B N 1
ATOM 4016 C CA . ILE B 1 137 ? 19.609 7.906 24.75 1 95.25 137 ILE B CA 1
ATOM 4017 C C . ILE B 1 137 ? 20.188 6.914 25.75 1 95.25 137 ILE B C 1
ATOM 4019 O O . ILE B 1 137 ? 20.797 7.312 26.75 1 95.25 137 ILE B O 1
ATOM 4023 N N . ARG B 1 138 ? 19.953 5.695 25.578 1 90.81 138 ARG B N 1
ATOM 4024 C CA . ARG B 1 138 ? 20.484 4.617 26.406 1 90.81 138 ARG B CA 1
ATOM 4025 C C . ARG B 1 138 ? 21.656 3.922 25.703 1 90.81 138 ARG B C 1
ATOM 4027 O O . ARG B 1 138 ? 21.438 3.004 24.906 1 90.81 138 ARG B O 1
ATOM 4034 N N . LYS B 1 139 ? 22.812 4.367 26.094 1 77.38 139 LYS B N 1
ATOM 4035 C CA . LYS B 1 139 ? 24.062 3.836 25.578 1 77.38 139 LYS B CA 1
ATOM 4036 C C . LYS B 1 139 ? 24.531 2.635 26.391 1 77.38 139 LYS B C 1
ATOM 4038 O O . LYS B 1 139 ? 24.734 2.738 27.609 1 77.38 139 LYS B O 1
ATOM 4043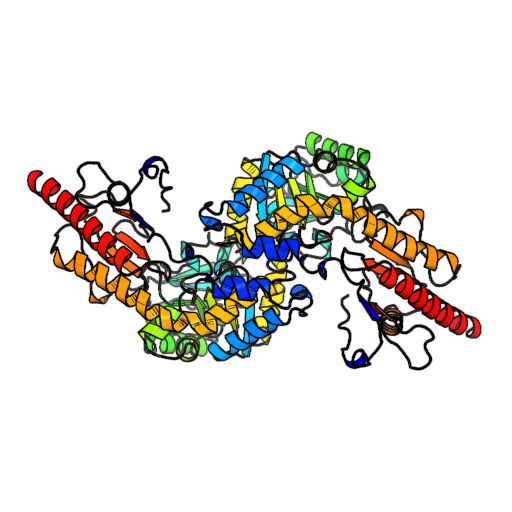 N N . ASN B 1 140 ? 24.719 1.489 25.812 1 76.19 140 ASN B N 1
ATOM 4044 C CA . ASN B 1 140 ? 25.094 0.277 26.531 1 76.19 140 ASN B CA 1
ATOM 4045 C C . ASN B 1 140 ? 24.141 -0.003 27.688 1 76.19 140 ASN B C 1
ATOM 4047 O O . ASN B 1 140 ? 24.562 -0.069 28.844 1 76.19 140 ASN B O 1
ATOM 4051 N N . PRO B 1 141 ? 23.031 -0.137 27.266 1 79.06 141 PRO B N 1
ATOM 4052 C CA . PRO B 1 141 ? 22 -0.225 28.297 1 79.06 141 PRO B CA 1
ATOM 4053 C C . PRO B 1 141 ? 22.141 -1.468 29.172 1 79.06 141 PRO B C 1
ATOM 4055 O O . PRO B 1 141 ? 22.594 -2.512 28.688 1 79.06 141 PRO B O 1
ATOM 4058 N N . ASP B 1 142 ? 21.844 -1.154 30.484 1 82.38 142 ASP B N 1
ATOM 4059 C CA . ASP B 1 142 ? 21.672 -2.289 31.391 1 82.38 142 ASP B CA 1
ATOM 4060 C C . ASP B 1 142 ? 20.594 -3.246 30.891 1 82.38 142 ASP B C 1
ATOM 4062 O O . ASP B 1 142 ? 19.719 -2.846 30.125 1 82.38 142 ASP B O 1
ATOM 4066 N N . PHE B 1 143 ? 20.766 -4.434 31.266 1 85.38 143 PHE B N 1
ATOM 4067 C CA . PHE B 1 143 ? 19.891 -5.465 30.719 1 85.38 143 PHE B CA 1
ATOM 4068 C C . PHE B 1 143 ? 18.438 -5.184 31.094 1 85.38 143 PHE B C 1
ATOM 4070 O O . PHE B 1 143 ? 17.516 -5.781 30.531 1 85.38 143 PHE B O 1
ATOM 4077 N N . HIS B 1 144 ? 18.141 -4.141 31.938 1 87.12 144 HIS B N 1
ATOM 4078 C CA . HIS B 1 144 ? 16.781 -3.732 32.312 1 87.12 144 HIS B CA 1
ATOM 4079 C C . HIS B 1 144 ? 16.234 -2.729 31.297 1 87.12 144 HIS B C 1
ATOM 4081 O O . HIS B 1 144 ? 15.023 -2.463 31.281 1 87.12 144 HIS B O 1
ATOM 4087 N N . GLU B 1 145 ? 17.094 -2.35 30.359 1 89.19 145 GLU B N 1
ATOM 4088 C CA . GLU B 1 145 ? 16.734 -1.205 29.516 1 89.19 145 GLU B CA 1
ATOM 4089 C C . GLU B 1 145 ? 16.641 -1.597 28.047 1 89.19 145 GLU B C 1
ATOM 4091 O O . GLU B 1 145 ? 17.344 -2.508 27.609 1 89.19 145 GLU B O 1
ATOM 4096 N N . PRO B 1 146 ? 15.773 -0.896 27.328 1 93.44 146 PRO B N 1
ATOM 4097 C CA . PRO B 1 146 ? 15.805 -1.103 25.875 1 93.44 146 PRO B CA 1
ATOM 4098 C C . PRO B 1 146 ? 17.016 -0.462 25.219 1 93.44 146 PRO B C 1
ATOM 4100 O O . PRO B 1 146 ? 17.766 0.281 25.875 1 93.44 146 PRO B O 1
ATOM 4103 N N . ILE B 1 147 ? 17.219 -0.814 23.953 1 94.5 147 ILE B N 1
ATOM 4104 C CA . ILE B 1 147 ? 18.359 -0.294 23.188 1 94.5 147 ILE B CA 1
ATOM 4105 C C . ILE B 1 147 ? 17.875 0.817 22.25 1 94.5 147 ILE B C 1
ATOM 4107 O O . ILE B 1 147 ? 17.109 0.568 21.328 1 94.5 147 ILE B O 1
ATOM 4111 N N . THR B 1 148 ? 18.312 2.105 22.5 1 96.62 148 THR B N 1
ATOM 4112 C CA . THR B 1 148 ? 17.984 3.195 21.578 1 96.62 148 THR B CA 1
ATOM 4113 C C . THR B 1 148 ? 18.547 2.924 20.188 1 96.62 148 THR B C 1
ATOM 4115 O O . THR B 1 148 ? 19.766 2.754 20.031 1 96.62 148 THR B O 1
ATOM 4118 N N . SER B 1 149 ? 17.641 2.922 19.172 1 97.31 149 SER B N 1
ATOM 4119 C CA . SER B 1 149 ? 18.062 2.445 17.859 1 97.31 149 SER B CA 1
ATOM 4120 C C . SER B 1 149 ? 17.75 3.461 16.781 1 97.31 149 SER B C 1
ATOM 4122 O O . SER B 1 149 ? 18.266 3.371 15.664 1 97.31 149 SER B O 1
ATOM 4124 N N . LEU B 1 150 ? 16.969 4.496 17.109 1 98.5 150 LEU B N 1
ATOM 4125 C CA . LEU B 1 150 ? 16.531 5.426 16.078 1 98.5 150 LEU B CA 1
ATOM 4126 C C . LEU B 1 150 ? 16.016 6.723 16.688 1 98.5 150 LEU B C 1
ATOM 4128 O O . LEU B 1 150 ? 15.336 6.699 17.719 1 98.5 150 LEU B O 1
ATOM 4132 N N . ILE B 1 151 ? 16.359 7.855 16.094 1 98.62 151 ILE B N 1
ATOM 4133 C CA . ILE B 1 151 ? 15.773 9.156 16.375 1 98.62 151 ILE B CA 1
ATOM 4134 C C . ILE B 1 151 ? 14.891 9.586 15.211 1 98.62 151 ILE B C 1
ATOM 4136 O O . ILE B 1 151 ? 15.305 9.508 14.055 1 98.62 151 ILE B O 1
ATOM 4140 N N . ILE B 1 152 ? 13.695 10.039 15.5 1 98.56 152 ILE B N 1
ATOM 4141 C CA . ILE B 1 152 ? 12.789 10.461 14.438 1 98.56 152 ILE B CA 1
ATOM 4142 C C . ILE B 1 152 ? 12.453 11.945 14.602 1 98.56 152 ILE B C 1
ATOM 4144 O O . ILE B 1 152 ? 12.125 12.391 15.703 1 98.56 152 ILE B O 1
ATOM 4148 N N . VAL B 1 153 ? 12.523 12.688 13.5 1 98.62 153 VAL B N 1
ATOM 4149 C CA . VAL B 1 153 ? 12.094 14.078 13.445 1 98.62 153 VAL B CA 1
ATOM 4150 C C . VAL B 1 153 ? 11.039 14.25 12.359 1 98.62 153 VAL B C 1
ATOM 4152 O O . VAL B 1 153 ? 10.906 13.406 11.469 1 98.62 153 VAL B O 1
ATOM 4155 N N . GLU B 1 154 ? 10.242 15.242 12.461 1 98.62 154 GLU B N 1
ATOM 4156 C CA . GLU B 1 154 ? 9.172 15.516 11.508 1 98.62 154 GLU B CA 1
ATOM 4157 C C . GLU B 1 154 ? 9.289 16.922 10.93 1 98.62 154 GLU B C 1
ATOM 4159 O O . GLU B 1 154 ? 9.438 17.891 11.672 1 98.62 154 GLU B O 1
ATOM 4164 N N . ASN B 1 155 ? 9.25 17.062 9.555 1 98.44 155 ASN B N 1
ATOM 4165 C CA . ASN B 1 155 ? 9.43 18.328 8.867 1 98.44 155 ASN B CA 1
ATOM 4166 C C . ASN B 1 155 ? 8.625 18.391 7.57 1 98.44 155 ASN B C 1
ATOM 4168 O O . ASN B 1 155 ? 8.867 17.609 6.648 1 98.44 155 ASN B O 1
ATOM 4172 N N . THR B 1 156 ? 7.73 19.359 7.395 1 98 156 THR B N 1
ATOM 4173 C CA . THR B 1 156 ? 7.301 20.312 8.414 1 98 156 THR B CA 1
ATOM 4174 C C . THR B 1 156 ? 6.551 19.594 9.531 1 98 156 THR B C 1
ATOM 4176 O O . THR B 1 156 ? 6.098 18.469 9.367 1 98 156 THR B O 1
ATOM 4179 N N . HIS B 1 157 ? 6.535 20.219 10.625 1 97.38 157 HIS B N 1
ATOM 4180 C CA . HIS B 1 157 ? 5.863 19.625 11.773 1 97.38 157 HIS B CA 1
ATOM 4181 C C . HIS B 1 157 ? 4.367 19.922 11.758 1 97.38 157 HIS B C 1
ATOM 4183 O O . HIS B 1 157 ? 3.959 21.047 12.055 1 97.38 157 HIS B O 1
ATOM 4189 N N . ASN B 1 158 ? 3.535 18.938 11.539 1 94.06 158 ASN B N 1
ATOM 4190 C CA . ASN B 1 158 ? 2.111 19.078 11.258 1 94.06 158 ASN B CA 1
ATOM 4191 C C . ASN B 1 158 ? 1.346 19.609 12.461 1 94.06 158 ASN B C 1
ATOM 4193 O O . ASN B 1 158 ? 0.676 20.641 12.359 1 94.06 158 ASN B O 1
ATOM 4197 N N . LEU B 1 159 ? 1.484 19.062 13.57 1 92.38 159 LEU B N 1
ATOM 4198 C CA . LEU B 1 159 ? 0.688 19.406 14.742 1 92.38 159 LEU B CA 1
ATOM 4199 C C . LEU B 1 159 ? 1.11 20.75 15.312 1 92.38 159 LEU B C 1
ATOM 4201 O O . LEU B 1 159 ? 0.366 21.375 16.078 1 92.38 159 LEU B O 1
ATOM 4205 N N . CYS B 1 160 ? 2.309 21.125 14.938 1 92.94 160 CYS B N 1
ATOM 4206 C CA . CYS B 1 160 ? 2.771 22.453 15.359 1 92.94 160 CYS B CA 1
ATOM 4207 C C . CYS B 1 160 ? 2.365 23.516 14.352 1 92.94 160 CYS B C 1
ATOM 4209 O O . CYS B 1 160 ? 2.781 24.672 14.461 1 92.94 160 CYS B O 1
ATOM 4211 N N . GLY B 1 161 ? 1.585 23.172 13.383 1 93.56 161 GLY B N 1
ATOM 4212 C CA . GLY B 1 161 ? 1.048 24.156 12.445 1 93.56 161 GLY B CA 1
ATOM 4213 C C . GLY B 1 161 ? 1.859 24.25 11.164 1 93.56 161 GLY B C 1
ATOM 4214 O O . GLY B 1 161 ? 1.992 25.344 10.594 1 93.56 161 GLY B O 1
ATOM 4215 N N . GLY B 1 162 ? 2.449 23.156 10.781 1 96.81 162 GLY B N 1
ATOM 4216 C CA . GLY B 1 162 ? 3.248 23.188 9.562 1 96.81 162 GLY B CA 1
ATOM 4217 C C . GLY B 1 162 ? 4.547 23.953 9.727 1 96.81 162 GLY B C 1
ATOM 4218 O O . GLY B 1 162 ? 4.969 24.672 8.82 1 96.81 162 GLY B O 1
ATOM 4219 N N . LYS B 1 163 ? 5.176 23.812 10.859 1 97.56 163 LYS B N 1
ATOM 4220 C CA . LYS B 1 163 ? 6.395 24.547 11.172 1 97.56 163 LYS B CA 1
ATOM 4221 C C . LYS B 1 163 ? 7.613 23.906 10.523 1 97.56 163 LYS B C 1
ATOM 4223 O O . LYS B 1 163 ? 7.727 22.672 10.477 1 97.56 163 LYS B O 1
ATOM 4228 N N . VAL B 1 164 ? 8.445 24.75 10.016 1 98.56 164 VAL B N 1
ATOM 4229 C CA . VAL B 1 164 ? 9.703 24.328 9.414 1 98.56 164 VAL B CA 1
ATOM 4230 C C . VAL B 1 164 ? 10.773 24.203 10.5 1 98.56 164 VAL B C 1
ATOM 4232 O O . VAL B 1 164 ? 11.008 25.141 11.258 1 98.56 164 VAL B O 1
ATOM 4235 N N . LEU B 1 165 ? 11.414 23.062 10.562 1 98.44 165 LEU B N 1
ATOM 4236 C CA . LEU B 1 165 ? 12.477 22.875 11.547 1 98.44 165 LEU B CA 1
ATOM 4237 C C . LEU B 1 165 ? 13.695 23.703 11.195 1 98.44 165 LEU B C 1
ATOM 4239 O O . LEU B 1 165 ? 14.078 23.797 10.023 1 98.44 165 LEU B O 1
ATOM 4243 N N . PRO B 1 166 ? 14.312 24.359 12.211 1 98.06 166 PRO B N 1
ATOM 4244 C CA . PRO B 1 166 ? 15.555 25.078 11.93 1 98.06 166 PRO B CA 1
ATOM 4245 C C . PRO B 1 166 ? 16.688 24.156 11.484 1 98.06 166 PRO B C 1
ATOM 4247 O O . PRO B 1 166 ? 16.891 23.094 12.094 1 98.06 166 PRO B O 1
ATOM 4250 N N . LEU B 1 167 ? 17.422 24.578 10.453 1 98.25 167 LEU B N 1
ATOM 4251 C CA . LEU B 1 167 ? 18.5 23.75 9.898 1 98.25 167 LEU B CA 1
ATOM 4252 C C . LEU B 1 167 ? 19.578 23.516 10.945 1 98.25 167 LEU B C 1
ATOM 4254 O O . LEU B 1 167 ? 20.141 22.422 11.031 1 98.25 167 LEU B O 1
ATOM 4258 N N . GLU B 1 168 ? 19.875 24.547 11.742 1 98.12 168 GLU B N 1
ATOM 4259 C CA . GLU B 1 168 ? 20.906 24.406 12.781 1 98.12 168 GLU B CA 1
ATOM 4260 C C . GLU B 1 168 ? 20.5 23.359 13.82 1 98.12 168 GLU B C 1
ATOM 4262 O O . GLU B 1 168 ? 21.344 22.641 14.344 1 98.12 168 GLU B O 1
ATOM 4267 N N . TRP B 1 169 ? 19.219 23.344 14.117 1 98.56 169 TRP B N 1
ATOM 4268 C CA . TRP B 1 169 ? 18.719 22.359 15.07 1 98.56 169 TRP B CA 1
ATOM 4269 C C . TRP B 1 169 ? 18.844 20.953 14.508 1 98.56 169 TRP B C 1
ATOM 4271 O O . TRP B 1 169 ? 19.219 20.031 15.234 1 98.56 169 TRP B O 1
ATOM 4281 N N . LEU B 1 170 ? 18.547 20.75 13.25 1 98.5 170 LEU B N 1
ATOM 4282 C CA . LEU B 1 170 ? 18.703 19.453 12.602 1 98.5 170 LEU B CA 1
ATOM 4283 C C . LEU B 1 170 ? 20.156 18.984 12.648 1 98.5 170 LEU B C 1
ATOM 4285 O O . LEU B 1 170 ? 20.422 17.797 12.852 1 98.5 170 LEU B O 1
ATOM 4289 N N . GLU B 1 171 ? 21.031 19.906 12.438 1 98.38 171 GLU B N 1
ATOM 4290 C CA . GLU B 1 171 ? 22.453 19.594 12.516 1 98.38 171 GLU B CA 1
ATOM 4291 C C . GLU B 1 171 ? 22.844 19.109 13.922 1 98.38 171 GLU B C 1
ATOM 4293 O O . GLU B 1 171 ? 23.625 18.172 14.07 1 98.38 171 GLU B O 1
ATOM 4298 N N . LYS B 1 172 ? 22.312 19.766 14.906 1 98.62 172 LYS B N 1
ATOM 4299 C CA . LYS B 1 172 ? 22.578 19.359 16.281 1 98.62 172 LYS B CA 1
ATOM 4300 C C . LYS B 1 172 ? 22.047 17.953 16.547 1 98.62 172 LYS B C 1
ATOM 4302 O O . LYS B 1 172 ? 22.688 17.156 17.234 1 98.62 172 LYS B O 1
ATOM 4307 N N . VAL B 1 173 ? 20.844 17.656 16.047 1 98.69 173 VAL B N 1
ATOM 4308 C CA . VAL B 1 173 ? 20.266 16.328 16.219 1 98.69 173 VAL B CA 1
ATOM 4309 C C . VAL B 1 173 ? 21.172 15.289 15.562 1 98.69 173 VAL B C 1
ATOM 4311 O O . VAL B 1 173 ? 21.438 14.234 16.141 1 98.69 173 VAL B O 1
ATOM 4314 N N . GLN B 1 174 ? 21.594 15.562 14.328 1 98.25 174 GLN B N 1
ATOM 4315 C CA . GLN B 1 174 ? 22.5 14.656 13.625 1 98.25 174 GLN B CA 1
ATOM 4316 C C . GLN B 1 174 ? 23.781 14.414 14.422 1 98.25 174 GLN B C 1
ATOM 4318 O O . GLN B 1 174 ? 24.266 13.289 14.5 1 98.25 174 GLN B O 1
ATOM 4323 N N . ASN B 1 175 ? 24.344 15.477 14.945 1 98.25 175 ASN B N 1
ATOM 4324 C CA . ASN B 1 175 ? 25.562 15.367 15.742 1 98.25 175 ASN B CA 1
ATOM 4325 C C . ASN B 1 175 ? 25.375 14.43 16.938 1 98.25 175 ASN B C 1
ATOM 4327 O O . ASN B 1 175 ? 26.25 13.617 17.234 1 98.25 175 ASN B O 1
ATOM 4331 N N . VAL B 1 176 ? 24.297 14.602 17.625 1 97.88 176 VAL B N 1
ATOM 4332 C CA . VAL B 1 176 ? 24 13.727 18.75 1 97.88 176 VAL B CA 1
ATOM 4333 C C . VAL B 1 176 ? 23.891 12.281 18.266 1 97.88 176 VAL B C 1
ATOM 4335 O O . VAL B 1 176 ? 24.422 11.367 18.891 1 97.88 176 VAL B O 1
ATOM 4338 N N . GLY B 1 177 ? 23.125 12.062 17.141 1 97.56 177 GLY B N 1
ATOM 4339 C CA . GLY B 1 177 ? 23.016 10.727 16.562 1 97.56 177 GLY B CA 1
ATOM 4340 C C . GLY B 1 177 ? 24.375 10.117 16.234 1 97.56 177 GLY B C 1
ATOM 4341 O O . GLY B 1 177 ? 24.625 8.961 16.578 1 97.56 177 GLY B O 1
ATOM 4342 N N . GLN B 1 178 ? 25.25 10.859 15.625 1 97 178 GLN B N 1
ATOM 4343 C CA . GLN B 1 178 ? 26.578 10.391 15.234 1 97 178 GLN B CA 1
ATOM 4344 C C . GLN B 1 178 ? 27.438 10.055 16.453 1 97 178 GLN B C 1
ATOM 4346 O O . GLN B 1 178 ? 28.141 9.055 16.453 1 97 178 GLN B O 1
ATOM 4351 N N . GLU B 1 179 ? 27.359 10.922 17.406 1 96.25 179 GLU B N 1
ATOM 4352 C CA . GLU B 1 179 ? 28.125 10.711 18.625 1 96.25 179 GLU B CA 1
ATOM 4353 C C . GLU B 1 179 ? 27.781 9.359 19.266 1 96.25 179 GLU B C 1
ATOM 4355 O O . GLU B 1 179 ? 28.641 8.727 19.875 1 96.25 179 GLU B O 1
ATOM 4360 N N . HIS B 1 180 ? 26.609 8.914 19.109 1 95.5 180 HIS B N 1
ATOM 4361 C CA . HIS B 1 180 ? 26.156 7.707 19.797 1 95.5 180 HIS B CA 1
ATOM 4362 C C . HIS B 1 180 ? 25.891 6.582 18.797 1 95.5 180 HIS B C 1
ATOM 4364 O O . HIS B 1 180 ? 25.375 5.523 19.172 1 95.5 180 HIS B O 1
ATOM 4370 N N . ASN B 1 181 ? 26.109 6.805 17.562 1 95.44 181 ASN B N 1
ATOM 4371 C CA . ASN B 1 181 ? 25.891 5.844 16.484 1 95.44 181 ASN B CA 1
ATOM 4372 C C . ASN B 1 181 ? 24.422 5.445 16.375 1 95.44 181 ASN B C 1
ATOM 4374 O O . ASN B 1 181 ? 24.094 4.254 16.328 1 95.44 181 ASN B O 1
ATOM 4378 N N . ILE B 1 182 ? 23.594 6.395 16.453 1 97.5 182 ILE B N 1
ATOM 4379 C CA . ILE B 1 182 ? 22.156 6.211 16.312 1 97.5 182 ILE B CA 1
ATOM 4380 C C . ILE B 1 182 ? 21.672 6.938 15.055 1 97.5 182 ILE B C 1
ATOM 4382 O O . ILE B 1 182 ? 21.859 8.148 14.922 1 97.5 182 ILE B O 1
ATOM 4386 N N . PRO B 1 183 ? 21.047 6.18 14.117 1 98.44 183 PRO B N 1
ATOM 4387 C CA . PRO B 1 183 ? 20.562 6.844 12.898 1 98.44 183 PRO B CA 1
ATOM 4388 C C . PRO B 1 183 ? 19.406 7.801 13.18 1 98.44 183 PRO B C 1
ATOM 4390 O O . PRO B 1 183 ? 18.672 7.629 14.156 1 98.44 183 PRO B O 1
ATOM 4393 N N . VAL B 1 184 ? 19.281 8.812 12.32 1 98.81 184 VAL B N 1
ATOM 4394 C CA . VAL B 1 184 ? 18.188 9.781 12.352 1 98.81 184 VAL B CA 1
ATOM 4395 C C . VAL B 1 184 ? 17.297 9.602 11.125 1 98.81 184 VAL B C 1
ATOM 4397 O O . VAL B 1 184 ? 17.797 9.57 9.992 1 98.81 184 VAL B O 1
ATOM 4400 N N . HIS B 1 185 ? 16.016 9.438 11.328 1 98.88 185 HIS B N 1
ATOM 4401 C CA . HIS B 1 185 ? 15.016 9.398 10.266 1 98.88 185 HIS B CA 1
ATOM 4402 C C . HIS B 1 185 ? 14.133 10.641 10.281 1 98.88 185 HIS B C 1
ATOM 4404 O O . HIS B 1 185 ? 13.742 11.117 11.352 1 98.88 185 HIS B O 1
ATOM 4410 N N . MET B 1 186 ? 13.859 11.164 9.109 1 98.94 186 MET B N 1
ATOM 4411 C CA . MET B 1 186 ? 12.945 12.297 9.008 1 98.94 186 MET B CA 1
ATOM 4412 C C . MET B 1 186 ? 11.633 11.883 8.352 1 98.94 186 MET B C 1
ATOM 4414 O O . MET B 1 186 ? 11.625 11.438 7.207 1 98.94 186 MET B O 1
ATOM 4418 N N . ASP B 1 187 ? 10.594 11.992 9.125 1 98.75 187 ASP B N 1
ATOM 4419 C CA . ASP B 1 187 ? 9.281 12.094 8.492 1 98.75 187 ASP B CA 1
ATOM 4420 C C . ASP B 1 187 ? 9.109 13.445 7.801 1 98.75 187 ASP B C 1
ATOM 4422 O O . ASP B 1 187 ? 8.648 14.406 8.406 1 98.75 187 ASP B O 1
ATOM 4426 N N . GLY B 1 188 ? 9.445 13.453 6.574 1 98.69 188 GLY B N 1
ATOM 4427 C CA . GLY B 1 188 ? 9.328 14.672 5.777 1 98.69 188 GLY B CA 1
ATOM 4428 C C . GLY B 1 188 ? 8.078 14.695 4.914 1 98.69 188 GLY B C 1
ATOM 4429 O O . GLY B 1 188 ? 8.133 15.086 3.746 1 98.69 188 GLY B O 1
ATOM 4430 N N . ALA B 1 189 ? 6.953 14.25 5.441 1 98.38 189 ALA B N 1
ATOM 4431 C CA . ALA B 1 189 ? 5.727 14.164 4.652 1 98.38 189 ALA B CA 1
ATOM 4432 C C . ALA B 1 189 ? 5.52 15.422 3.818 1 98.38 189 ALA B C 1
ATOM 4434 O O . ALA B 1 189 ? 5.027 15.352 2.689 1 98.38 189 ALA B O 1
ATOM 4435 N N . ARG B 1 190 ? 5.797 16.578 4.371 1 98.69 190 ARG B N 1
ATOM 4436 C CA . ARG B 1 190 ? 5.629 17.859 3.688 1 98.69 190 ARG B CA 1
ATOM 4437 C C . ARG B 1 190 ? 6.953 18.609 3.607 1 98.69 190 ARG B C 1
ATOM 4439 O O . ARG B 1 190 ? 6.98 19.844 3.676 1 98.69 190 ARG B O 1
ATOM 4446 N N . MET B 1 191 ? 8.062 17.906 3.488 1 98.69 191 MET B N 1
ATOM 4447 C CA . MET B 1 191 ? 9.367 18.562 3.521 1 98.69 191 MET B CA 1
ATOM 4448 C C . MET B 1 191 ? 9.539 19.5 2.336 1 98.69 191 MET B C 1
ATOM 4450 O O . MET B 1 191 ? 10.328 20.438 2.396 1 98.69 191 MET B O 1
ATOM 4454 N N . MET B 1 192 ? 8.828 19.281 1.234 1 98.88 192 MET B N 1
ATOM 4455 C CA . MET B 1 192 ? 8.938 20.188 0.095 1 98.88 192 MET B CA 1
ATOM 4456 C C . MET B 1 192 ? 8.422 21.578 0.451 1 98.88 192 MET B C 1
ATOM 4458 O O . MET B 1 192 ? 8.922 22.578 -0.057 1 98.88 192 MET B O 1
ATOM 4462 N N . ASN B 1 193 ? 7.422 21.656 1.338 1 98.81 193 ASN B N 1
ATOM 4463 C CA . ASN B 1 193 ? 6.996 22.953 1.875 1 98.81 193 ASN B CA 1
ATOM 4464 C C . ASN B 1 193 ? 8.125 23.641 2.639 1 98.81 193 ASN B C 1
ATOM 4466 O O . ASN B 1 193 ? 8.281 24.859 2.555 1 98.81 193 ASN B O 1
ATOM 4470 N N . ALA B 1 194 ? 8.859 22.875 3.418 1 98.81 194 ALA B N 1
ATOM 4471 C CA . ALA B 1 194 ? 9.984 23.422 4.172 1 98.81 194 ALA B CA 1
ATOM 4472 C C . ALA B 1 194 ? 11.07 23.953 3.232 1 98.81 194 ALA B C 1
ATOM 4474 O O . ALA B 1 194 ? 11.648 25.016 3.469 1 98.81 194 ALA B O 1
ATOM 4475 N N . ALA B 1 195 ? 11.352 23.156 2.207 1 98.81 195 ALA B N 1
ATOM 4476 C CA . ALA B 1 195 ? 12.359 23.562 1.228 1 98.81 195 ALA B CA 1
ATOM 4477 C C . ALA B 1 195 ? 11.992 24.891 0.582 1 98.81 195 ALA B C 1
ATOM 4479 O O . ALA B 1 195 ? 12.844 25.781 0.45 1 98.81 195 ALA B O 1
ATOM 4480 N N . VAL B 1 196 ? 10.758 25.016 0.15 1 98.75 196 VAL B N 1
ATOM 4481 C CA . VAL B 1 196 ? 10.273 26.234 -0.499 1 98.75 196 VAL B CA 1
ATOM 4482 C C . VAL B 1 196 ? 10.336 27.406 0.48 1 98.75 196 VAL B C 1
ATOM 4484 O O . VAL B 1 196 ? 10.781 28.5 0.124 1 98.75 196 VAL B O 1
ATOM 4487 N N . TYR B 1 197 ? 9.922 27.172 1.691 1 98.56 197 TYR B N 1
ATOM 4488 C CA . TYR B 1 197 ? 9.906 28.234 2.699 1 98.56 197 TYR B CA 1
ATOM 4489 C C . TYR B 1 197 ? 11.32 28.75 2.971 1 98.56 197 TYR B C 1
ATOM 4491 O O . TYR B 1 197 ? 11.531 29.953 3.062 1 98.56 197 TYR B O 1
ATOM 4499 N N . LEU B 1 198 ? 12.258 27.812 3.131 1 98.38 198 LEU B N 1
ATOM 4500 C CA . LEU B 1 198 ? 13.633 28.172 3.467 1 98.38 198 LEU B CA 1
ATOM 4501 C C . LEU B 1 198 ? 14.406 28.594 2.223 1 98.38 198 LEU B C 1
ATOM 4503 O O . LEU B 1 198 ? 15.516 29.125 2.324 1 98.38 198 LEU B O 1
ATOM 4507 N N . ASN B 1 199 ? 13.789 28.406 1.09 1 98.25 199 ASN B N 1
ATOM 4508 C CA . ASN B 1 199 ? 14.445 28.656 -0.188 1 98.25 199 ASN B CA 1
ATOM 4509 C C . ASN B 1 199 ? 15.773 27.906 -0.292 1 98.25 199 ASN B C 1
ATOM 4511 O O . ASN B 1 199 ? 16.812 28.516 -0.559 1 98.25 199 ASN B O 1
ATOM 4515 N N . VAL B 1 200 ? 15.758 26.609 -0.014 1 98.44 200 VAL B N 1
ATOM 4516 C CA . VAL B 1 200 ? 16.906 25.719 -0.15 1 98.44 200 VAL B CA 1
ATOM 4517 C C . VAL B 1 200 ? 16.484 24.453 -0.911 1 98.44 200 VAL B C 1
ATOM 4519 O O . VAL B 1 200 ? 15.297 24.141 -0.985 1 98.44 200 VAL B O 1
ATOM 4522 N N . PRO B 1 201 ? 17.5 23.812 -1.547 1 98.44 201 PRO B N 1
ATOM 4523 C CA . PRO B 1 201 ? 17.141 22.547 -2.174 1 98.44 201 PRO B CA 1
ATOM 4524 C C . PRO B 1 201 ? 16.734 21.484 -1.155 1 98.44 201 PRO B C 1
ATOM 4526 O O . PRO B 1 201 ? 17.25 21.469 -0.03 1 98.44 201 PRO B O 1
ATOM 4529 N N . PRO B 1 202 ? 15.852 20.594 -1.535 1 98.62 202 PRO B N 1
ATOM 4530 C CA . PRO B 1 202 ? 15.445 19.516 -0.635 1 98.62 202 PRO B CA 1
ATOM 4531 C C . PRO B 1 202 ? 16.641 18.734 -0.075 1 98.62 202 PRO B C 1
ATOM 4533 O O . PRO B 1 202 ? 16.578 18.25 1.057 1 98.62 202 PRO B O 1
ATOM 4536 N N . SER B 1 203 ? 17.734 18.594 -0.794 1 98.75 203 SER B N 1
ATOM 4537 C CA . SER B 1 203 ? 18.922 17.875 -0.351 1 98.75 203 SER B CA 1
ATOM 4538 C C . SER B 1 203 ? 19.516 18.516 0.891 1 98.75 203 SER B C 1
ATOM 4540 O O . SER B 1 203 ? 20.125 17.828 1.718 1 98.75 203 SER B O 1
ATOM 4542 N N . ARG B 1 204 ? 19.344 19.828 1.025 1 98.62 204 ARG B N 1
ATOM 4543 C CA . ARG B 1 204 ? 19.859 20.5 2.215 1 98.62 204 ARG B CA 1
ATOM 4544 C C . ARG B 1 204 ? 19.078 20.078 3.459 1 98.62 204 ARG B C 1
ATOM 4546 O O . ARG B 1 204 ? 19.656 19.938 4.539 1 98.62 204 ARG B O 1
ATOM 4553 N N . LEU B 1 205 ? 17.766 19.938 3.344 1 98.44 205 LEU B N 1
ATOM 4554 C CA . LEU B 1 205 ? 16.938 19.469 4.453 1 98.44 205 LEU B CA 1
ATOM 4555 C C . LEU B 1 205 ? 17.266 18.031 4.82 1 98.44 205 LEU B C 1
ATOM 4557 O O . LEU B 1 205 ? 17.203 17.656 5.992 1 98.44 205 LEU B O 1
ATOM 4561 N N . ALA B 1 206 ? 17.625 17.234 3.803 1 98.56 206 ALA B N 1
ATOM 4562 C CA . ALA B 1 206 ? 17.828 15.797 3.99 1 98.56 206 ALA B CA 1
ATOM 4563 C C . ALA B 1 206 ? 19.281 15.5 4.375 1 98.56 206 ALA B C 1
ATOM 4565 O O . ALA B 1 206 ? 19.609 14.359 4.723 1 98.56 206 ALA B O 1
ATOM 4566 N N . ARG B 1 207 ? 20.109 16.453 4.348 1 98.06 207 ARG B N 1
ATOM 4567 C CA . ARG B 1 207 ? 21.547 16.281 4.523 1 98.06 207 ARG B CA 1
ATOM 4568 C C . ARG B 1 207 ? 21.875 15.648 5.871 1 98.06 207 ARG B C 1
ATOM 4570 O O . ARG B 1 207 ? 22.734 14.773 5.965 1 98.06 207 ARG B O 1
ATOM 4577 N N . ASP B 1 208 ? 21.172 16.047 6.91 1 97.75 208 ASP B N 1
ATOM 4578 C CA . ASP B 1 208 ? 21.578 15.734 8.273 1 97.75 208 ASP B CA 1
ATOM 4579 C C . ASP B 1 208 ? 20.781 14.555 8.82 1 97.75 208 ASP B C 1
ATOM 4581 O O . ASP B 1 208 ? 20.672 14.383 10.039 1 97.75 208 ASP B O 1
ATOM 4585 N N . VAL B 1 209 ? 20.141 13.781 7.977 1 98.75 209 VAL B N 1
ATOM 4586 C CA . VAL B 1 209 ? 19.406 12.594 8.414 1 98.75 209 VAL B CA 1
ATOM 4587 C C . VAL B 1 209 ? 19.859 11.383 7.598 1 98.75 209 VAL B C 1
ATOM 4589 O O . VAL B 1 209 ? 20.328 11.523 6.465 1 98.75 209 VAL B O 1
ATOM 4592 N N . ASP B 1 210 ? 19.734 10.195 8.148 1 98.81 210 ASP B N 1
ATOM 4593 C CA . ASP B 1 210 ? 20.188 8.961 7.52 1 98.81 210 ASP B CA 1
ATOM 4594 C C . ASP B 1 210 ? 19.156 8.445 6.527 1 98.81 210 ASP B C 1
ATOM 4596 O O . ASP B 1 210 ? 19.5 7.859 5.5 1 98.81 210 ASP B O 1
ATOM 4600 N N . SER B 1 211 ? 17.922 8.547 6.828 1 98.94 211 SER B N 1
ATOM 4601 C CA . SER B 1 211 ? 16.812 8.234 5.93 1 98.94 211 SER B CA 1
ATOM 4602 C C . SER B 1 211 ? 15.719 9.297 6.012 1 98.94 211 SER B C 1
ATOM 4604 O O . SER B 1 211 ? 15.625 10.023 7.004 1 98.94 211 SER B O 1
ATOM 4606 N N . VAL B 1 212 ? 15 9.438 4.949 1 98.94 212 VAL B N 1
ATOM 4607 C CA . VAL B 1 212 ? 13.961 10.461 4.871 1 98.94 212 VAL B CA 1
ATOM 4608 C C . VAL B 1 212 ? 12.836 9.992 3.959 1 98.94 212 VAL B C 1
ATOM 4610 O O . VAL B 1 212 ? 13.078 9.305 2.965 1 98.94 212 VAL B O 1
ATOM 4613 N N . CYS B 1 213 ? 11.609 10.344 4.324 1 98.81 213 CYS B N 1
ATOM 4614 C CA . CYS B 1 213 ? 10.492 10.109 3.416 1 98.81 213 CYS B CA 1
ATOM 4615 C C . CYS B 1 213 ? 9.711 11.391 3.168 1 98.81 213 CYS B C 1
ATOM 4617 O O . CYS B 1 213 ? 9.766 12.32 3.973 1 98.81 213 CYS B O 1
ATOM 4619 N N . PHE B 1 214 ? 9.062 11.492 2.059 1 98.81 214 PHE B N 1
ATOM 4620 C CA . PHE B 1 214 ? 8.102 12.562 1.809 1 98.81 214 PHE B CA 1
ATOM 4621 C C . PHE B 1 214 ? 6.922 12.055 0.994 1 98.81 214 PHE B C 1
ATOM 4623 O O . PHE B 1 214 ? 7.039 11.062 0.272 1 98.81 214 PHE B O 1
ATOM 4630 N N . CYS B 1 215 ? 5.809 12.703 1.175 1 98.69 215 CYS B N 1
ATOM 4631 C CA . CYS B 1 215 ? 4.582 12.297 0.499 1 98.69 215 CYS B CA 1
ATOM 4632 C C . CYS B 1 215 ? 4.457 12.984 -0.858 1 98.69 215 CYS B C 1
ATOM 4634 O O . CYS B 1 215 ? 4.742 14.172 -0.987 1 98.69 215 CYS B O 1
ATOM 4636 N N . LEU B 1 216 ? 4.09 12.227 -1.861 1 98.62 216 LEU B N 1
ATOM 4637 C CA . LEU B 1 216 ? 3.705 12.781 -3.154 1 98.62 216 LEU B CA 1
ATOM 4638 C C . LEU B 1 216 ? 2.246 13.227 -3.139 1 98.62 216 LEU B C 1
ATOM 4640 O O . LEU B 1 216 ? 1.857 14.117 -3.902 1 98.62 216 LEU B O 1
ATOM 4644 N N . SER B 1 217 ? 1.473 12.664 -2.217 1 97.38 217 SER B N 1
ATOM 4645 C CA . SER B 1 217 ? 0.029 12.883 -2.199 1 97.38 217 SER B CA 1
ATOM 4646 C C . SER B 1 217 ? -0.354 14 -1.233 1 97.38 217 SER B C 1
ATOM 4648 O O . SER B 1 217 ? -1.537 14.203 -0.957 1 97.38 217 SER B O 1
ATOM 4650 N N . LYS B 1 218 ? 0.564 14.719 -0.652 1 97.06 218 LYS B N 1
ATOM 4651 C CA . LYS B 1 218 ? 0.327 15.859 0.232 1 97.06 218 LYS B CA 1
ATOM 4652 C C . LYS B 1 218 ? 0.896 17.141 -0.36 1 97.06 218 LYS B C 1
ATOM 4654 O O . LYS B 1 218 ? 2.1 17.391 -0.275 1 97.06 218 LYS B O 1
ATOM 4659 N N . GLY B 1 219 ? 0.029 17.922 -0.862 1 95.69 219 GLY B N 1
ATOM 4660 C CA . GLY B 1 219 ? 0.433 19.219 -1.376 1 95.69 219 GLY B CA 1
ATOM 4661 C C . GLY B 1 219 ? 0.97 19.156 -2.793 1 95.69 219 GLY B C 1
ATOM 4662 O O . GLY B 1 219 ? 0.903 20.141 -3.531 1 95.69 219 GLY B O 1
ATOM 4663 N N . LEU B 1 220 ? 1.427 17.969 -3.26 1 97.94 220 LEU B N 1
ATOM 4664 C CA . LEU B 1 220 ? 2.088 17.859 -4.555 1 97.94 220 LEU B CA 1
ATOM 4665 C C . LEU B 1 220 ? 1.121 17.344 -5.617 1 97.94 220 LEU B C 1
ATOM 4667 O O . LEU B 1 220 ? 1.483 17.234 -6.793 1 97.94 220 LEU B O 1
ATOM 4671 N N . GLY B 1 221 ? -0.029 17.031 -5.215 1 97.31 221 GLY B N 1
ATOM 4672 C CA . GLY B 1 221 ? -1.122 16.812 -6.148 1 97.31 221 GLY B CA 1
ATOM 4673 C C . GLY B 1 221 ? -1.215 15.383 -6.641 1 97.31 221 GLY B C 1
ATOM 4674 O O . GLY B 1 221 ? -2.176 15.016 -7.324 1 97.31 221 GLY B O 1
ATOM 4675 N N . CYS B 1 222 ? -0.224 14.484 -6.32 1 97.94 222 CYS B N 1
ATOM 4676 C CA . CYS B 1 222 ? -0.271 13.102 -6.773 1 97.94 222 CYS B CA 1
ATOM 4677 C C . CYS B 1 222 ? -1.432 12.352 -6.125 1 97.94 222 CYS B C 1
ATOM 4679 O O . CYS B 1 222 ? -1.788 12.625 -4.977 1 97.94 222 CYS B O 1
ATOM 4681 N N . PRO B 1 223 ? -2.027 11.391 -6.848 1 97.81 223 PRO B N 1
ATOM 4682 C CA . PRO B 1 223 ? -3.146 10.641 -6.273 1 97.81 223 PRO B CA 1
ATOM 4683 C C . PRO B 1 223 ? -2.719 9.719 -5.133 1 97.81 223 PRO B C 1
ATOM 4685 O O . PRO B 1 223 ? -3.48 9.508 -4.188 1 97.81 223 PRO B O 1
ATOM 4688 N N . ILE B 1 224 ? -1.556 9.078 -5.293 1 98 224 ILE B N 1
ATOM 4689 C CA . ILE B 1 224 ? -1.058 8.086 -4.344 1 98 224 ILE B CA 1
ATOM 4690 C C . ILE B 1 224 ? 0.459 8.211 -4.219 1 98 224 ILE B C 1
ATOM 4692 O O . ILE B 1 224 ? 1.143 8.547 -5.188 1 98 224 ILE B O 1
ATOM 4696 N N . GLY B 1 225 ? 0.907 7.973 -2.939 1 98.19 225 GLY B N 1
ATOM 4697 C CA . GLY B 1 225 ? 2.295 7.539 -2.91 1 98.19 225 GLY B CA 1
ATOM 4698 C C . GLY B 1 225 ? 3.176 8.414 -2.039 1 98.19 225 GLY B C 1
ATOM 4699 O O . GLY B 1 225 ? 2.811 9.547 -1.725 1 98.19 225 GLY B O 1
ATOM 4700 N N . ALA B 1 226 ? 4.32 7.91 -1.711 1 98.81 226 ALA B N 1
ATOM 4701 C CA . ALA B 1 226 ? 5.41 8.539 -0.97 1 98.81 226 ALA B CA 1
ATOM 4702 C C . ALA B 1 226 ? 6.762 7.969 -1.393 1 98.81 226 ALA B C 1
ATOM 4704 O O . ALA B 1 226 ? 6.824 6.957 -2.092 1 98.81 226 ALA B O 1
ATOM 4705 N N . ILE B 1 227 ? 7.75 8.688 -1.06 1 98.94 227 ILE B N 1
ATOM 4706 C CA . ILE B 1 227 ? 9.125 8.273 -1.329 1 98.94 227 ILE B CA 1
ATOM 4707 C C . ILE B 1 227 ? 9.859 8.039 -0.011 1 98.94 227 ILE B C 1
ATOM 4709 O O . ILE B 1 227 ? 9.711 8.812 0.937 1 98.94 227 ILE B O 1
ATOM 4713 N N . LEU B 1 228 ? 10.547 6.945 0.117 1 98.94 228 LEU B N 1
ATOM 4714 C CA . LEU B 1 228 ? 11.516 6.68 1.174 1 98.94 228 LEU B CA 1
ATOM 4715 C C . LEU B 1 228 ? 12.93 6.594 0.605 1 98.94 228 LEU B C 1
ATOM 4717 O O . LEU B 1 228 ? 13.172 5.867 -0.363 1 98.94 228 LEU B O 1
ATOM 4721 N N . ALA B 1 229 ? 13.891 7.352 1.137 1 98.94 229 ALA B N 1
ATOM 4722 C CA . ALA B 1 229 ? 15.234 7.414 0.568 1 98.94 229 ALA B CA 1
ATOM 4723 C C . ALA B 1 229 ? 16.297 7.238 1.648 1 98.94 229 ALA B C 1
ATOM 4725 O O . ALA B 1 229 ? 16.062 7.547 2.818 1 98.94 229 ALA B O 1
ATOM 4726 N N . GLY B 1 230 ? 17.453 6.762 1.333 1 98.88 230 GLY B N 1
ATOM 4727 C CA . GLY B 1 230 ? 18.609 6.504 2.182 1 98.88 230 GLY B CA 1
ATOM 4728 C C . GLY B 1 230 ? 19.766 5.855 1.44 1 98.88 230 GLY B C 1
ATOM 4729 O O . GLY B 1 230 ? 19.953 6.094 0.246 1 98.88 230 GLY B O 1
ATOM 4730 N N . THR B 1 231 ? 20.562 5.16 2.164 1 98.81 231 THR B N 1
ATOM 4731 C CA . THR B 1 231 ? 21.656 4.426 1.545 1 98.81 231 THR B CA 1
ATOM 4732 C C . THR B 1 231 ? 21.141 3.246 0.736 1 98.81 231 THR B C 1
ATOM 4734 O O . THR B 1 231 ? 19.984 2.834 0.907 1 98.81 231 THR B O 1
ATOM 4737 N N . SER B 1 232 ? 21.969 2.705 -0.139 1 98.56 232 SER B N 1
ATOM 4738 C CA . SER B 1 232 ? 21.594 1.545 -0.94 1 98.56 232 SER B CA 1
ATOM 4739 C C . SER B 1 232 ? 21.281 0.343 -0.058 1 98.56 232 SER B C 1
ATOM 4741 O O . SER B 1 232 ? 20.328 -0.398 -0.326 1 98.56 232 SER B O 1
ATOM 4743 N N . SER B 1 233 ? 22.109 0.172 0.909 1 98.38 233 SER B N 1
ATOM 4744 C CA . SER B 1 233 ? 21.891 -0.938 1.829 1 98.38 233 SER B CA 1
ATOM 4745 C C . SER B 1 233 ? 20.562 -0.783 2.568 1 98.38 233 SER B C 1
ATOM 4747 O O . SER B 1 233 ? 19.828 -1.758 2.754 1 98.38 233 SER B O 1
ATOM 4749 N N . PHE B 1 234 ? 20.281 0.413 3.066 1 98.56 234 PHE B N 1
ATOM 4750 C CA . PHE B 1 234 ? 19.016 0.703 3.729 1 98.56 234 PHE B CA 1
ATOM 4751 C C . PHE B 1 234 ? 17.844 0.421 2.801 1 98.56 234 PHE B C 1
ATOM 4753 O O . PHE B 1 234 ? 16.859 -0.207 3.205 1 98.56 234 PHE B O 1
ATOM 4760 N N . ILE B 1 235 ? 17.906 0.844 1.539 1 98.81 235 ILE B N 1
ATOM 4761 C CA . ILE B 1 235 ? 16.797 0.737 0.598 1 98.81 235 ILE B CA 1
ATOM 4762 C C . ILE B 1 235 ? 16.594 -0.725 0.21 1 98.81 235 ILE B C 1
ATOM 4764 O O . ILE B 1 235 ? 15.453 -1.165 0.011 1 98.81 235 ILE B O 1
ATOM 4768 N N . ALA B 1 236 ? 17.641 -1.479 0.093 1 98.25 236 ALA B N 1
ATOM 4769 C CA . ALA B 1 236 ? 17.5 -2.908 -0.172 1 98.25 236 ALA B CA 1
ATOM 4770 C C . ALA B 1 236 ? 16.656 -3.578 0.908 1 98.25 236 ALA B C 1
ATOM 4772 O O . ALA B 1 236 ? 15.758 -4.367 0.602 1 98.25 236 ALA B O 1
ATOM 4773 N N . LYS B 1 237 ? 16.953 -3.234 2.158 1 98.31 237 LYS B N 1
ATOM 4774 C CA . LYS B 1 237 ? 16.172 -3.762 3.277 1 98.31 237 LYS B CA 1
ATOM 4775 C C . LYS B 1 237 ? 14.75 -3.213 3.268 1 98.31 237 LYS B C 1
ATOM 4777 O O . LYS B 1 237 ? 13.805 -3.924 3.607 1 98.31 237 LYS B O 1
ATOM 4782 N N . ALA B 1 238 ? 14.68 -1.953 2.928 1 98.62 238 ALA B N 1
ATOM 4783 C CA . ALA B 1 238 ? 13.367 -1.316 2.867 1 98.62 238 ALA B CA 1
ATOM 4784 C C . ALA B 1 238 ? 12.461 -2.029 1.873 1 98.62 238 ALA B C 1
ATOM 4786 O O . ALA B 1 238 ? 11.273 -2.229 2.141 1 98.62 238 ALA B O 1
ATOM 4787 N N . ARG B 1 239 ? 12.961 -2.4 0.707 1 98.19 239 ARG B N 1
ATOM 4788 C CA . ARG B 1 239 ? 12.18 -3.109 -0.302 1 98.19 239 ARG B CA 1
ATOM 4789 C C . ARG B 1 239 ? 11.688 -4.453 0.23 1 98.19 239 ARG B C 1
ATOM 4791 O O . ARG B 1 239 ? 10.578 -4.875 -0.079 1 98.19 239 ARG B O 1
ATOM 4798 N N . ARG B 1 240 ? 12.562 -5.125 0.932 1 97.38 240 ARG B N 1
ATOM 4799 C CA . ARG B 1 240 ? 12.172 -6.398 1.525 1 97.38 240 ARG B CA 1
ATOM 4800 C C . ARG B 1 240 ? 11.008 -6.215 2.498 1 97.38 240 ARG B C 1
ATOM 4802 O O . ARG B 1 240 ? 10.039 -6.98 2.471 1 97.38 240 ARG B O 1
ATOM 4809 N N . VAL B 1 241 ? 11.078 -5.191 3.355 1 97.94 241 VAL B N 1
ATOM 4810 C CA . VAL B 1 241 ? 10.023 -4.918 4.328 1 97.94 241 VAL B CA 1
ATOM 4811 C C . VAL B 1 241 ? 8.758 -4.488 3.602 1 97.94 241 VAL B C 1
ATOM 4813 O O . VAL B 1 241 ? 7.652 -4.895 3.975 1 97.94 241 VAL B O 1
ATOM 4816 N N . ARG B 1 242 ? 8.922 -3.604 2.559 1 98.38 242 ARG B N 1
ATOM 4817 C CA . ARG B 1 242 ? 7.777 -3.176 1.76 1 98.38 242 ARG B CA 1
ATOM 4818 C C . ARG B 1 242 ? 6.992 -4.375 1.241 1 98.38 242 ARG B C 1
ATOM 4820 O O . ARG B 1 242 ? 5.762 -4.395 1.308 1 98.38 242 ARG B O 1
ATOM 4827 N N . LYS B 1 243 ? 7.699 -5.371 0.733 1 97.31 243 LYS B N 1
ATOM 4828 C CA . LYS B 1 243 ? 7.051 -6.582 0.237 1 97.31 243 LYS B CA 1
ATOM 4829 C C . LYS B 1 243 ? 6.324 -7.316 1.36 1 97.31 243 LYS B C 1
ATOM 4831 O O . LYS B 1 243 ? 5.207 -7.801 1.171 1 97.31 243 LYS B O 1
ATOM 4836 N N . ALA B 1 244 ? 6.922 -7.406 2.502 1 96.44 244 ALA B N 1
ATOM 4837 C CA . ALA B 1 244 ? 6.398 -8.172 3.627 1 96.44 244 ALA B CA 1
ATOM 4838 C C . ALA B 1 244 ? 5.09 -7.582 4.141 1 96.44 244 ALA B C 1
ATOM 4840 O O . ALA B 1 244 ? 4.191 -8.312 4.559 1 96.44 244 ALA B O 1
ATOM 4841 N N . ILE B 1 245 ? 4.996 -6.262 4.074 1 97.12 245 ILE B N 1
ATOM 4842 C CA . ILE B 1 245 ? 3.803 -5.648 4.656 1 97.12 245 ILE B CA 1
ATOM 4843 C C . ILE B 1 245 ? 2.781 -5.371 3.557 1 97.12 245 ILE B C 1
ATOM 4845 O O . ILE B 1 245 ? 1.804 -4.648 3.775 1 97.12 245 ILE B O 1
ATOM 4849 N N . GLY B 1 246 ? 3.053 -5.867 2.402 1 97.44 246 GLY B N 1
ATOM 4850 C CA . GLY B 1 246 ? 2.049 -5.855 1.352 1 97.44 246 GLY B CA 1
ATOM 4851 C C . GLY B 1 246 ? 2.141 -4.637 0.452 1 97.44 246 GLY B C 1
ATOM 4852 O O . GLY B 1 246 ? 1.191 -4.316 -0.268 1 97.44 246 GLY B O 1
ATOM 4853 N N . GLY B 1 247 ? 3.238 -3.932 0.486 1 97.38 247 GLY B N 1
ATOM 4854 C CA . GLY B 1 247 ? 3.406 -2.738 -0.326 1 97.38 247 GLY B CA 1
ATOM 4855 C C . GLY B 1 247 ? 3.98 -3.027 -1.7 1 97.38 247 GLY B C 1
ATOM 4856 O O . GLY B 1 247 ? 4.242 -2.105 -2.477 1 97.38 247 GLY B O 1
ATOM 4857 N N . GLY B 1 248 ? 4.203 -4.375 -2.031 1 95.94 248 GLY B N 1
ATOM 4858 C CA . GLY B 1 248 ? 4.68 -4.715 -3.361 1 95.94 248 GLY B CA 1
ATOM 4859 C C . GLY B 1 248 ? 3.6 -4.625 -4.422 1 95.94 248 GLY B C 1
ATOM 4860 O O . GLY B 1 248 ? 2.727 -5.492 -4.504 1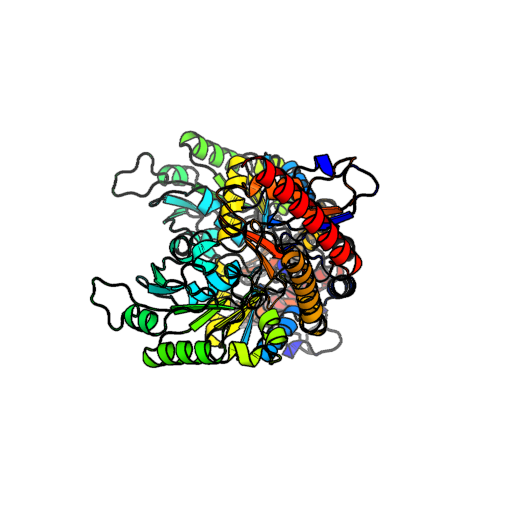 95.94 248 GLY B O 1
ATOM 4861 N N . TRP B 1 249 ? 3.648 -3.562 -5.18 1 95.31 249 TRP B N 1
ATOM 4862 C CA . TRP B 1 249 ? 2.66 -3.357 -6.23 1 95.31 249 TRP B CA 1
ATOM 4863 C C . TRP B 1 249 ? 3.277 -3.576 -7.609 1 95.31 249 TRP B C 1
ATOM 4865 O O . TRP B 1 249 ? 4.5 -3.533 -7.762 1 95.31 249 TRP B O 1
ATOM 4875 N N . ARG B 1 250 ? 2.482 -3.883 -8.633 1 96.56 250 ARG B N 1
ATOM 4876 C CA . ARG B 1 250 ? 2.943 -4.383 -9.922 1 96.56 250 ARG B CA 1
ATOM 4877 C C . ARG B 1 250 ? 3.188 -3.236 -10.898 1 96.56 250 ARG B C 1
ATOM 4879 O O . ARG B 1 250 ? 4.207 -2.547 -10.812 1 96.56 250 ARG B O 1
ATOM 4886 N N . GLN B 1 251 ? 2.248 -2.814 -11.781 1 97.25 251 GLN B N 1
ATOM 4887 C CA . GLN B 1 251 ? 2.439 -1.746 -12.758 1 97.25 251 GLN B CA 1
ATOM 4888 C C . GLN B 1 251 ? 2.225 -0.376 -12.117 1 97.25 251 GLN B C 1
ATOM 4890 O O . GLN B 1 251 ? 1.432 0.427 -12.617 1 97.25 251 GLN B O 1
ATOM 4895 N N . ALA B 1 252 ? 3.029 -0.058 -11.109 1 97.94 252 ALA B N 1
ATOM 4896 C CA . ALA B 1 252 ? 2.883 1.184 -10.352 1 97.94 252 ALA B CA 1
ATOM 4897 C C . ALA B 1 252 ? 3.41 2.375 -11.148 1 97.94 252 ALA B C 1
ATOM 4899 O O . ALA B 1 252 ? 3.244 3.525 -10.734 1 97.94 252 ALA B O 1
ATOM 4900 N N . GLY B 1 253 ? 3.977 2.135 -12.344 1 98.38 253 GLY B N 1
ATOM 4901 C CA . GLY B 1 253 ? 4.445 3.199 -13.219 1 98.38 253 GLY B CA 1
ATOM 4902 C C . GLY B 1 253 ? 3.365 4.207 -13.562 1 98.38 253 GLY B C 1
ATOM 4903 O O . GLY B 1 253 ? 3.656 5.383 -13.789 1 98.38 253 GLY B O 1
ATOM 4904 N N . THR B 1 254 ? 2.137 3.77 -13.586 1 97.25 254 THR B N 1
ATOM 4905 C CA . THR B 1 254 ? 1.022 4.68 -13.828 1 97.25 254 THR B CA 1
ATOM 4906 C C . THR B 1 254 ? 0.987 5.785 -12.781 1 97.25 254 THR B C 1
ATOM 4908 O O . THR B 1 254 ? 0.825 6.961 -13.117 1 97.25 254 THR B O 1
ATOM 4911 N N . ILE B 1 255 ? 1.185 5.422 -11.492 1 98.31 255 ILE B N 1
ATOM 4912 C CA . ILE B 1 255 ? 1.175 6.391 -10.398 1 98.31 255 ILE B CA 1
ATOM 4913 C C . ILE B 1 255 ? 2.502 7.141 -10.367 1 98.31 255 ILE B C 1
ATOM 4915 O O . ILE B 1 255 ? 2.533 8.352 -10.117 1 98.31 255 ILE B O 1
ATOM 4919 N N . ALA B 1 256 ? 3.584 6.367 -10.633 1 98.81 256 ALA B N 1
ATOM 4920 C CA . ALA B 1 256 ? 4.914 6.969 -10.625 1 98.81 256 ALA B CA 1
ATOM 4921 C C . ALA B 1 256 ? 5.008 8.109 -11.633 1 98.81 256 ALA B C 1
ATOM 4923 O O . ALA B 1 256 ? 5.707 9.102 -11.398 1 98.81 256 ALA B O 1
ATOM 4924 N N . ALA B 1 257 ? 4.316 7.988 -12.773 1 98.81 257 ALA B N 1
ATOM 4925 C CA . ALA B 1 257 ? 4.309 9.039 -13.789 1 98.81 257 ALA B CA 1
ATOM 4926 C C . ALA B 1 257 ? 3.771 10.352 -13.219 1 98.81 257 ALA B C 1
ATOM 4928 O O . ALA B 1 257 ? 4.293 11.422 -13.531 1 98.81 257 ALA B O 1
ATOM 4929 N N . ALA B 1 258 ? 2.721 10.266 -12.461 1 98.75 258 ALA B N 1
ATOM 4930 C CA . ALA B 1 258 ? 2.219 11.445 -11.766 1 98.75 258 ALA B CA 1
ATOM 4931 C C . ALA B 1 258 ? 3.271 12.016 -10.82 1 98.75 258 ALA B C 1
ATOM 4933 O O . ALA B 1 258 ? 3.4 13.234 -10.688 1 98.75 258 ALA B O 1
ATOM 4934 N N . GLY B 1 259 ? 3.994 11.125 -10.133 1 98.81 259 GLY B N 1
ATOM 4935 C CA . GLY B 1 259 ? 5.07 11.555 -9.258 1 98.81 259 GLY B CA 1
ATOM 4936 C C . GLY B 1 259 ? 6.145 12.352 -9.977 1 98.81 259 GLY B C 1
ATOM 4937 O O . GLY B 1 259 ? 6.664 13.328 -9.438 1 98.81 259 GLY B O 1
ATOM 4938 N N . LEU B 1 260 ? 6.465 11.891 -11.164 1 98.88 260 LEU B N 1
ATOM 4939 C CA . LEU B 1 260 ? 7.461 12.594 -11.961 1 98.88 260 LEU B CA 1
ATOM 4940 C C . LEU B 1 260 ? 6.996 14.016 -12.281 1 98.88 260 LEU B C 1
ATOM 4942 O O . LEU B 1 260 ? 7.777 14.961 -12.195 1 98.88 260 LEU B O 1
ATOM 4946 N N . VAL B 1 261 ? 5.723 14.172 -12.617 1 98.81 261 VAL B N 1
ATOM 4947 C CA . VAL B 1 261 ? 5.152 15.492 -12.867 1 98.81 261 VAL B CA 1
ATOM 4948 C C . VAL B 1 261 ? 5.215 16.328 -11.594 1 98.81 261 VAL B C 1
ATOM 4950 O O . VAL B 1 261 ? 5.523 17.516 -11.641 1 98.81 261 VAL B O 1
ATOM 4953 N N . ALA B 1 262 ? 4.922 15.734 -10.477 1 98.75 262 ALA B N 1
ATOM 4954 C CA . ALA B 1 262 ? 4.949 16.438 -9.195 1 98.75 262 ALA B CA 1
ATOM 4955 C C . ALA B 1 262 ? 6.332 17 -8.914 1 98.75 262 ALA B C 1
ATOM 4957 O O . ALA B 1 262 ? 6.465 18.156 -8.508 1 98.75 262 ALA B O 1
ATOM 4958 N N . LEU B 1 263 ? 7.355 16.188 -9.094 1 98.62 263 LEU B N 1
ATOM 4959 C CA . LEU B 1 263 ? 8.727 16.594 -8.797 1 98.62 263 LEU B CA 1
ATOM 4960 C C . LEU B 1 263 ? 9.164 17.719 -9.734 1 98.62 263 LEU B C 1
ATOM 4962 O O . LEU B 1 263 ? 9.945 18.594 -9.344 1 98.62 263 LEU B O 1
ATOM 4966 N N . ASP B 1 264 ? 8.633 17.734 -10.945 1 98 264 ASP B N 1
ATOM 4967 C CA . ASP B 1 264 ? 9.07 18.703 -11.953 1 98 264 ASP B CA 1
ATOM 4968 C C . ASP B 1 264 ? 8.305 20.016 -11.836 1 98 264 ASP B C 1
ATOM 4970 O O . ASP B 1 264 ? 8.852 21.078 -12.094 1 98 264 ASP B O 1
ATOM 4974 N N . LYS B 1 265 ? 7.035 19.922 -11.406 1 97.75 265 LYS B N 1
ATOM 4975 C CA . LYS B 1 265 ? 6.184 21.078 -11.672 1 97.75 265 LYS B CA 1
ATOM 4976 C C . LYS B 1 265 ? 5.508 21.578 -10.398 1 97.75 265 LYS B C 1
ATOM 4978 O O . LYS B 1 265 ? 5.023 22.703 -10.344 1 97.75 265 LYS B O 1
ATOM 4983 N N . MET B 1 266 ? 5.512 20.781 -9.391 1 98.44 266 MET B N 1
ATOM 4984 C CA . MET B 1 266 ? 4.551 21.109 -8.336 1 98.44 266 MET B CA 1
ATOM 4985 C C . MET B 1 266 ? 5.258 21.641 -7.102 1 98.44 266 MET B C 1
ATOM 4987 O O . MET B 1 266 ? 4.625 22.234 -6.227 1 98.44 266 MET B O 1
ATOM 4991 N N . ILE B 1 267 ? 6.562 21.453 -6.969 1 98.31 267 ILE B N 1
ATOM 4992 C CA . ILE B 1 267 ? 7.273 21.828 -5.75 1 98.31 267 ILE B CA 1
ATOM 4993 C C . ILE B 1 267 ? 7.293 23.344 -5.598 1 98.31 267 ILE B C 1
ATOM 4995 O O . ILE B 1 267 ? 6.82 23.875 -4.594 1 98.31 267 ILE B O 1
ATOM 4999 N N . ASP B 1 268 ? 7.73 24.078 -6.59 1 97.25 268 ASP B N 1
ATOM 5000 C CA . ASP B 1 268 ? 7.859 25.531 -6.5 1 97.25 268 ASP B CA 1
ATOM 5001 C C . ASP B 1 268 ? 6.496 26.188 -6.312 1 97.25 268 ASP B C 1
ATOM 5003 O O . ASP B 1 268 ? 6.391 27.219 -5.652 1 97.25 268 ASP B O 1
ATOM 5007 N N . ARG B 1 269 ? 5.508 25.531 -6.859 1 97 269 ARG B N 1
ATOM 5008 C CA . ARG B 1 269 ? 4.164 26.109 -6.797 1 97 269 ARG B CA 1
ATOM 5009 C C . ARG B 1 269 ? 3.648 26.141 -5.363 1 97 269 ARG B C 1
ATOM 5011 O O . ARG B 1 269 ? 2.682 26.844 -5.059 1 97 269 ARG B O 1
ATOM 5018 N N . LEU B 1 270 ? 4.277 25.422 -4.445 1 98.62 270 LEU B N 1
ATOM 5019 C CA . LEU B 1 270 ? 3.85 25.375 -3.053 1 98.62 270 LEU B CA 1
ATOM 5020 C C . LEU B 1 270 ? 3.875 26.766 -2.422 1 98.62 270 LEU B C 1
ATOM 5022 O O . LEU B 1 270 ? 3.156 27.016 -1.455 1 98.62 270 LEU B O 1
ATOM 5026 N N . GLN B 1 271 ? 4.715 27.656 -2.953 1 98.62 271 GLN B N 1
ATOM 5027 C CA . GLN B 1 271 ? 4.77 29.031 -2.459 1 98.62 271 GLN B CA 1
ATOM 5028 C C . GLN B 1 271 ? 3.396 29.688 -2.512 1 98.62 271 GLN B C 1
ATOM 5030 O O . GLN B 1 271 ? 3.043 30.469 -1.629 1 98.62 271 GLN B O 1
ATOM 5035 N N . LEU B 1 272 ? 2.639 29.406 -3.568 1 98.56 272 LEU B N 1
ATOM 5036 C CA . LEU B 1 272 ? 1.296 29.969 -3.693 1 98.56 272 LEU B CA 1
ATOM 5037 C C . LEU B 1 272 ? 0.41 29.516 -2.539 1 98.56 272 LEU B C 1
ATOM 5039 O O . LEU B 1 272 ? -0.392 30.297 -2.021 1 98.56 272 LEU B O 1
ATOM 5043 N N . ASP B 1 273 ? 0.509 28.25 -2.164 1 98.75 273 ASP B N 1
ATOM 5044 C CA . ASP B 1 273 ? -0.258 27.734 -1.033 1 98.75 273 ASP B CA 1
ATOM 5045 C C . ASP B 1 273 ? 0.133 28.438 0.261 1 98.75 273 ASP B C 1
ATOM 5047 O O . ASP B 1 273 ? -0.714 28.688 1.124 1 98.75 273 ASP B O 1
ATOM 5051 N N . HIS B 1 274 ? 1.467 28.672 0.414 1 98.69 274 HIS B N 1
ATOM 5052 C CA . HIS B 1 274 ? 1.938 29.438 1.566 1 98.69 274 HIS B CA 1
ATOM 5053 C C . HIS B 1 274 ? 1.301 30.812 1.612 1 98.69 274 HIS B C 1
ATOM 5055 O O . HIS B 1 274 ? 0.836 31.266 2.666 1 98.69 274 HIS B O 1
ATOM 5061 N N . ASN B 1 275 ? 1.29 31.484 0.449 1 98.69 275 ASN B N 1
ATOM 5062 C CA . ASN B 1 275 ? 0.709 32.812 0.354 1 98.69 275 ASN B CA 1
ATOM 5063 C C . ASN B 1 275 ? -0.776 32.812 0.705 1 98.69 275 ASN B C 1
ATOM 5065 O O . ASN B 1 275 ? -1.262 33.719 1.39 1 98.69 275 ASN B O 1
ATOM 5069 N N . HIS B 1 276 ? -1.467 31.812 0.178 1 98.81 276 HIS B N 1
ATOM 5070 C CA . HIS B 1 276 ? -2.891 31.672 0.458 1 98.81 276 HIS B CA 1
ATOM 5071 C C . HIS B 1 276 ? -3.146 31.516 1.953 1 98.81 276 HIS B C 1
ATOM 5073 O O . HIS B 1 276 ? -4.047 32.156 2.504 1 98.81 276 HIS B O 1
ATOM 5079 N N . ALA B 1 277 ? -2.379 30.641 2.607 1 98.69 277 ALA B N 1
ATOM 5080 C CA . ALA B 1 277 ? -2.52 30.453 4.047 1 98.69 277 ALA B CA 1
ATOM 5081 C C . ALA B 1 277 ? -2.262 31.75 4.809 1 98.69 277 ALA B C 1
ATOM 5083 O O . ALA B 1 277 ? -2.99 32.094 5.746 1 98.69 277 ALA B O 1
ATOM 5084 N N . TYR B 1 278 ? -1.233 32.438 4.402 1 98.62 278 TYR B N 1
ATOM 5085 C CA . TYR B 1 278 ? -0.86 33.688 5.035 1 98.62 278 TYR B CA 1
ATOM 5086 C C . TYR B 1 278 ? -1.963 34.75 4.875 1 98.62 278 TYR B C 1
ATOM 5088 O O . TYR B 1 278 ? -2.244 35.5 5.801 1 98.62 278 TYR B O 1
ATOM 5096 N N . GLN B 1 279 ? -2.572 34.781 3.721 1 98.75 279 GLN B N 1
ATOM 5097 C CA . GLN B 1 279 ? -3.664 35.719 3.455 1 98.75 279 GLN B CA 1
ATOM 5098 C C . GLN B 1 279 ? -4.844 35.469 4.391 1 98.75 279 GLN B C 1
ATOM 5100 O O . GLN B 1 279 ? -5.434 36.406 4.926 1 98.75 279 GLN B O 1
ATOM 5105 N N . ILE B 1 280 ? -5.199 34.25 4.531 1 98.81 280 ILE B N 1
ATOM 5106 C CA . ILE B 1 280 ? -6.293 33.906 5.438 1 98.81 280 ILE B CA 1
ATOM 5107 C C . ILE B 1 280 ? -5.914 34.281 6.867 1 98.81 280 ILE B C 1
ATOM 5109 O O . ILE B 1 280 ? -6.734 34.844 7.609 1 98.81 280 ILE B O 1
ATOM 5113 N N . ALA B 1 281 ? -4.672 34 7.277 1 98.75 281 ALA B N 1
ATOM 5114 C CA . ALA B 1 281 ? -4.188 34.344 8.609 1 98.75 281 ALA B CA 1
ATOM 5115 C C . ALA B 1 281 ? -4.293 35.844 8.859 1 98.75 281 ALA B C 1
ATOM 5117 O O . ALA B 1 281 ? -4.734 36.281 9.93 1 98.75 281 ALA B O 1
ATOM 5118 N N . LYS B 1 282 ? -3.871 36.594 7.902 1 98.62 282 LYS B N 1
ATOM 5119 C CA . LYS B 1 282 ? -3.918 38.062 8 1 98.62 282 LYS B CA 1
ATOM 5120 C C . LYS B 1 282 ? -5.352 38.562 8.18 1 98.62 282 LYS B C 1
ATOM 5122 O O . LYS B 1 282 ? -5.605 39.469 8.969 1 98.62 282 LYS B O 1
ATOM 5127 N N . ALA B 1 283 ? -6.234 37.969 7.402 1 98.56 283 ALA B N 1
ATOM 5128 C CA . ALA B 1 283 ? -7.645 38.344 7.5 1 98.56 283 ALA B CA 1
ATOM 5129 C C . ALA B 1 283 ? -8.18 38.094 8.906 1 98.56 283 ALA B C 1
ATOM 5131 O O . ALA B 1 283 ? -8.93 38.906 9.445 1 98.56 283 ALA B O 1
ATOM 5132 N N . ILE B 1 284 ? -7.883 36.969 9.477 1 98.62 284 ILE B N 1
ATOM 5133 C CA . ILE B 1 284 ? -8.336 36.625 10.82 1 98.62 284 ILE B CA 1
ATOM 5134 C C . ILE B 1 284 ? -7.688 37.562 11.844 1 98.62 284 ILE B C 1
ATOM 5136 O O . ILE B 1 284 ? -8.359 38.062 12.742 1 98.62 284 ILE B O 1
ATOM 5140 N N . TYR B 1 285 ? -6.363 37.719 11.703 1 98.12 285 TYR B N 1
ATOM 5141 C CA . TYR B 1 285 ? -5.598 38.562 12.602 1 98.12 285 TYR B CA 1
ATOM 5142 C C . TYR B 1 285 ? -6.164 40 12.633 1 98.12 285 TYR B C 1
ATOM 5144 O O . TYR B 1 285 ? -6.211 40.625 13.695 1 98.12 285 TYR B O 1
ATOM 5152 N N . ALA B 1 286 ? -6.656 40.469 11.57 1 97.69 286 ALA B N 1
ATOM 5153 C CA . ALA B 1 286 ? -7.156 41.812 11.414 1 97.69 286 ALA B CA 1
ATOM 5154 C C . ALA B 1 286 ? -8.445 42.031 12.203 1 97.69 286 ALA B C 1
ATOM 5156 O O . ALA B 1 286 ? -8.812 43.156 12.531 1 97.69 286 ALA B O 1
ATOM 5157 N N . MET B 1 287 ? -9.133 40.969 12.523 1 97.5 287 MET B N 1
ATOM 5158 C CA . MET B 1 287 ? -10.398 41.062 13.25 1 97.5 287 MET B CA 1
ATOM 5159 C C . MET B 1 287 ? -10.164 41.5 14.695 1 97.5 287 MET B C 1
ATOM 5161 O O . MET B 1 287 ? -11.07 42 15.359 1 97.5 287 MET B O 1
ATOM 5165 N N . ARG B 1 288 ? -8.977 41.25 15.203 1 97.12 288 ARG B N 1
ATOM 5166 C CA . ARG B 1 288 ? -8.602 41.562 16.578 1 97.12 288 ARG B CA 1
ATOM 5167 C C . ARG B 1 288 ? -9.602 41 17.578 1 97.12 288 ARG B C 1
ATOM 5169 O O . ARG B 1 288 ? -10.031 41.688 18.5 1 97.12 288 ARG B O 1
ATOM 5176 N N . SER B 1 289 ? -10.023 39.781 17.234 1 97.31 289 SER B N 1
ATOM 5177 C CA . SER B 1 289 ? -10.961 39.125 18.109 1 97.31 289 SER B CA 1
ATOM 5178 C C . SER B 1 289 ? -10.281 38.625 19.375 1 97.31 289 SER B C 1
ATOM 5180 O O . SER B 1 289 ? -9.148 38.125 19.328 1 97.31 289 SER B O 1
ATOM 5182 N N . ASP B 1 290 ? -10.977 38.656 20.531 1 95.56 290 ASP B N 1
ATOM 5183 C CA . ASP B 1 290 ? -10.484 38.094 21.781 1 95.56 290 ASP B CA 1
ATOM 5184 C C . ASP B 1 290 ? -10.711 36.562 21.844 1 95.56 290 ASP B C 1
ATOM 5186 O O . ASP B 1 290 ? -10.117 35.875 22.672 1 95.56 290 ASP B O 1
ATOM 5190 N N . ASN B 1 291 ? -11.5 36.062 20.938 1 97.06 291 ASN B N 1
ATOM 5191 C CA . ASN B 1 291 ? -11.922 34.688 21 1 97.06 291 ASN B CA 1
ATOM 5192 C C . ASN B 1 291 ? -11.219 33.844 19.938 1 97.06 291 ASN B C 1
ATOM 5194 O O . ASN B 1 291 ? -11.172 32.625 20.031 1 97.06 291 ASN B O 1
ATOM 5198 N N . PHE B 1 292 ? -10.773 34.5 18.906 1 97.75 292 PHE B N 1
ATOM 5199 C CA . PHE B 1 292 ? -10.086 33.844 17.812 1 97.75 292 PHE B CA 1
ATOM 5200 C C . PHE B 1 292 ? -8.727 34.469 17.547 1 97.75 292 PHE B C 1
ATOM 5202 O O . PHE B 1 292 ? -8.641 35.688 17.312 1 97.75 292 PHE B O 1
ATOM 5209 N N . LYS B 1 293 ? -7.668 33.656 17.578 1 97.12 293 LYS B N 1
ATOM 5210 C CA . LYS B 1 293 ? -6.324 34.188 17.484 1 97.12 293 LYS B CA 1
ATOM 5211 C C . LYS B 1 293 ? -5.48 33.438 16.469 1 97.12 293 LYS B C 1
ATOM 5213 O O . LYS B 1 293 ? -5.652 32.219 16.312 1 97.12 293 LYS B O 1
ATOM 5218 N N . VAL B 1 294 ? -4.684 34.125 15.797 1 97 294 VAL B N 1
ATOM 5219 C CA . VAL B 1 294 ? -3.637 33.562 14.938 1 97 294 VAL B CA 1
ATOM 5220 C C . VAL B 1 294 ? -2.289 34.188 15.305 1 97 294 VAL B C 1
ATOM 5222 O O . VAL B 1 294 ? -2.211 35.375 15.609 1 97 294 VAL B O 1
ATOM 5225 N N . ASP B 1 295 ? -1.294 33.344 15.438 1 95 295 ASP B N 1
ATOM 5226 C CA . ASP B 1 295 ? 0.073 33.844 15.57 1 95 295 ASP B CA 1
ATOM 5227 C C . ASP B 1 295 ? 0.738 34 14.203 1 95 295 ASP B C 1
ATOM 5229 O O . ASP B 1 295 ? 1.245 33.031 13.641 1 95 295 ASP B O 1
ATOM 5233 N N . MET B 1 296 ? 0.775 35.25 13.734 1 96.06 296 MET B N 1
ATOM 5234 C CA . MET B 1 296 ? 1.234 35.531 12.375 1 96.06 296 MET B CA 1
ATOM 5235 C C . MET B 1 296 ? 2.666 35.031 12.18 1 96.06 296 MET B C 1
ATOM 5237 O O . MET B 1 296 ? 3.033 34.594 11.086 1 96.06 296 MET B O 1
ATOM 5241 N N . ALA B 1 297 ? 3.465 35 13.219 1 92.62 297 ALA B N 1
ATOM 5242 C CA . ALA B 1 297 ? 4.871 34.625 13.133 1 92.62 297 ALA B CA 1
ATOM 5243 C C . ALA B 1 297 ? 5.023 33.125 12.883 1 92.62 297 ALA B C 1
ATOM 5245 O O . ALA B 1 297 ? 6.07 32.688 12.414 1 92.62 297 ALA B O 1
ATOM 5246 N N . THR B 1 298 ? 3.963 32.406 13.117 1 92.06 298 THR B N 1
ATOM 5247 C CA . THR B 1 298 ? 4.055 30.969 13.031 1 92.06 298 THR B CA 1
ATOM 5248 C C . THR B 1 298 ? 3.463 30.453 11.719 1 92.06 298 THR B C 1
ATOM 5250 O O . THR B 1 298 ? 3.506 29.266 11.438 1 92.06 298 THR B O 1
ATOM 5253 N N . VAL B 1 299 ? 2.914 31.359 10.945 1 97.06 299 VAL B N 1
ATOM 5254 C CA . VAL B 1 299 ? 2.359 30.969 9.656 1 97.06 299 VAL B CA 1
ATOM 5255 C C . VAL B 1 299 ? 3.477 30.875 8.617 1 97.06 299 VAL B C 1
ATOM 5257 O O . VAL B 1 299 ? 3.82 31.875 7.98 1 97.06 299 VAL B O 1
ATOM 5260 N N . GLN B 1 300 ? 4.004 29.688 8.383 1 97.94 300 GLN B N 1
ATOM 5261 C CA . GLN B 1 300 ? 5.207 29.516 7.574 1 97.94 300 GLN B CA 1
ATOM 5262 C C . GLN B 1 300 ? 4.887 28.797 6.262 1 97.94 300 GLN B C 1
ATOM 5264 O O . GLN B 1 300 ? 5.527 29.062 5.242 1 97.94 300 GLN B O 1
ATOM 5269 N N . THR B 1 301 ? 3.908 27.875 6.305 1 98.5 301 THR B N 1
ATOM 5270 C CA . THR B 1 301 ? 3.676 27.016 5.145 1 98.5 301 THR B CA 1
ATOM 5271 C C . THR B 1 301 ? 2.195 27 4.781 1 98.5 301 THR B C 1
ATOM 5273 O O . THR B 1 301 ? 1.519 28.031 4.84 1 98.5 301 THR B O 1
ATOM 5276 N N . ASN B 1 302 ? 1.74 25.875 4.223 1 98.69 302 ASN B N 1
ATOM 5277 C CA . ASN B 1 302 ? 0.38 25.812 3.699 1 98.69 302 ASN B CA 1
ATOM 5278 C C . ASN B 1 302 ? -0.63 25.484 4.797 1 98.69 302 ASN B C 1
ATOM 5280 O O . ASN B 1 302 ? -1.805 25.25 4.512 1 98.69 302 ASN B O 1
ATOM 5284 N N . ILE B 1 303 ? -0.185 25.516 6.078 1 97.94 303 ILE B N 1
ATOM 5285 C CA . ILE B 1 303 ? -1.042 25.172 7.207 1 97.94 303 ILE B CA 1
ATOM 5286 C C . ILE B 1 303 ? -1.232 26.391 8.102 1 97.94 303 ILE B C 1
ATOM 5288 O O . ILE B 1 303 ? -0.275 27.109 8.391 1 97.94 303 ILE B O 1
ATOM 5292 N N . LEU B 1 304 ? -2.475 26.625 8.469 1 97.56 304 LEU B N 1
ATOM 5293 C CA . LEU B 1 304 ? -2.828 27.719 9.375 1 97.56 304 LEU B CA 1
ATOM 5294 C C . LEU B 1 304 ? -3.619 27.188 10.57 1 97.56 304 LEU B C 1
ATOM 5296 O O . LEU B 1 304 ? -4.582 26.438 10.398 1 97.56 304 LEU B O 1
ATOM 5300 N N . LEU B 1 305 ? -3.154 27.531 11.727 1 96.44 305 LEU B N 1
ATOM 5301 C CA . LEU B 1 305 ? -3.9 27.234 12.945 1 96.44 305 LEU B CA 1
ATOM 5302 C C . LEU B 1 305 ? -4.613 28.469 13.461 1 96.44 305 LEU B C 1
ATOM 5304 O O . LEU B 1 305 ? -4 29.531 13.609 1 96.44 305 LEU B O 1
ATOM 5308 N N . MET B 1 306 ? -5.895 28.375 13.648 1 97.12 306 MET B N 1
ATOM 5309 C CA . MET B 1 306 ? -6.664 29.406 14.336 1 97.12 306 MET B CA 1
ATOM 5310 C C . MET B 1 306 ? -7.066 28.938 15.734 1 97.12 306 MET B C 1
ATOM 5312 O O . MET B 1 306 ? -7.844 27.984 15.875 1 97.12 306 MET B O 1
ATOM 5316 N N . TYR B 1 307 ? -6.527 29.562 16.719 1 96.06 307 TYR B N 1
ATOM 5317 C CA . TYR B 1 307 ? -6.801 29.219 18.094 1 96.06 307 TYR B CA 1
ATOM 5318 C C . TYR B 1 307 ? -8.117 29.844 18.562 1 96.06 307 TYR B C 1
ATOM 5320 O O . TYR B 1 307 ? -8.5 30.922 18.109 1 96.06 307 TYR B O 1
ATOM 5328 N N . ILE B 1 308 ? -8.758 29.109 19.406 1 95.94 308 ILE B N 1
ATOM 5329 C CA . ILE B 1 308 ? -10.094 29.516 19.828 1 95.94 308 ILE B CA 1
ATOM 5330 C C . ILE B 1 308 ? -10.156 29.562 21.359 1 95.94 308 ILE B C 1
ATOM 5332 O O . ILE B 1 308 ? -9.43 28.844 22.031 1 95.94 308 ILE B O 1
ATOM 5336 N N . ASN B 1 309 ? -10.93 30.406 21.938 1 95.19 309 ASN B N 1
ATOM 5337 C CA . ASN B 1 309 ? -11.227 30.422 23.375 1 95.19 309 ASN B CA 1
ATOM 5338 C C . ASN B 1 309 ? -12.133 29.25 23.766 1 95.19 309 ASN B C 1
ATOM 5340 O O . ASN B 1 309 ? -13.359 29.359 23.688 1 95.19 309 ASN B O 1
ATOM 5344 N N . ARG B 1 310 ? -11.578 28.297 24.375 1 92.56 310 ARG B N 1
ATOM 5345 C CA . ARG B 1 310 ? -12.281 27.047 24.625 1 92.56 310 ARG B CA 1
ATOM 5346 C C . ARG B 1 310 ? -13.25 27.188 25.781 1 92.56 310 ARG B C 1
ATOM 5348 O O . ARG B 1 310 ? -14.133 26.344 25.969 1 92.56 310 ARG B O 1
ATOM 5355 N N . ASN B 1 311 ? -13.109 28.156 26.547 1 92.94 311 ASN B N 1
ATOM 5356 C CA . ASN B 1 311 ? -14.039 28.391 27.641 1 92.94 311 ASN B CA 1
ATOM 5357 C C . ASN B 1 311 ? -15.398 28.844 27.141 1 92.94 311 ASN B C 1
ATOM 5359 O O . ASN B 1 311 ? -16.406 28.703 27.828 1 92.94 311 ASN B O 1
ATOM 5363 N N . LYS B 1 312 ? -15.375 29.328 25.922 1 94.19 312 LYS B N 1
ATOM 5364 C CA . LYS B 1 312 ? -16.594 29.953 25.422 1 94.19 312 LYS B CA 1
ATOM 5365 C C . LYS B 1 312 ? -17.078 29.297 24.141 1 94.19 312 LYS B C 1
ATOM 5367 O O . LYS B 1 312 ? -18.25 29.406 23.781 1 94.19 312 LYS B O 1
ATOM 5372 N N . ILE B 1 313 ? -16.188 28.719 23.438 1 94.62 313 ILE B N 1
ATOM 5373 C CA . ILE B 1 313 ? -16.516 28.234 22.109 1 94.62 313 ILE B CA 1
ATOM 5374 C C . ILE B 1 313 ? -16.203 26.75 22 1 94.62 313 ILE B C 1
ATOM 5376 O O . ILE B 1 313 ? -15.109 26.312 22.375 1 94.62 313 ILE B O 1
ATOM 5380 N N . GLN B 1 314 ? -17.156 25.969 21.547 1 93.56 314 GLN B N 1
ATOM 5381 C CA . GLN B 1 314 ? -16.938 24.562 21.234 1 93.56 314 GLN B CA 1
ATOM 5382 C C . GLN B 1 314 ? -16.469 24.375 19.797 1 93.56 314 GLN B C 1
ATOM 5384 O O . GLN B 1 314 ? -17.078 24.906 18.875 1 93.56 314 GLN B O 1
ATOM 5389 N N . ILE B 1 315 ? -15.406 23.672 19.625 1 94 315 ILE B N 1
ATOM 5390 C CA . ILE B 1 315 ? -14.766 23.484 18.328 1 94 315 ILE B CA 1
ATOM 5391 C C . ILE B 1 315 ? -15.758 22.891 17.328 1 94 315 ILE B C 1
ATOM 5393 O O . ILE B 1 315 ? -15.828 23.328 16.172 1 94 315 ILE B O 1
ATOM 5397 N N . LYS B 1 316 ? -16.484 21.891 17.719 1 92.12 316 LYS B N 1
ATOM 5398 C CA . LYS B 1 316 ? -17.453 21.234 16.844 1 92.12 316 LYS B CA 1
ATOM 5399 C C . LYS B 1 316 ? -18.484 22.234 16.328 1 92.12 316 LYS B C 1
ATOM 5401 O O . LYS B 1 316 ? -18.891 22.172 15.164 1 92.12 316 LYS B O 1
ATOM 5406 N N . ASP B 1 317 ? -18.938 23.062 17.172 1 93.69 317 ASP B N 1
ATOM 5407 C CA . ASP B 1 317 ? -19.922 24.062 16.797 1 93.69 317 ASP B CA 1
ATOM 5408 C C . ASP B 1 317 ? -19.328 25.062 15.797 1 93.69 317 ASP B C 1
ATOM 5410 O O . ASP B 1 317 ? -20 25.484 14.859 1 93.69 317 ASP B O 1
ATOM 5414 N N . LEU B 1 318 ? -18.125 25.484 16.078 1 95.12 318 LEU B N 1
ATOM 5415 C CA . LEU B 1 318 ? -17.453 26.391 15.164 1 95.12 318 LEU B CA 1
ATOM 5416 C C . LEU B 1 318 ? -17.297 25.766 13.781 1 95.12 318 LEU B C 1
ATOM 5418 O O . LEU B 1 318 ? -17.578 26.406 12.766 1 95.12 318 LEU B O 1
ATOM 5422 N N . GLN B 1 319 ? -16.797 24.484 13.695 1 95.19 319 GLN B N 1
ATOM 5423 C CA . GLN B 1 319 ? -16.641 23.781 12.438 1 95.19 319 GLN B CA 1
ATOM 5424 C C . GLN B 1 319 ? -17.969 23.688 11.68 1 95.19 319 GLN B C 1
ATOM 5426 O O . GLN B 1 319 ? -18.016 23.906 10.469 1 95.19 319 GLN B O 1
ATOM 5431 N N . ARG B 1 320 ? -19 23.391 12.391 1 94.62 320 ARG B N 1
ATOM 5432 C CA . ARG B 1 320 ? -20.328 23.297 11.797 1 94.62 320 ARG B CA 1
ATOM 5433 C C . ARG B 1 320 ? -20.766 24.641 11.234 1 94.62 320 ARG B C 1
ATOM 5435 O O . ARG B 1 320 ? -21.312 24.719 10.125 1 94.62 320 ARG B O 1
ATOM 5442 N N . ARG B 1 321 ? -20.562 25.672 12.008 1 95.25 321 ARG B N 1
ATOM 5443 C CA . ARG B 1 321 ? -21 26.984 11.57 1 95.25 321 ARG B CA 1
ATOM 5444 C C . ARG B 1 321 ? -20.219 27.438 10.336 1 95.25 321 ARG B C 1
ATOM 5446 O O . ARG B 1 321 ? -20.781 28.062 9.438 1 95.25 321 ARG B O 1
ATOM 5453 N N . LEU B 1 322 ? -18.938 27.156 10.32 1 96.5 322 LEU B N 1
ATOM 5454 C CA . LEU B 1 322 ? -18.109 27.516 9.172 1 96.5 322 LEU B CA 1
ATOM 5455 C C . LEU B 1 322 ? -18.578 26.781 7.918 1 96.5 322 LEU B C 1
ATOM 5457 O O . LEU B 1 322 ? -18.531 27.328 6.816 1 96.5 322 LEU B O 1
ATOM 5461 N N . GLN B 1 323 ? -19.047 25.609 8.062 1 95.06 323 GLN B N 1
ATOM 5462 C CA . GLN B 1 323 ? -19.438 24.797 6.914 1 95.06 323 GLN B CA 1
ATOM 5463 C C . GLN B 1 323 ? -20.875 25.078 6.492 1 95.06 323 GLN B C 1
ATOM 5465 O O . GLN B 1 323 ? -21.234 24.891 5.332 1 95.06 323 GLN B O 1
ATOM 5470 N N . THR B 1 324 ? -21.703 25.562 7.395 1 94.5 324 THR B N 1
ATOM 5471 C CA . THR B 1 324 ? -23.109 25.797 7.137 1 94.5 324 THR B CA 1
ATOM 5472 C C . THR B 1 324 ? -23.312 27.156 6.469 1 94.5 324 THR B C 1
ATOM 5474 O O . THR B 1 324 ? -22.688 28.141 6.852 1 94.5 324 THR B O 1
ATOM 5477 N N . VAL B 1 325 ? -24.188 27.172 5.477 1 94.38 325 VAL B N 1
ATOM 5478 C CA . VAL B 1 325 ? -24.594 28.438 4.848 1 94.38 325 VAL B CA 1
ATOM 5479 C C . VAL B 1 325 ? -26.078 28.672 5.07 1 94.38 325 VAL B C 1
ATOM 5481 O O . VAL B 1 325 ? -26.922 27.953 4.527 1 94.38 325 VAL B O 1
ATOM 5484 N N . LEU B 1 326 ? -26.344 29.594 5.84 1 91.62 326 LEU B N 1
ATOM 5485 C CA . LEU B 1 326 ? -27.734 29.969 6.094 1 91.62 326 LEU B CA 1
ATOM 5486 C C . LEU B 1 326 ? -28.234 30.953 5.035 1 91.62 326 LEU B C 1
ATOM 5488 O O . LEU B 1 326 ? -27.438 31.625 4.375 1 91.62 326 LEU B O 1
ATOM 5492 N N . LYS B 1 327 ? -29.562 31.031 4.914 1 88.06 327 LYS B N 1
ATOM 5493 C CA . LYS B 1 327 ? -30.188 31.938 3.957 1 88.06 327 LYS B CA 1
ATOM 5494 C C . LYS B 1 327 ? -29.828 33.375 4.258 1 88.06 327 LYS B C 1
ATOM 5496 O O . LYS B 1 327 ? -29.688 34.219 3.342 1 88.06 327 LYS B O 1
ATOM 5501 N N . THR B 1 328 ? -29.562 33.719 5.461 1 89.88 328 THR B N 1
ATOM 5502 C CA . THR B 1 328 ? -29.312 35.094 5.914 1 89.88 328 THR B CA 1
ATOM 5503 C C . THR B 1 328 ? -27.828 35.438 5.824 1 89.88 328 THR B C 1
ATOM 5505 O O . THR B 1 328 ? -27.438 36.594 6.023 1 89.88 328 THR B O 1
ATOM 5508 N N . ASP B 1 329 ? -27.016 34.438 5.508 1 92.38 329 ASP B N 1
ATOM 5509 C CA . ASP B 1 329 ? -25.578 34.688 5.473 1 92.38 329 ASP B CA 1
ATOM 5510 C C . ASP B 1 329 ? -25.219 35.656 4.336 1 92.38 329 ASP B C 1
ATOM 5512 O O . ASP B 1 329 ? -25.75 35.531 3.229 1 92.38 329 ASP B O 1
ATOM 5516 N N . SER B 1 330 ? -24.391 36.562 4.621 1 92.25 330 SER B N 1
ATOM 5517 C CA . SER B 1 330 ? -23.938 37.531 3.609 1 92.25 330 SER B CA 1
ATOM 5518 C C . SER B 1 330 ? -22.906 36.875 2.684 1 92.25 330 SER B C 1
ATOM 5520 O O . SER B 1 330 ? -22.594 37.406 1.617 1 92.25 330 SER B O 1
ATOM 5522 N N . VAL B 1 331 ? -22.344 35.812 3.113 1 92.88 331 VAL B N 1
ATOM 5523 C CA . VAL B 1 331 ? -21.359 35.094 2.326 1 92.88 331 VAL B CA 1
ATOM 5524 C C . VAL B 1 331 ? -21.875 33.719 1.979 1 92.88 331 VAL B C 1
ATOM 5526 O O . VAL B 1 331 ? -22.234 32.938 2.867 1 92.88 331 VAL B O 1
ATOM 5529 N N . LYS B 1 332 ? -21.922 33.375 0.693 1 92.75 332 LYS B N 1
ATOM 5530 C CA . LYS B 1 332 ? -22.422 32.094 0.224 1 92.75 332 LYS B CA 1
ATOM 5531 C C . LYS B 1 332 ? -21.281 31.109 -0.01 1 92.75 332 LYS B C 1
ATOM 5533 O O . LYS B 1 332 ? -21.094 30.609 -1.126 1 92.75 332 LYS B O 1
ATOM 5538 N N . CYS B 1 333 ? -20.516 30.875 1.088 1 96.19 333 CYS B N 1
ATOM 5539 C CA . CYS B 1 333 ? -19.344 30 1.032 1 96.19 333 CYS B CA 1
ATOM 5540 C C . CYS B 1 333 ? -19.328 29.047 2.227 1 96.19 333 CYS B C 1
ATOM 5542 O O . CYS B 1 333 ? -19.562 29.469 3.359 1 96.19 333 CYS B O 1
ATOM 5544 N N . SER B 1 334 ? -19.188 27.797 1.934 1 96.69 334 SER B N 1
ATOM 5545 C CA . SER B 1 334 ? -18.953 26.781 2.959 1 96.69 334 SER B CA 1
ATOM 5546 C C . SER B 1 334 ? -17.453 26.516 3.143 1 96.69 334 SER B C 1
ATOM 5548 O O . SER B 1 334 ? -16.781 26.062 2.213 1 96.69 334 SER B O 1
ATOM 5550 N N . VAL B 1 335 ? -16.938 26.844 4.32 1 97.5 335 VAL B N 1
ATOM 555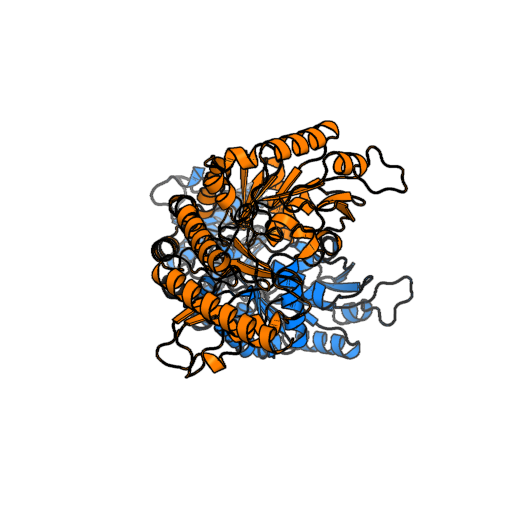1 C CA . VAL B 1 335 ? -15.523 26.609 4.613 1 97.5 335 VAL B CA 1
ATOM 5552 C C . VAL B 1 335 ? -15.375 25.406 5.531 1 97.5 335 VAL B C 1
ATOM 5554 O O . VAL B 1 335 ? -15.93 25.375 6.633 1 97.5 335 VAL B O 1
ATOM 5557 N N . ARG B 1 336 ? -14.625 24.453 5.039 1 96.12 336 ARG B N 1
ATOM 5558 C CA . ARG B 1 336 ? -14.406 23.25 5.832 1 96.12 336 ARG B CA 1
ATOM 5559 C C . ARG B 1 336 ? -12.992 23.219 6.398 1 96.12 336 ARG B C 1
ATOM 5561 O O . ARG B 1 336 ? -12.031 23.594 5.723 1 96.12 336 ARG B O 1
ATOM 5568 N N . CYS B 1 337 ? -12.875 22.875 7.695 1 95.94 337 CYS B N 1
ATOM 5569 C CA . CYS B 1 337 ? -11.594 22.781 8.383 1 95.94 337 CYS B CA 1
ATOM 5570 C C . CYS B 1 337 ? -11.555 21.594 9.32 1 95.94 337 CYS B C 1
ATOM 5572 O O . CYS B 1 337 ? -12.539 20.859 9.445 1 95.94 337 CYS B O 1
ATOM 5574 N N . MET B 1 338 ? -10.352 21.312 9.836 1 93.5 338 MET B N 1
ATOM 5575 C CA . MET B 1 338 ? -10.172 20.203 10.766 1 93.5 338 MET B CA 1
ATOM 5576 C C . MET B 1 338 ? -9.625 20.703 12.102 1 93.5 338 MET B C 1
ATOM 5578 O O . MET B 1 338 ? -9.016 21.766 12.172 1 93.5 338 MET B O 1
ATOM 5582 N N . SER B 1 339 ? -9.984 19.906 13.102 1 89.69 339 SER B N 1
ATOM 5583 C CA . SER B 1 339 ? -9.367 20.203 14.391 1 89.69 339 SER B CA 1
ATOM 5584 C C . SER B 1 339 ? -8.195 19.266 14.664 1 89.69 339 SER B C 1
ATOM 5586 O O . SER B 1 339 ? -8.297 18.062 14.445 1 89.69 339 SER B O 1
ATOM 5588 N N . LEU B 1 340 ? -7.09 19.703 15.008 1 75.25 340 LEU B N 1
ATOM 5589 C CA . LEU B 1 340 ? -5.891 18.938 15.328 1 75.25 340 LEU B CA 1
ATOM 5590 C C . LEU B 1 340 ? -5.77 18.719 16.828 1 75.25 340 LEU B C 1
ATOM 5592 O O . LEU B 1 340 ? -5.262 17.703 17.281 1 75.25 340 LEU B O 1
ATOM 5596 N N . ASN B 1 341 ? -6.105 19.875 17.516 1 78.81 341 ASN B N 1
ATOM 5597 C CA . ASN B 1 341 ? -6 19.938 18.969 1 78.81 341 ASN B CA 1
ATOM 5598 C C . ASN B 1 341 ? -7.273 20.484 19.609 1 78.81 341 ASN B C 1
ATOM 5600 O O . ASN B 1 341 ? -8.242 20.781 18.906 1 78.81 341 ASN B O 1
ATOM 5604 N N . TYR B 1 342 ? -7.207 20.531 20.875 1 82.38 342 TYR B N 1
ATOM 5605 C CA . TYR B 1 342 ? -8.406 20.891 21.625 1 82.38 342 TYR B CA 1
ATOM 5606 C C . TYR B 1 342 ? -8.68 22.375 21.547 1 82.38 342 TYR B C 1
ATOM 5608 O O . TYR B 1 342 ? -9.805 22.828 21.781 1 82.38 342 TYR B O 1
ATOM 5616 N N . ASP B 1 343 ? -7.762 23.141 21.016 1 90.56 343 ASP B N 1
ATOM 5617 C CA . ASP B 1 343 ? -8 24.578 21.156 1 90.56 343 ASP B CA 1
ATOM 5618 C C . ASP B 1 343 ? -7.781 25.297 19.828 1 90.56 343 ASP B C 1
ATOM 5620 O O . ASP B 1 343 ? -7.566 26.516 19.797 1 90.56 343 ASP B O 1
ATOM 5624 N N . CYS B 1 344 ? -7.75 24.531 18.719 1 94.06 344 CYS B N 1
ATOM 5625 C CA . CYS B 1 344 ? -7.57 25.219 17.453 1 94.06 344 CYS B CA 1
ATOM 5626 C C . CYS B 1 344 ? -8.195 24.438 16.312 1 94.06 344 CYS B C 1
ATOM 5628 O O . CYS B 1 344 ? -8.469 23.25 16.453 1 94.06 344 CYS B O 1
ATOM 5630 N N . VAL B 1 345 ? -8.516 25.125 15.266 1 95.75 345 VAL B N 1
ATOM 5631 C CA . VAL B 1 345 ? -8.844 24.5 13.984 1 95.75 345 VAL B CA 1
ATOM 5632 C C . VAL B 1 345 ? -7.711 24.734 12.992 1 95.75 345 VAL B C 1
ATOM 5634 O O . VAL B 1 345 ? -6.969 25.719 13.102 1 95.75 345 VAL B O 1
ATOM 5637 N N . ARG B 1 346 ? -7.523 23.781 12.109 1 96.69 346 ARG B N 1
ATOM 5638 C CA . ARG B 1 346 ? -6.469 23.812 11.102 1 96.69 346 ARG B CA 1
ATOM 5639 C C . ARG B 1 346 ? -7.051 24 9.703 1 96.69 346 ARG B C 1
ATOM 5641 O O . ARG B 1 346 ? -8.047 23.359 9.352 1 96.69 346 ARG B O 1
ATOM 5648 N N . PHE B 1 347 ? -6.527 24.953 8.969 1 97.81 347 PHE B N 1
ATOM 5649 C CA . PHE B 1 347 ? -6.785 25.125 7.543 1 97.81 347 PHE B CA 1
ATOM 5650 C C . PHE B 1 347 ? -5.566 24.719 6.723 1 97.81 347 PHE B C 1
ATOM 5652 O O . PHE B 1 347 ? -4.453 25.172 6.992 1 97.81 347 PHE B O 1
ATOM 5659 N N . THR B 1 348 ? -5.727 23.844 5.766 1 98.19 348 THR B N 1
ATOM 5660 C CA . THR B 1 348 ? -4.625 23.406 4.914 1 98.19 348 THR B CA 1
ATOM 5661 C C . THR B 1 348 ? -4.91 23.75 3.451 1 98.19 348 THR B C 1
ATOM 5663 O O . THR B 1 348 ? -5.957 23.375 2.916 1 98.19 348 THR B O 1
ATOM 5666 N N . LEU B 1 349 ? -4.008 24.484 2.807 1 98.62 349 LEU B N 1
ATOM 5667 C CA . LEU B 1 349 ? -4.18 24.938 1.434 1 98.62 349 LEU B CA 1
ATOM 5668 C C . LEU B 1 349 ? -3.451 24.031 0.455 1 98.62 349 LEU B C 1
ATOM 5670 O O . LEU B 1 349 ? -2.422 23.438 0.798 1 98.62 349 LEU B O 1
ATOM 5674 N N . TYR B 1 350 ? -3.939 23.875 -0.717 1 98.38 350 TYR B N 1
ATOM 5675 C CA . TYR B 1 350 ? -3.367 23.047 -1.771 1 98.38 350 TYR B CA 1
ATOM 5676 C C . TYR B 1 350 ? -3.699 23.594 -3.148 1 98.38 350 TYR B C 1
ATOM 5678 O O . TYR B 1 350 ? -4.367 24.625 -3.26 1 98.38 350 TYR B O 1
ATOM 5686 N N . TRP B 1 351 ? -3.277 22.969 -4.219 1 97.88 351 TRP B N 1
ATOM 5687 C CA . TRP B 1 351 ? -3.125 23.609 -5.527 1 97.88 351 TRP B CA 1
ATOM 5688 C C . TRP B 1 351 ? -4.484 23.953 -6.129 1 97.88 351 TRP B C 1
ATOM 5690 O O . TRP B 1 351 ? -4.598 24.875 -6.934 1 97.88 351 TRP B O 1
ATOM 5700 N N . GLU B 1 352 ? -5.578 23.297 -5.699 1 97.75 352 GLU B N 1
ATOM 5701 C CA . GLU B 1 352 ? -6.895 23.531 -6.285 1 97.75 352 GLU B CA 1
ATOM 5702 C C . GLU B 1 352 ? -7.57 24.75 -5.656 1 97.75 352 GLU B C 1
ATOM 5704 O O . GLU B 1 352 ? -8.578 25.234 -6.168 1 97.75 352 GLU B O 1
ATOM 5709 N N . ILE B 1 353 ? -7.105 25.25 -4.547 1 98.25 353 ILE B N 1
ATOM 5710 C CA . ILE B 1 353 ? -7.672 26.422 -3.893 1 98.25 353 ILE B CA 1
ATOM 5711 C C . ILE B 1 353 ? -7.258 27.688 -4.648 1 98.25 353 ILE B C 1
ATOM 5713 O O . ILE B 1 353 ? -6.094 28.078 -4.605 1 98.25 353 ILE B O 1
ATOM 5717 N N . THR B 1 354 ? -8.195 28.344 -5.238 1 97.81 354 THR B N 1
ATOM 5718 C CA . THR B 1 354 ? -7.926 29.5 -6.078 1 97.81 354 THR B CA 1
ATOM 5719 C C . THR B 1 354 ? -7.906 30.781 -5.246 1 97.81 354 THR B C 1
ATOM 5721 O O . THR B 1 354 ? -8.273 30.766 -4.07 1 97.81 354 THR B O 1
ATOM 5724 N N . ASP B 1 355 ? -7.508 31.875 -5.926 1 98.19 355 ASP B N 1
ATOM 5725 C CA . ASP B 1 355 ? -7.551 33.188 -5.289 1 98.19 355 ASP B CA 1
ATOM 5726 C C . ASP B 1 355 ? -8.977 33.562 -4.867 1 98.19 355 ASP B C 1
ATOM 5728 O O . ASP B 1 355 ? -9.188 34.125 -3.799 1 98.19 355 ASP B O 1
ATOM 5732 N N . GLU B 1 356 ? -9.891 33.219 -5.711 1 97.81 356 GLU B N 1
ATOM 5733 C CA . GLU B 1 356 ? -11.289 33.469 -5.398 1 97.81 356 GLU B CA 1
ATOM 5734 C C . GLU B 1 356 ? -11.734 32.656 -4.176 1 97.81 356 GLU B C 1
ATOM 5736 O O . GLU B 1 356 ? -12.477 33.188 -3.332 1 97.81 356 GLU B O 1
ATOM 5741 N N . ASP B 1 357 ? -11.289 31.406 -4.141 1 98.19 357 ASP B N 1
ATOM 5742 C CA . ASP B 1 357 ? -11.594 30.578 -2.977 1 98.19 357 ASP B CA 1
ATOM 5743 C C . ASP B 1 357 ? -11.055 31.203 -1.695 1 98.19 357 ASP B C 1
ATOM 5745 O O . ASP B 1 357 ? -11.734 31.203 -0.665 1 98.19 357 ASP B O 1
ATOM 5749 N N . VAL B 1 358 ? -9.852 31.688 -1.766 1 98.69 358 VAL B N 1
ATOM 5750 C CA . VAL B 1 358 ? -9.195 32.281 -0.604 1 98.69 358 VAL B CA 1
ATOM 5751 C C . VAL B 1 358 ? -9.977 33.531 -0.154 1 98.69 358 VAL B C 1
ATOM 5753 O O . VAL B 1 358 ? -10.203 33.719 1.041 1 98.69 358 VAL B O 1
ATOM 5756 N N . GLN B 1 359 ? -10.391 34.312 -1.061 1 98.31 359 GLN B N 1
ATOM 5757 C CA . GLN B 1 359 ? -11.156 35.531 -0.737 1 98.31 359 GLN B CA 1
ATOM 5758 C C . GLN B 1 359 ? -12.484 35.156 -0.061 1 98.31 359 GLN B C 1
ATOM 5760 O O . GLN B 1 359 ? -12.844 35.75 0.958 1 98.31 359 GLN B O 1
ATOM 5765 N N . LEU B 1 360 ? -13.156 34.219 -0.645 1 97.94 360 LEU B N 1
ATOM 5766 C CA . LEU B 1 360 ? -14.43 33.781 -0.086 1 97.94 360 LEU B CA 1
ATOM 5767 C C . LEU B 1 360 ? -14.242 33.156 1.298 1 97.94 360 LEU B C 1
ATOM 5769 O O . LEU B 1 360 ? -15.07 33.375 2.189 1 97.94 360 LEU B O 1
ATOM 5773 N N . ALA B 1 361 ? -13.18 32.406 1.441 1 98.56 361 ALA B N 1
ATOM 5774 C CA . ALA B 1 361 ? -12.883 31.828 2.744 1 98.56 361 ALA B CA 1
ATOM 5775 C C . ALA B 1 361 ? -12.625 32.906 3.789 1 98.56 361 ALA B C 1
ATOM 5777 O O . ALA B 1 361 ? -13.094 32.812 4.926 1 98.56 361 ALA B O 1
ATOM 5778 N N . CYS B 1 362 ? -11.836 33.906 3.408 1 98.62 362 CYS B N 1
ATOM 5779 C CA . CYS B 1 362 ? -11.594 35.031 4.309 1 98.62 362 CYS B CA 1
ATOM 5780 C C . CYS B 1 362 ? -12.898 35.656 4.75 1 98.62 362 CYS B C 1
ATOM 5782 O O . CYS B 1 362 ? -13.125 35.875 5.941 1 98.62 362 CYS B O 1
ATOM 5784 N N . GLU B 1 363 ? -13.758 35.938 3.828 1 98.31 363 GLU B N 1
ATOM 5785 C CA . GLU B 1 363 ? -15.031 36.594 4.117 1 98.31 363 GLU B CA 1
ATOM 5786 C C . GLU B 1 363 ? -15.891 35.75 5.039 1 98.31 363 GLU B C 1
ATOM 5788 O O . GLU B 1 363 ? -16.484 36.25 5.988 1 98.31 363 GLU B O 1
ATOM 5793 N N . LYS B 1 364 ? -15.984 34.469 4.719 1 98.06 364 LYS B N 1
ATOM 5794 C CA . LYS B 1 364 ? -16.797 33.562 5.527 1 98.06 364 LYS B CA 1
ATOM 5795 C C . LYS B 1 364 ? -16.25 33.469 6.949 1 98.06 364 LYS B C 1
ATOM 5797 O O . LYS B 1 364 ? -17 33.5 7.918 1 98.06 364 LYS B O 1
ATOM 5802 N N . ILE B 1 365 ? -14.953 33.281 7.117 1 98.56 365 ILE B N 1
ATOM 5803 C CA . ILE B 1 365 ? -14.328 33.125 8.422 1 98.56 365 ILE B CA 1
ATOM 5804 C C . ILE B 1 365 ? -14.531 34.406 9.242 1 98.56 365 ILE B C 1
ATOM 5806 O O . ILE B 1 365 ? -14.883 34.344 10.422 1 98.56 365 ILE B O 1
ATOM 5810 N N . GLN B 1 366 ? -14.312 35.531 8.609 1 98.44 366 GLN B N 1
ATOM 5811 C CA . GLN B 1 366 ? -14.516 36.812 9.305 1 98.44 366 GLN B CA 1
ATOM 5812 C C . GLN B 1 366 ? -15.977 36.969 9.719 1 98.44 366 GLN B C 1
ATOM 5814 O O . GLN B 1 366 ? -16.25 37.469 10.812 1 98.44 366 GLN B O 1
ATOM 5819 N N . PHE B 1 367 ? -16.875 36.656 8.844 1 97.75 367 PHE B N 1
ATOM 5820 C CA . PHE B 1 367 ? -18.312 36.719 9.133 1 97.75 367 PHE B CA 1
ATOM 5821 C C . PHE B 1 367 ? -18.641 35.906 10.383 1 97.75 367 PHE B C 1
ATOM 5823 O O . PHE B 1 367 ? -19.344 36.406 11.273 1 97.75 367 PHE B O 1
ATOM 5830 N N . VAL B 1 368 ? -18.156 34.688 10.43 1 97.56 368 VAL B N 1
ATOM 5831 C CA . VAL B 1 368 ? -18.453 33.781 11.531 1 97.56 368 VAL B CA 1
ATOM 5832 C C . VAL B 1 368 ? -17.797 34.312 12.812 1 97.56 368 VAL B C 1
ATOM 5834 O O . VAL B 1 368 ? -18.391 34.219 13.891 1 97.56 368 VAL B O 1
ATOM 5837 N N . ILE B 1 369 ? -16.531 34.812 12.734 1 97.81 369 ILE B N 1
ATOM 5838 C CA . ILE B 1 369 ? -15.852 35.375 13.891 1 97.81 369 ILE B CA 1
ATOM 5839 C C . ILE B 1 369 ? -16.672 36.531 14.461 1 97.81 369 ILE B C 1
ATOM 5841 O O . ILE B 1 369 ? -16.875 36.625 15.672 1 97.81 369 ILE B O 1
ATOM 5845 N N . LYS B 1 370 ? -17.141 37.375 13.602 1 97.12 370 LYS B N 1
ATOM 5846 C CA . LYS B 1 370 ? -17.969 38.5 14.039 1 97.12 370 LYS B CA 1
ATOM 5847 C C . LYS B 1 370 ? -19.219 38.031 14.75 1 97.12 370 LYS B C 1
ATOM 5849 O O . LYS B 1 370 ? -19.625 38.594 15.773 1 97.12 370 LYS B O 1
ATOM 5854 N N . GLU B 1 371 ? -19.828 37.062 14.18 1 96.25 371 GLU B N 1
ATOM 5855 C CA . GLU B 1 371 ? -21.031 36.469 14.781 1 96.25 371 GLU B CA 1
ATOM 5856 C C . GLU B 1 371 ? -20.75 35.969 16.203 1 96.25 371 GLU B C 1
ATOM 5858 O O . GLU B 1 371 ? -21.516 36.25 17.125 1 96.25 371 GLU B O 1
ATOM 5863 N N . TYR B 1 372 ? -19.719 35.281 16.391 1 96.31 372 TYR B N 1
ATOM 5864 C CA . TYR B 1 372 ? -19.359 34.75 17.703 1 96.31 372 TYR B CA 1
ATOM 5865 C C . TYR B 1 372 ? -19 35.875 18.656 1 96.31 372 TYR B C 1
ATOM 5867 O O . TYR B 1 372 ? -19.406 35.875 19.828 1 96.31 372 TYR B O 1
ATOM 5875 N N . ASP B 1 373 ? -18.234 36.844 18.156 1 96.38 373 ASP B N 1
ATOM 5876 C CA . ASP B 1 373 ? -17.844 37.938 19 1 96.38 373 ASP B CA 1
ATOM 5877 C C . ASP B 1 373 ? -19.062 38.719 19.5 1 96.38 373 ASP B C 1
ATOM 5879 O O . ASP B 1 373 ? -19.094 39.156 20.656 1 96.38 373 ASP B O 1
ATOM 5883 N N . GLU B 1 374 ? -20.031 38.906 18.672 1 94.94 374 GLU B N 1
ATOM 5884 C CA . GLU B 1 374 ? -21.266 39.594 19.047 1 94.94 374 GLU B CA 1
ATOM 5885 C C . GLU B 1 374 ? -22.078 38.781 20.047 1 94.94 374 GLU B C 1
ATOM 5887 O O . GLU B 1 374 ? -22.609 39.344 21.031 1 94.94 374 GLU B O 1
ATOM 5892 N N . MET B 1 375 ? -22.188 37.531 19.828 1 92.94 375 MET B N 1
ATOM 5893 C CA . MET B 1 375 ? -22.938 36.625 20.703 1 92.94 375 MET B CA 1
ATOM 5894 C C . MET B 1 375 ? -22.312 36.562 22.094 1 92.94 375 MET B C 1
ATOM 5896 O O . MET B 1 375 ? -23.016 36.5 23.094 1 92.94 375 MET B O 1
ATOM 5900 N N . LEU B 1 376 ? -21.047 36.594 22.203 1 90.81 376 LEU B N 1
ATOM 5901 C CA . LEU B 1 376 ? -20.328 36.375 23.453 1 90.81 376 LEU B CA 1
ATOM 5902 C C . LEU B 1 376 ? -20.125 37.688 24.203 1 90.81 376 LEU B C 1
ATOM 5904 O O . LEU B 1 376 ? -19.812 37.656 25.406 1 90.81 376 LEU B O 1
ATOM 5908 N N . LYS B 1 377 ? -20.219 38.781 23.625 1 86.5 377 LYS B N 1
ATOM 5909 C CA . LYS B 1 377 ? -20.266 40.062 24.312 1 86.5 377 LYS B CA 1
ATOM 5910 C C . LYS B 1 377 ? -21.562 40.219 25.094 1 86.5 377 LYS B C 1
ATOM 5912 O O . LYS B 1 377 ? -21.578 40.781 26.203 1 86.5 377 LYS B O 1
ATOM 5917 N N . GLU B 1 378 ? -22.594 39.844 24.516 1 73.31 378 GLU B N 1
ATOM 5918 C CA . GLU B 1 378 ? -23.891 40 25.141 1 73.31 378 GLU B CA 1
ATOM 5919 C C . GLU B 1 378 ? -24.047 39.094 26.344 1 73.31 378 GLU B C 1
ATOM 5921 O O . GLU B 1 378 ? -24.844 39.344 27.25 1 73.31 378 GLU B O 1
ATOM 5926 N N . SER B 1 379 ? -23.25 38.031 26.406 1 57.78 379 SER B N 1
ATOM 5927 C CA . SER B 1 379 ? -23.344 37.125 27.531 1 57.78 379 SER B CA 1
ATOM 5928 C C . SER B 1 379 ? -22.656 37.688 28.766 1 57.78 379 SER B C 1
ATOM 5930 O O . SER B 1 379 ? -22.688 37.094 29.844 1 57.78 379 SER B O 1
ATOM 5932 N N . PHE B 1 380 ? -21.953 38.844 28.766 1 47.25 380 PHE B N 1
ATOM 5933 C CA . PHE B 1 380 ? -21.531 39.562 29.969 1 47.25 380 PHE B CA 1
ATOM 5934 C C . PHE B 1 380 ? -22.406 40.781 30.234 1 47.25 380 PHE B C 1
ATOM 5936 O O . PHE B 1 380 ? -22.812 41.469 29.297 1 47.25 380 PHE B O 1
#